Protein AF-A0A350KN49-F1 (afdb_monomer_lite)

pLDDT: mean 77.27, std 20.41, range [28.55, 98.5]

Radius of gyration: 31.06 Å; chains: 1; bounding box: 91×57×112 Å

Secondary structure (DSSP, 8-state):
--TT-GGGGEEESSSSTT-EEEB-S-HHHHHHHHHHHHHHTT-HHHHHHHHTS-TTTSPEEEEE--STT--EEEEGGGTEEEEEGGG-SSHHHHHHHHHHHHHHHHHHH---SS-SS-HHHHHHHHHHHHHHHHHHHHHHHHHHTTSGGGHHHHHHHHHH-HHHHHHHHHHHTT--HHHHHHHHHHHHHT-HHHHHHHHHHH-HHHH--SHHHHHHHT--GGGS-HHHHHHHHHHHHHHS---PPP-HHHHHHHHTTTT-SSPPPHHHHHHHHTSTTTSPEEHHHHHHHHHHHHHHHHTT---S----TTS-EEETTEEESSHHHHHHHHSPPPPPPBPTTS-BPPP--SS--PPPPPB-TTSPBPPP-PPPHHHHHHHT---TTSHHHHSSSS------------S----------

Structure (mmCIF, N/CA/C/O backbone):
data_AF-A0A350KN49-F1
#
_entry.id   AF-A0A350KN49-F1
#
loop_
_atom_site.group_PDB
_atom_site.id
_atom_site.type_symbol
_atom_site.label_atom_id
_atom_site.label_alt_id
_atom_site.label_comp_id
_atom_site.label_asym_id
_atom_site.label_entity_id
_atom_site.label_seq_id
_atom_site.pdbx_PDB_ins_code
_atom_site.Cartn_x
_atom_site.Cartn_y
_atom_site.Cartn_z
_atom_site.occupancy
_atom_site.B_iso_or_equiv
_atom_site.auth_seq_id
_atom_site.auth_comp_id
_atom_site.auth_asym_id
_atom_site.auth_atom_id
_atom_site.pdbx_PDB_model_num
ATOM 1 N N . SER A 1 1 ? -6.521 27.422 30.349 1.00 50.59 1 SER A N 1
ATOM 2 C CA . SER A 1 1 ? -6.438 25.953 30.385 1.00 50.59 1 SER A CA 1
ATOM 3 C C . SER A 1 1 ? -4.955 25.612 30.306 1.00 50.59 1 SER A C 1
ATOM 5 O O . SER A 1 1 ? -4.266 26.321 29.588 1.00 50.59 1 SER A O 1
ATOM 7 N N . ASP A 1 2 ? -4.443 24.696 31.131 1.00 42.34 2 ASP A N 1
ATOM 8 C CA . ASP A 1 2 ? -2.996 24.573 31.408 1.00 42.34 2 ASP A CA 1
ATOM 9 C C . ASP A 1 2 ? -2.233 23.935 30.231 1.00 42.34 2 ASP A C 1
ATOM 11 O O . ASP A 1 2 ? -2.624 22.875 29.738 1.00 42.34 2 ASP A O 1
ATOM 15 N N . GLU A 1 3 ? -1.185 24.596 29.742 1.00 48.69 3 GLU A N 1
ATOM 16 C CA . GLU A 1 3 ? -0.352 24.131 28.619 1.00 48.69 3 GLU A CA 1
ATOM 17 C C . GLU A 1 3 ? 0.560 22.953 29.011 1.00 48.69 3 GLU A C 1
ATOM 19 O O . GLU A 1 3 ? 1.133 22.313 28.138 1.00 48.69 3 GLU A O 1
ATOM 24 N N . ASN A 1 4 ? 0.649 22.619 30.305 1.00 55.50 4 ASN A N 1
ATOM 25 C CA . ASN A 1 4 ? 1.539 21.576 30.828 1.00 55.50 4 ASN A CA 1
ATOM 26 C C . ASN A 1 4 ? 0.856 20.231 31.154 1.00 55.50 4 ASN A C 1
ATOM 28 O O . ASN A 1 4 ? 1.487 19.355 31.750 1.00 55.50 4 ASN A O 1
ATOM 32 N N . ASP A 1 5 ? -0.422 20.029 30.811 1.00 58.06 5 ASP A N 1
ATOM 33 C CA . ASP A 1 5 ? -1.088 18.741 31.055 1.00 58.06 5 ASP A CA 1
ATOM 34 C C . ASP A 1 5 ? -0.597 17.671 30.065 1.00 58.06 5 ASP A C 1
ATOM 36 O O . ASP A 1 5 ? -0.970 17.661 28.891 1.00 58.06 5 ASP A O 1
ATOM 40 N N . ALA A 1 6 ? 0.206 16.724 30.558 1.00 60.31 6 ALA A N 1
ATOM 41 C CA . ALA A 1 6 ? 0.739 15.608 29.776 1.00 60.31 6 ALA A CA 1
ATOM 42 C C . ALA A 1 6 ? -0.351 14.737 29.112 1.00 60.31 6 ALA A C 1
ATOM 44 O O . ALA A 1 6 ? -0.069 14.060 28.123 1.00 60.31 6 ALA A O 1
ATOM 45 N N . ASN A 1 7 ? -1.596 14.759 29.609 1.00 60.22 7 ASN A N 1
ATOM 46 C CA . ASN A 1 7 ? -2.715 14.040 28.997 1.00 60.22 7 ASN A CA 1
ATOM 47 C C . ASN A 1 7 ? -3.303 14.757 27.773 1.00 60.22 7 ASN A C 1
ATOM 49 O O . ASN A 1 7 ? -3.959 14.106 26.966 1.00 60.22 7 ASN A O 1
ATOM 53 N N . ARG A 1 8 ? -3.045 16.061 27.581 1.00 62.62 8 ARG A N 1
ATOM 54 C CA . ARG A 1 8 ? -3.480 16.802 26.377 1.00 62.62 8 ARG A CA 1
ATOM 55 C C . ARG A 1 8 ? -2.759 16.365 25.108 1.00 62.62 8 ARG A C 1
ATOM 57 O O . ARG A 1 8 ? -3.267 16.571 24.012 1.00 62.62 8 ARG A O 1
ATOM 64 N N . HIS A 1 9 ? -1.607 15.727 25.269 1.00 77.69 9 HIS A N 1
ATOM 65 C CA . HIS A 1 9 ? -0.809 15.159 24.189 1.00 77.69 9 HIS A CA 1
ATOM 66 C C . HIS A 1 9 ? -1.045 13.656 24.038 1.00 77.69 9 HIS A C 1
ATOM 68 O O . HIS A 1 9 ? -0.172 12.940 23.553 1.00 77.69 9 HIS A O 1
ATOM 74 N N . ARG A 1 10 ? -2.198 13.147 24.484 1.00 90.19 10 ARG A N 1
ATOM 75 C CA . ARG A 1 10 ? -2.580 11.745 24.325 1.00 90.19 10 ARG A CA 1
ATOM 76 C C . ARG A 1 10 ? -3.992 11.634 23.788 1.00 90.19 10 ARG A C 1
ATOM 78 O O . ARG A 1 10 ? -4.886 12.359 24.210 1.00 90.19 10 ARG A O 1
ATOM 85 N N . VAL A 1 11 ? -4.192 10.671 22.900 1.00 93.88 11 VAL A N 1
ATOM 86 C CA . VAL A 1 11 ? -5.523 10.257 22.461 1.00 93.88 11 VAL A CA 1
ATOM 87 C C . VAL A 1 11 ? -5.710 8.798 22.827 1.00 93.88 11 VAL A C 1
ATOM 89 O O . VAL A 1 11 ? -4.870 7.953 22.513 1.00 93.88 11 VAL A O 1
ATOM 92 N N . PHE A 1 12 ? -6.814 8.523 23.511 1.00 92.94 12 PHE A N 1
ATOM 93 C CA . PHE A 1 12 ? -7.149 7.200 24.011 1.00 92.94 12 PHE A CA 1
ATOM 94 C C . PHE A 1 12 ? -8.058 6.470 23.027 1.00 92.94 12 PHE A C 1
ATOM 96 O O . PHE A 1 12 ? -8.982 7.054 22.467 1.00 92.94 12 PHE A O 1
ATOM 103 N N . PHE A 1 13 ? -7.816 5.174 22.855 1.00 93.44 13 PHE A N 1
ATOM 104 C CA . PHE A 1 13 ? -8.657 4.279 22.051 1.00 93.44 13 PHE A CA 1
ATOM 105 C C . PHE A 1 13 ? -9.316 3.181 22.903 1.00 93.44 13 PHE A C 1
ATOM 107 O O . PHE A 1 13 ? -10.041 2.329 22.394 1.00 93.44 13 PHE A O 1
ATOM 114 N N . GLY A 1 14 ? -9.054 3.164 24.210 1.00 90.44 14 GLY A N 1
ATOM 115 C CA . GLY A 1 14 ? -9.549 2.144 25.124 1.00 90.44 14 GLY A CA 1
ATOM 116 C C . GLY A 1 14 ? -9.424 2.555 26.588 1.00 90.44 14 GLY A C 1
ATOM 117 O O . GLY A 1 14 ? -9.073 3.687 26.908 1.00 90.44 14 GLY A O 1
ATOM 118 N N . LYS A 1 15 ? -9.773 1.628 27.486 1.00 88.12 15 LYS A N 1
ATOM 119 C CA . LYS A 1 15 ? -9.810 1.860 28.942 1.00 88.12 15 LYS A CA 1
ATOM 120 C C . LYS A 1 15 ? -8.550 1.385 29.669 1.00 88.12 15 LYS A C 1
ATOM 122 O O . LYS A 1 15 ? -8.419 1.640 30.863 1.00 88.12 15 LYS A O 1
ATOM 127 N N . GLY A 1 16 ? -7.669 0.643 28.997 1.00 89.94 16 GLY A N 1
ATOM 128 C CA . GLY A 1 16 ? -6.399 0.209 29.567 1.00 89.94 16 GLY A CA 1
ATOM 129 C C . GLY A 1 16 ? -5.476 1.396 29.833 1.00 89.94 16 GLY A C 1
ATOM 130 O O . GLY A 1 16 ? -5.520 2.392 29.115 1.00 89.94 16 GLY A O 1
ATOM 131 N N . ALA A 1 17 ? -4.614 1.281 30.847 1.00 89.75 17 ALA A N 1
ATOM 132 C CA . ALA A 1 17 ? -3.644 2.329 31.188 1.00 89.75 17 ALA A CA 1
ATOM 133 C C . ALA A 1 17 ? -2.725 2.688 30.005 1.00 89.75 17 ALA A C 1
ATOM 135 O O . ALA A 1 17 ? -2.330 3.841 29.848 1.00 89.75 17 ALA A O 1
ATOM 136 N N . ASP A 1 18 ? -2.462 1.701 29.149 1.00 93.25 18 ASP A N 1
ATOM 137 C CA . ASP A 1 18 ? -1.648 1.826 27.949 1.00 93.25 18 ASP A CA 1
ATOM 138 C C . ASP A 1 18 ? -2.481 1.972 26.670 1.00 93.25 18 ASP A C 1
ATOM 140 O O . ASP A 1 18 ? -1.920 1.889 25.587 1.00 93.25 18 ASP A O 1
ATOM 144 N N . ASP A 1 19 ? -3.800 2.180 26.726 1.00 95.25 19 ASP A N 1
ATOM 145 C CA . ASP A 1 19 ? -4.647 2.297 25.527 1.00 95.25 19 ASP A CA 1
ATOM 146 C C . ASP A 1 19 ? -4.647 3.725 24.946 1.00 95.25 19 ASP A C 1
ATOM 148 O O . ASP A 1 19 ? -5.694 4.362 24.799 1.00 95.25 19 ASP A O 1
ATOM 152 N N . TYR A 1 20 ? -3.459 4.244 24.629 1.00 95.44 20 TYR A N 1
ATOM 153 C CA . TYR A 1 20 ? -3.283 5.572 24.047 1.00 95.44 20 TYR A CA 1
ATOM 154 C C . TYR A 1 20 ? -2.196 5.623 22.970 1.00 95.44 20 TYR A C 1
ATOM 156 O O . TYR A 1 20 ? -1.328 4.748 22.874 1.00 95.44 20 TYR A O 1
ATOM 164 N N . PHE A 1 21 ? -2.239 6.699 22.187 1.00 96.69 21 PHE A N 1
ATOM 165 C CA . PHE A 1 21 ? -1.112 7.199 21.407 1.00 96.69 21 PHE A CA 1
ATOM 166 C C . PHE A 1 21 ? -0.702 8.581 21.903 1.00 96.69 21 PHE A C 1
ATOM 168 O O . PHE A 1 21 ? -1.554 9.371 22.315 1.00 96.69 21 PHE A O 1
ATOM 175 N N . ASN A 1 22 ? 0.595 8.882 21.832 1.00 94.88 22 ASN A N 1
ATOM 176 C CA . ASN A 1 22 ? 1.066 10.253 21.996 1.00 94.88 22 ASN A CA 1
ATOM 177 C C . ASN A 1 22 ? 0.699 11.069 20.751 1.00 94.88 22 ASN A C 1
ATOM 179 O O . ASN A 1 22 ? 0.729 10.551 19.635 1.00 94.88 22 ASN A O 1
ATOM 183 N N . VAL A 1 23 ? 0.389 12.345 20.943 1.00 94.75 23 VAL A N 1
ATOM 184 C CA . VAL A 1 23 ? 0.043 13.302 19.896 1.0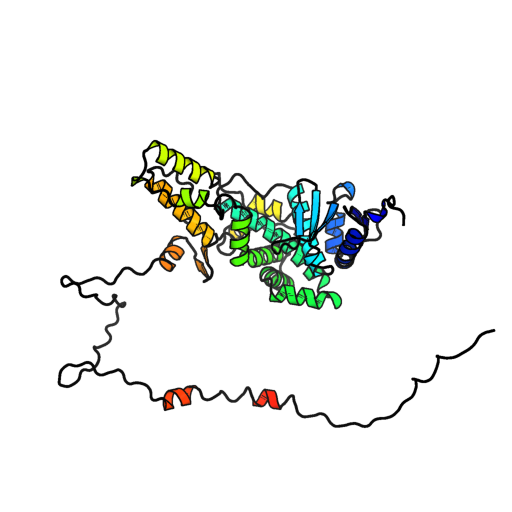0 94.75 23 VAL A CA 1
ATOM 185 C C . VAL A 1 23 ? 1.015 14.468 19.946 1.00 94.75 23 VAL A C 1
ATOM 187 O O . VAL A 1 23 ? 1.173 15.118 20.979 1.00 94.75 23 VAL A O 1
ATOM 190 N N . ALA A 1 24 ? 1.641 14.754 18.811 1.00 91.44 24 ALA A N 1
ATOM 191 C CA . ALA A 1 24 ? 2.406 15.974 18.618 1.00 91.44 24 ALA A CA 1
ATOM 192 C C . ALA A 1 24 ? 1.499 17.060 18.026 1.00 91.44 24 ALA A C 1
ATOM 194 O O . ALA A 1 24 ? 0.822 16.829 17.023 1.00 91.44 24 ALA A O 1
ATOM 195 N N . GLY A 1 25 ? 1.517 18.246 18.637 1.00 87.62 25 GLY A N 1
ATOM 196 C CA . GLY A 1 25 ? 0.711 19.386 18.210 1.00 87.62 25 GLY A CA 1
ATOM 197 C C . GLY A 1 25 ? -0.117 19.996 19.336 1.00 87.62 25 GLY A C 1
ATOM 198 O O . GLY A 1 25 ? 0.245 19.935 20.512 1.00 87.62 25 GLY A O 1
ATOM 199 N N . THR A 1 26 ? -1.216 20.621 18.939 1.00 88.00 26 THR A N 1
ATOM 200 C CA . THR A 1 26 ? -2.156 21.354 19.789 1.00 88.00 26 THR A CA 1
ATOM 201 C C . THR A 1 26 ? -3.285 20.458 20.306 1.00 88.00 26 THR A C 1
ATOM 203 O O . THR A 1 26 ? -3.461 19.322 19.865 1.00 88.00 26 THR A O 1
ATOM 206 N N . SER A 1 27 ? -4.107 20.987 21.216 1.00 86.19 27 SER A N 1
ATOM 207 C CA . SER A 1 27 ? -5.337 20.311 21.646 1.00 86.19 27 SER A CA 1
ATOM 208 C C . SER A 1 27 ? -6.317 20.084 20.493 1.00 86.19 27 SER A C 1
ATOM 210 O O . SER A 1 27 ? -6.984 19.058 20.471 1.00 86.19 27 SER A O 1
ATOM 212 N N . GLU A 1 28 ? -6.373 20.990 19.510 1.00 88.50 28 GLU A N 1
ATOM 213 C CA . GLU A 1 28 ? -7.214 20.814 18.317 1.00 88.50 28 GLU A CA 1
ATOM 214 C C . GLU A 1 28 ? -6.755 19.616 17.474 1.00 88.50 28 GLU A C 1
ATOM 216 O O . GLU A 1 28 ? -7.577 18.896 16.909 1.00 88.50 28 GLU A O 1
ATOM 221 N N . ASP A 1 29 ? -5.442 19.365 17.413 1.00 90.56 29 ASP A N 1
ATOM 222 C CA . ASP A 1 29 ? -4.897 18.187 16.732 1.00 90.56 29 ASP A CA 1
ATOM 223 C C . ASP A 1 29 ? -5.287 16.899 17.469 1.00 90.56 29 ASP A C 1
ATOM 225 O O . ASP A 1 29 ? -5.682 15.916 16.838 1.00 90.56 29 ASP A O 1
ATOM 229 N N . ALA A 1 30 ? -5.230 16.910 18.805 1.00 91.62 30 ALA A N 1
ATOM 230 C CA . ALA A 1 30 ? -5.666 15.783 19.626 1.00 91.62 30 ALA A CA 1
ATOM 231 C C . ALA A 1 30 ? -7.175 15.514 19.479 1.00 91.62 30 ALA A C 1
ATOM 233 O O . ALA A 1 30 ? -7.570 14.366 19.294 1.00 91.62 30 ALA A O 1
ATOM 234 N N . GLU A 1 31 ? -8.015 16.552 19.487 1.00 90.19 31 GLU A N 1
ATOM 235 C CA . GLU A 1 31 ? -9.464 16.437 19.263 1.00 90.19 31 GLU A CA 1
ATOM 236 C C . GLU A 1 31 ? -9.790 15.905 17.859 1.00 90.19 31 GLU A C 1
ATOM 238 O O . GLU A 1 31 ? -10.637 15.022 17.705 1.00 90.19 31 GLU A O 1
ATOM 243 N N . PHE A 1 32 ? -9.081 16.376 16.829 1.00 91.44 32 PHE A N 1
ATOM 244 C CA . PHE A 1 32 ? -9.222 15.859 15.467 1.00 91.44 32 PHE A CA 1
ATOM 245 C C . PHE A 1 32 ? -8.906 14.356 15.394 1.00 91.44 32 PHE A C 1
ATOM 247 O O . PHE A 1 32 ? -9.686 13.574 14.840 1.00 91.44 32 PHE A O 1
ATOM 254 N N . LEU A 1 33 ? -7.778 13.943 15.980 1.00 95.19 33 LEU A N 1
ATOM 255 C CA . LEU A 1 33 ? -7.338 12.548 16.000 1.00 95.19 33 LEU A CA 1
ATOM 256 C C . LEU A 1 33 ? -8.236 11.665 16.882 1.00 95.19 33 LEU A C 1
ATOM 258 O O . LEU A 1 33 ? -8.421 10.490 16.562 1.00 95.19 33 LEU A O 1
ATOM 262 N N . ALA A 1 34 ? -8.848 12.216 17.934 1.00 94.38 34 ALA A N 1
ATOM 263 C CA . ALA A 1 34 ? -9.785 11.497 18.794 1.00 94.38 34 ALA A CA 1
ATOM 264 C C . ALA A 1 34 ? -10.977 10.935 18.014 1.00 94.38 34 ALA A C 1
ATOM 266 O O . ALA A 1 34 ? -11.277 9.754 18.165 1.00 94.38 34 ALA A O 1
ATOM 267 N N . GLY A 1 35 ? -11.570 11.698 17.089 1.00 93.38 35 GLY A N 1
ATOM 268 C CA . GLY A 1 35 ? -12.665 11.188 16.248 1.00 93.38 35 GLY A CA 1
ATOM 269 C C . GLY A 1 35 ? -12.265 9.987 15.373 1.00 93.38 35 GLY A C 1
ATOM 270 O O . GLY A 1 35 ? -13.075 9.098 15.109 1.00 93.38 35 GLY A O 1
ATOM 271 N N . THR A 1 36 ? -10.991 9.912 14.971 1.00 94.81 36 THR A N 1
ATOM 272 C CA . THR A 1 36 ? -10.437 8.737 14.274 1.00 94.81 36 THR A CA 1
ATOM 273 C C . THR A 1 36 ? -10.299 7.546 15.229 1.00 94.81 36 THR A C 1
ATOM 275 O O . THR A 1 36 ? -10.729 6.435 14.912 1.00 94.81 36 THR A O 1
ATOM 278 N N . MET A 1 37 ? -9.747 7.774 16.425 1.00 96.06 37 MET A N 1
ATOM 279 C CA . MET A 1 37 ? -9.547 6.731 17.439 1.00 96.06 37 MET A CA 1
ATOM 280 C C . MET A 1 37 ? -10.863 6.180 18.004 1.00 96.06 37 MET A C 1
ATOM 282 O O . MET A 1 37 ? -10.956 4.984 18.269 1.00 96.06 37 MET A O 1
ATOM 286 N N . GLU A 1 38 ? -11.906 7.004 18.117 1.00 95.81 38 GLU A N 1
ATOM 287 C CA . GLU A 1 38 ? -13.253 6.570 18.508 1.00 95.81 38 GLU A CA 1
ATOM 288 C C . GLU A 1 38 ? -13.841 5.548 17.529 1.00 95.81 38 GLU A C 1
ATOM 290 O O . GLU A 1 38 ? -14.495 4.589 17.946 1.00 95.81 38 GLU A O 1
ATOM 295 N N . CYS A 1 39 ? -13.589 5.717 16.228 1.00 96.62 39 CYS A N 1
ATOM 296 C CA . CYS A 1 39 ? -14.023 4.761 15.212 1.00 96.62 39 CYS A CA 1
ATOM 297 C C . CYS A 1 39 ? -13.177 3.482 15.243 1.00 96.62 39 CYS A C 1
ATOM 299 O O . CYS A 1 39 ? -13.726 2.384 15.156 1.00 96.62 39 CYS A O 1
ATOM 301 N N . LEU A 1 40 ? -11.860 3.603 15.446 1.00 95.94 40 LEU A N 1
ATOM 302 C CA . LEU A 1 40 ? -10.966 2.450 15.619 1.00 95.94 40 LEU A CA 1
ATOM 303 C C . LEU A 1 40 ? -11.344 1.591 16.822 1.00 95.94 40 LEU A C 1
ATOM 305 O O . LEU A 1 40 ? -11.332 0.365 16.731 1.00 95.94 40 LEU A O 1
ATOM 309 N N . ALA A 1 41 ? -11.745 2.222 17.927 1.00 96.19 41 ALA A N 1
ATOM 310 C CA . ALA A 1 41 ? -12.156 1.538 19.148 1.00 96.19 41 ALA A CA 1
ATOM 311 C C . ALA A 1 41 ? -13.371 0.610 18.961 1.00 96.19 41 ALA A C 1
ATOM 313 O O . ALA A 1 41 ? -13.615 -0.263 19.795 1.00 96.19 41 ALA A O 1
ATOM 314 N N . LYS A 1 42 ? -14.121 0.770 17.862 1.00 97.00 42 LYS A N 1
ATOM 315 C CA . LYS A 1 42 ? -15.252 -0.092 17.496 1.00 97.00 42 LYS A CA 1
ATOM 316 C C . LYS A 1 42 ? -14.831 -1.390 16.794 1.00 97.00 42 LYS A C 1
ATOM 318 O O . LYS A 1 42 ? -15.683 -2.248 16.594 1.00 97.00 42 LYS A O 1
ATOM 323 N N . SER A 1 43 ? -13.552 -1.549 16.444 1.00 97.19 43 SER A N 1
ATOM 324 C CA . SER A 1 43 ? -12.986 -2.765 15.852 1.00 97.19 43 SER A CA 1
ATOM 325 C C . SER A 1 43 ? -12.117 -3.511 16.875 1.00 97.19 43 SER A C 1
ATOM 327 O O . SER A 1 43 ? -10.975 -3.108 17.123 1.00 97.19 43 SER A O 1
ATOM 329 N N . PRO A 1 44 ? -12.597 -4.621 17.473 1.00 94.69 44 PRO A N 1
ATOM 330 C CA . PRO A 1 44 ? -11.790 -5.424 18.391 1.00 94.69 44 PRO A CA 1
ATOM 331 C C . PRO A 1 44 ? -10.477 -5.903 17.763 1.00 94.69 44 PRO A C 1
ATOM 333 O O . PRO A 1 44 ? -9.441 -5.885 18.428 1.00 94.69 44 PRO A O 1
ATOM 336 N N . LYS A 1 45 ? -10.501 -6.261 16.471 1.00 94.62 45 LYS A N 1
ATOM 337 C CA . LYS A 1 45 ? -9.311 -6.723 15.744 1.00 94.62 45 LYS A CA 1
ATOM 338 C C . LYS A 1 45 ? -8.287 -5.609 15.528 1.00 94.62 45 LYS A C 1
ATOM 340 O O . LYS A 1 45 ? -7.088 -5.848 15.658 1.00 94.62 45 LYS A O 1
ATOM 345 N N . ALA A 1 46 ? -8.725 -4.385 15.223 1.00 95.81 46 ALA A N 1
ATOM 346 C CA . ALA A 1 46 ? -7.814 -3.244 15.128 1.00 95.81 46 ALA A CA 1
ATOM 347 C C . ALA A 1 46 ? -7.160 -2.946 16.484 1.00 95.81 46 ALA A C 1
ATOM 349 O O . ALA A 1 46 ? -5.945 -2.763 16.559 1.00 95.81 46 ALA A O 1
ATOM 350 N N . LEU A 1 47 ? -7.944 -2.976 17.568 1.00 96.06 47 LEU A N 1
ATOM 351 C CA . LEU A 1 47 ? -7.423 -2.771 18.919 1.00 96.06 47 LEU A CA 1
ATOM 352 C C . LEU A 1 47 ? -6.401 -3.835 19.326 1.00 96.06 47 LEU A C 1
ATOM 354 O O . LEU A 1 47 ? -5.397 -3.498 19.949 1.00 96.06 47 LEU A O 1
ATOM 358 N N . GLU A 1 48 ? -6.623 -5.101 18.974 1.00 94.94 48 GLU A N 1
ATOM 359 C CA . GLU A 1 48 ? -5.652 -6.176 19.202 1.00 94.94 48 GLU A CA 1
ATOM 360 C C . GLU A 1 48 ? -4.321 -5.892 18.491 1.00 94.94 48 GLU A C 1
ATOM 362 O O . GLU A 1 48 ? -3.264 -5.935 19.123 1.00 94.94 48 GLU A O 1
ATOM 367 N N . LYS A 1 49 ? -4.367 -5.500 17.211 1.00 94.94 49 LYS A N 1
ATOM 368 C CA . LYS A 1 49 ? -3.169 -5.139 16.434 1.00 94.94 49 LYS A CA 1
ATOM 369 C C . LYS A 1 49 ? -2.416 -3.940 17.009 1.00 94.94 49 LYS A C 1
ATOM 371 O O . LYS A 1 49 ? -1.192 -3.904 16.947 1.00 94.94 49 LYS A O 1
ATOM 376 N N . ILE A 1 50 ? -3.125 -2.950 17.544 1.00 96.94 50 ILE A N 1
ATOM 377 C CA . ILE A 1 50 ? -2.495 -1.788 18.185 1.00 96.94 50 ILE A CA 1
ATOM 378 C C . ILE A 1 50 ? -1.859 -2.198 19.519 1.00 96.94 50 ILE A C 1
ATOM 380 O O . ILE A 1 50 ? -0.723 -1.825 19.819 1.00 96.94 50 ILE A O 1
ATOM 384 N N . ARG A 1 51 ? -2.575 -2.994 20.320 1.00 96.25 51 ARG A N 1
ATOM 385 C CA . ARG A 1 51 ? -2.115 -3.464 21.634 1.00 96.25 51 ARG A CA 1
ATOM 386 C C . ARG A 1 51 ? -0.964 -4.457 21.552 1.00 96.25 51 ARG A C 1
ATOM 388 O O . ARG A 1 51 ? -0.199 -4.534 22.507 1.00 96.25 51 ARG A O 1
ATOM 395 N N . SER A 1 52 ? -0.792 -5.159 20.430 1.00 94.81 52 SER A N 1
ATOM 396 C CA . SER A 1 52 ? 0.377 -6.018 20.213 1.00 94.81 52 SER A CA 1
ATOM 397 C C . SER A 1 52 ? 1.694 -5.233 20.157 1.00 94.81 52 SER A C 1
ATOM 399 O O . SER A 1 52 ? 2.762 -5.837 20.176 1.00 94.81 52 SER A O 1
ATOM 401 N N . VAL A 1 53 ? 1.633 -3.900 20.063 1.00 96.12 53 VAL A N 1
ATOM 402 C CA . VAL A 1 53 ? 2.792 -3.006 20.096 1.00 96.12 53 VAL A CA 1
ATOM 403 C C . VAL A 1 53 ? 2.886 -2.350 21.481 1.00 96.12 53 VAL A C 1
ATOM 405 O O . VAL A 1 53 ? 1.913 -1.709 21.911 1.00 96.12 53 VAL A O 1
ATOM 408 N N . PRO A 1 54 ? 4.037 -2.453 22.178 1.00 95.31 54 PRO A N 1
ATOM 409 C CA . PRO A 1 54 ? 4.259 -1.768 23.451 1.00 95.31 54 PRO A CA 1
ATOM 410 C C . PRO A 1 54 ? 4.020 -0.260 23.334 1.00 95.31 54 PRO A C 1
ATOM 412 O O . PRO A 1 54 ? 4.445 0.358 22.360 1.00 95.31 54 PRO A O 1
ATOM 415 N N . ALA A 1 55 ? 3.382 0.357 24.334 1.00 93.62 55 ALA A N 1
ATOM 416 C CA . ALA A 1 55 ? 3.016 1.779 24.282 1.00 93.62 55 ALA A CA 1
ATOM 417 C C . ALA A 1 55 ? 4.213 2.710 24.013 1.00 93.62 55 ALA A C 1
ATOM 419 O O . ALA A 1 55 ? 4.075 3.683 23.278 1.00 93.62 55 ALA A O 1
ATOM 420 N N . ALA A 1 56 ? 5.393 2.376 24.547 1.00 92.00 56 ALA A N 1
ATOM 421 C CA . ALA A 1 56 ? 6.626 3.137 24.340 1.00 92.00 56 ALA A CA 1
ATOM 422 C C . ALA A 1 56 ? 7.185 3.058 22.904 1.00 92.00 56 ALA A C 1
ATOM 424 O O . ALA A 1 56 ? 7.991 3.901 22.525 1.00 92.00 56 ALA A O 1
ATOM 425 N N . GLU A 1 57 ? 6.778 2.061 22.113 1.00 95.62 57 GLU A N 1
ATOM 426 C CA . GLU A 1 57 ? 7.250 1.856 20.737 1.00 95.62 57 GLU A CA 1
ATOM 427 C C . GLU A 1 57 ? 6.273 2.376 19.678 1.00 95.62 57 GLU A C 1
ATOM 429 O O . GLU A 1 57 ? 6.644 2.510 18.510 1.00 95.62 57 GLU A O 1
ATOM 434 N N . ARG A 1 58 ? 5.025 2.661 20.066 1.00 96.44 58 ARG A N 1
ATOM 435 C CA . ARG A 1 58 ? 3.989 3.115 19.135 1.00 96.44 58 ARG A CA 1
ATOM 436 C C . ARG A 1 58 ? 4.366 4.445 18.480 1.00 96.44 58 ARG A C 1
ATOM 438 O O . ARG A 1 58 ? 4.993 5.290 19.126 1.00 96.44 58 ARG A O 1
ATOM 445 N N . PRO A 1 59 ? 3.951 4.660 17.222 1.00 97.25 59 PRO A N 1
ATOM 446 C CA . PRO A 1 59 ? 4.214 5.911 16.539 1.00 97.25 59 PRO A CA 1
ATOM 447 C C . PRO A 1 59 ? 3.510 7.076 17.239 1.00 97.25 59 PRO A C 1
ATOM 449 O O . PRO A 1 59 ? 2.409 6.934 17.776 1.00 97.25 59 PRO A O 1
ATOM 452 N N . THR A 1 60 ? 4.134 8.250 17.199 1.00 96.56 60 THR A N 1
ATOM 453 C CA . THR A 1 60 ? 3.470 9.495 17.607 1.00 96.56 60 THR A CA 1
ATOM 454 C C . THR A 1 60 ? 2.496 9.922 16.515 1.00 96.56 60 THR A C 1
ATOM 456 O O . THR A 1 60 ? 2.846 9.921 15.336 1.00 96.56 60 THR A O 1
ATOM 459 N N . LEU A 1 61 ? 1.280 10.313 16.885 1.00 97.12 61 LEU A N 1
ATOM 460 C CA . LEU A 1 61 ? 0.305 10.818 15.926 1.00 97.12 61 LEU A CA 1
ATOM 461 C C . LEU A 1 61 ? 0.506 12.307 15.685 1.00 97.12 61 LEU A C 1
ATOM 463 O O . LEU A 1 61 ? 0.770 13.083 16.606 1.00 97.12 61 LEU A O 1
ATOM 467 N N . LYS A 1 62 ? 0.333 12.705 14.433 1.00 94.62 62 LYS A N 1
ATOM 468 C CA . LYS A 1 62 ? 0.351 14.095 13.990 1.00 94.62 62 LYS A CA 1
ATOM 469 C C . LYS A 1 62 ? -0.849 14.339 13.099 1.00 94.62 62 LYS A C 1
ATOM 471 O O . LYS A 1 62 ? -1.307 13.431 12.407 1.00 94.62 62 LYS A O 1
ATOM 476 N N . SER A 1 63 ? -1.326 15.577 13.071 1.00 93.31 63 SER A N 1
ATOM 477 C CA . SER A 1 63 ? -2.308 15.991 12.076 1.00 93.31 63 SER A CA 1
ATOM 478 C C . SER A 1 63 ? -1.825 17.219 11.318 1.00 93.31 63 SER A C 1
ATOM 480 O O . SER A 1 63 ? -1.269 18.145 11.906 1.00 93.31 63 SER A O 1
ATOM 482 N N . GLN A 1 64 ? -1.997 17.218 9.999 1.00 90.94 64 GLN A N 1
ATOM 483 C CA . GLN A 1 64 ? -1.508 18.289 9.132 1.00 90.94 64 GLN A CA 1
ATOM 484 C C . GLN A 1 64 ? -2.433 18.467 7.929 1.00 90.94 64 GLN A C 1
ATOM 486 O O . GLN A 1 64 ? -3.059 17.517 7.478 1.00 90.94 64 GLN A O 1
ATOM 491 N N . MET A 1 65 ? -2.523 19.677 7.376 1.00 89.75 65 MET A N 1
ATOM 492 C CA . MET A 1 65 ? -3.110 19.851 6.047 1.00 89.75 65 MET A CA 1
ATOM 493 C C . MET A 1 65 ? -2.127 19.340 4.989 1.00 89.75 65 MET A C 1
ATOM 495 O O . MET A 1 65 ? -1.048 19.915 4.837 1.00 89.75 65 MET A O 1
ATOM 499 N N . LEU A 1 66 ? -2.485 18.274 4.273 1.00 84.38 66 LEU A N 1
ATOM 500 C CA . LEU A 1 66 ? -1.621 17.680 3.256 1.00 84.38 66 LEU A CA 1
ATOM 501 C C . LEU A 1 66 ? -1.998 18.188 1.861 1.00 84.38 66 LEU A C 1
ATOM 503 O O . LEU A 1 66 ? -3.174 18.308 1.515 1.00 84.38 66 LEU A O 1
ATOM 507 N N . SER A 1 67 ? -0.990 18.506 1.051 1.00 73.69 67 SER A N 1
ATOM 508 C CA . SER A 1 67 ? -1.165 18.861 -0.360 1.00 73.69 67 SER A CA 1
ATOM 509 C C . SER A 1 67 ? -1.195 17.604 -1.243 1.00 73.69 67 SER A C 1
ATOM 511 O O . SER A 1 67 ? -0.982 16.486 -0.781 1.00 73.69 67 SER A O 1
ATOM 513 N N . ASN A 1 68 ? -1.485 17.768 -2.538 1.00 63.91 68 ASN A N 1
ATOM 514 C CA . ASN A 1 68 ? -1.347 16.720 -3.564 1.00 63.91 68 ASN A CA 1
ATOM 515 C C . ASN A 1 68 ? -2.224 15.462 -3.376 1.00 63.91 68 ASN A C 1
ATOM 517 O O . ASN A 1 68 ? -1.924 14.400 -3.922 1.00 63.91 68 ASN A O 1
ATOM 521 N N . GLY A 1 69 ? -3.330 15.578 -2.633 1.00 62.41 69 GLY A N 1
ATOM 522 C CA . GLY A 1 69 ? -4.306 14.495 -2.468 1.00 62.41 69 GLY A CA 1
ATOM 523 C C . GLY A 1 69 ? -3.832 13.344 -1.577 1.00 62.41 69 GLY A C 1
ATOM 524 O O . GLY A 1 69 ? -4.371 12.245 -1.685 1.00 62.41 69 GLY A O 1
ATOM 525 N N . TRP A 1 70 ? -2.828 13.578 -0.729 1.00 69.62 70 TRP A N 1
ATOM 526 C CA . TRP A 1 70 ? -2.429 12.634 0.312 1.00 69.62 70 TRP A CA 1
ATOM 527 C C . TRP A 1 70 ? -3.457 12.636 1.436 1.00 69.62 70 TRP A C 1
ATOM 529 O O . TRP A 1 70 ? -3.931 13.701 1.843 1.00 69.62 70 TRP A O 1
ATOM 539 N N . GLY A 1 71 ? -3.794 11.448 1.933 1.00 81.88 71 GLY A N 1
ATOM 540 C CA . GLY A 1 71 ? -4.662 11.327 3.098 1.00 81.88 71 GLY A CA 1
ATOM 541 C C . GLY A 1 71 ? -3.913 11.129 4.410 1.00 81.88 71 GLY A C 1
ATOM 542 O O . GLY A 1 71 ? -4.398 11.537 5.461 1.00 81.88 71 GLY A O 1
ATOM 543 N N . GLY A 1 72 ? -2.741 10.510 4.349 1.00 90.62 72 GLY A N 1
ATOM 544 C CA . GLY A 1 72 ? -1.878 10.223 5.480 1.00 90.62 72 GLY A CA 1
ATOM 545 C C . GLY A 1 72 ? -0.559 9.640 4.986 1.00 90.62 72 GLY A C 1
ATOM 546 O O . GLY A 1 72 ? -0.405 9.428 3.781 1.00 90.62 72 GLY A O 1
ATOM 547 N N . PHE A 1 73 ? 0.402 9.494 5.893 1.00 91.94 73 PHE A N 1
ATOM 548 C CA . PHE A 1 73 ? 1.620 8.718 5.668 1.00 91.94 73 PHE A CA 1
ATOM 549 C C . PHE A 1 73 ? 2.290 8.356 6.999 1.00 91.94 73 PHE A C 1
ATOM 551 O O . PHE A 1 73 ? 2.242 9.121 7.971 1.00 91.94 73 PHE A O 1
ATOM 558 N N . PHE A 1 74 ? 2.971 7.216 7.033 1.00 94.81 74 PHE A N 1
ATOM 559 C CA . PHE A 1 74 ? 3.949 6.895 8.066 1.00 94.81 74 PHE A CA 1
ATOM 560 C C . PHE A 1 74 ? 5.328 7.489 7.740 1.00 94.81 74 PHE A C 1
ATOM 562 O O . PHE A 1 74 ? 5.858 7.337 6.641 1.00 94.81 74 PHE A O 1
ATOM 569 N N . CYS A 1 75 ? 5.943 8.138 8.727 1.00 92.50 75 CYS A N 1
ATOM 570 C CA . CYS A 1 75 ? 7.291 8.681 8.659 1.00 92.50 75 CYS A CA 1
ATOM 571 C C . CYS A 1 75 ? 8.230 7.875 9.565 1.00 92.50 75 CYS A C 1
ATOM 573 O O . CYS A 1 75 ? 8.216 8.008 10.792 1.00 92.50 75 CYS A O 1
ATOM 575 N N . ALA A 1 76 ? 9.094 7.062 8.951 1.00 89.94 76 ALA A N 1
ATOM 576 C CA . ALA A 1 76 ? 10.072 6.255 9.679 1.00 89.94 76 ALA A CA 1
ATOM 577 C C . ALA A 1 76 ? 11.125 7.106 10.414 1.00 89.94 76 ALA A C 1
ATOM 579 O O . ALA A 1 76 ? 11.597 6.709 11.476 1.00 89.94 76 ALA A O 1
ATOM 580 N N . GLY A 1 77 ? 11.478 8.279 9.869 1.00 88.50 77 GLY A N 1
ATOM 581 C CA . GLY A 1 77 ? 12.558 9.125 10.390 1.00 88.50 77 GLY A CA 1
ATOM 582 C C . GLY A 1 77 ? 12.314 9.665 11.801 1.00 88.50 77 GLY A C 1
ATOM 583 O O . GLY A 1 77 ? 13.265 9.866 12.549 1.00 88.50 77 GLY A O 1
ATOM 584 N N . ASP A 1 78 ? 11.054 9.864 12.183 1.00 91.38 78 ASP A N 1
ATOM 585 C CA . ASP A 1 78 ? 10.671 10.338 13.517 1.00 91.38 78 ASP A CA 1
ATOM 586 C C . ASP A 1 78 ? 9.599 9.467 14.189 1.00 91.38 78 ASP A C 1
ATOM 588 O O . ASP A 1 78 ? 9.001 9.878 15.184 1.00 91.38 78 ASP A O 1
ATOM 592 N N . ASN A 1 79 ? 9.381 8.259 13.659 1.00 95.12 79 ASN A N 1
ATOM 593 C CA . ASN A 1 79 ? 8.390 7.297 14.129 1.00 95.12 79 ASN A CA 1
ATOM 594 C C . ASN A 1 79 ? 7.002 7.932 14.324 1.00 95.12 79 ASN A C 1
ATOM 596 O O . ASN A 1 79 ? 6.436 7.905 15.423 1.00 95.12 79 ASN A O 1
ATOM 600 N N . SER A 1 80 ? 6.461 8.544 13.267 1.00 96.75 80 SER A N 1
ATOM 601 C CA . SER A 1 80 ? 5.160 9.211 13.330 1.00 96.75 80 SER A CA 1
ATOM 602 C C . SER A 1 80 ? 4.179 8.751 12.260 1.00 96.75 80 SER A C 1
ATOM 604 O O . SER A 1 80 ? 4.560 8.431 11.140 1.00 96.75 80 SER A O 1
ATOM 606 N N . VAL A 1 8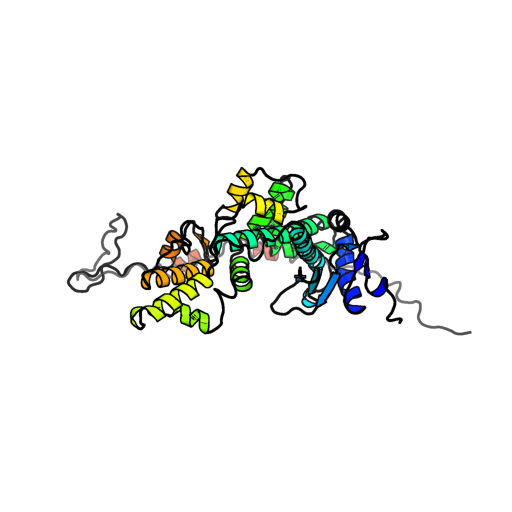1 ? 2.895 8.726 12.618 1.00 97.38 81 VAL A N 1
ATOM 607 C CA . VAL A 1 81 ? 1.787 8.596 11.664 1.00 97.38 81 VAL A CA 1
ATOM 608 C C . VAL A 1 81 ? 1.154 9.970 11.517 1.00 97.38 81 VAL A C 1
ATOM 610 O O . VAL A 1 81 ? 0.671 10.552 12.494 1.00 97.38 81 VAL A O 1
ATOM 613 N N . ILE A 1 82 ? 1.182 10.502 10.299 1.00 95.06 82 ILE A N 1
ATOM 614 C CA . ILE A 1 82 ? 0.648 11.820 9.972 1.00 95.06 82 ILE A CA 1
ATOM 615 C C . ILE A 1 82 ? -0.691 11.630 9.271 1.00 95.06 82 ILE A C 1
ATOM 617 O O . ILE A 1 82 ? -0.757 11.045 8.195 1.00 95.06 82 ILE A O 1
ATOM 621 N N . MET A 1 83 ? -1.756 12.150 9.881 1.00 95.56 83 MET A N 1
ATOM 622 C CA . MET A 1 83 ? -3.110 12.125 9.332 1.00 95.56 83 MET A CA 1
ATOM 623 C C . MET A 1 83 ? -3.453 13.470 8.687 1.00 95.56 83 MET A C 1
ATOM 625 O O . MET A 1 83 ? -3.299 14.535 9.293 1.00 95.56 83 MET A O 1
ATOM 629 N N . GLY A 1 84 ? -3.948 13.430 7.455 1.00 92.19 84 GLY A N 1
ATOM 630 C CA . GLY A 1 84 ? -4.365 14.607 6.708 1.00 92.19 84 GLY A CA 1
ATOM 631 C C . GLY A 1 84 ? -5.664 15.205 7.242 1.00 92.19 84 GLY A C 1
ATOM 632 O O . GLY A 1 84 ? -6.708 14.555 7.220 1.00 92.19 84 GLY A O 1
ATOM 633 N N . LYS A 1 85 ? -5.650 16.482 7.643 1.00 90.44 85 LYS A N 1
ATOM 634 C CA . LYS A 1 85 ? -6.864 17.225 8.044 1.00 90.44 85 LYS A CA 1
ATOM 635 C C . LYS A 1 85 ? -7.896 17.298 6.910 1.00 90.44 85 LYS A C 1
ATOM 637 O O . LYS A 1 85 ? -9.095 17.351 7.167 1.00 90.44 85 LYS A O 1
ATOM 642 N N . ASN A 1 86 ? -7.441 17.246 5.658 1.00 88.19 86 ASN A N 1
ATOM 643 C CA . ASN A 1 86 ? -8.271 17.171 4.453 1.00 88.19 86 ASN A CA 1
ATOM 644 C C . ASN A 1 86 ? -9.080 15.866 4.324 1.00 88.19 86 ASN A C 1
ATOM 646 O O . ASN A 1 86 ? -10.032 15.841 3.548 1.00 88.19 86 ASN A O 1
ATOM 650 N N . CYS A 1 87 ? -8.743 14.808 5.067 1.00 83.25 87 CYS A N 1
ATOM 651 C CA . CYS A 1 87 ? -9.504 13.554 5.086 1.00 83.25 87 CYS A CA 1
ATOM 652 C C . CYS A 1 87 ? -10.622 13.521 6.131 1.00 83.25 87 CYS A C 1
ATOM 654 O O . CYS A 1 87 ? -11.395 12.565 6.156 1.00 83.25 87 CYS A O 1
ATOM 656 N N . GLY A 1 88 ? -10.732 14.557 6.967 1.00 87.88 88 GLY A N 1
ATOM 657 C CA . GLY A 1 88 ? -11.693 14.582 8.064 1.00 87.88 88 GLY A CA 1
ATOM 658 C C . GLY A 1 88 ? -11.388 13.539 9.143 1.00 87.88 88 GLY A C 1
ATOM 659 O O . GLY A 1 88 ? -10.285 13.000 9.226 1.00 87.88 88 GLY A O 1
ATOM 660 N N . ASN A 1 89 ? -12.383 13.281 9.987 1.00 89.12 89 ASN A N 1
ATOM 661 C CA . ASN A 1 89 ? -12.366 12.238 11.007 1.00 89.12 89 ASN A CA 1
ATOM 662 C C . ASN A 1 89 ? -13.561 11.283 10.805 1.00 89.12 89 ASN A C 1
ATOM 664 O O . ASN A 1 89 ? -14.556 11.658 10.186 1.00 89.12 89 ASN A O 1
ATOM 668 N N . GLY A 1 90 ? -13.456 10.036 11.273 1.00 93.81 90 GLY A N 1
ATOM 669 C CA . GLY A 1 90 ? -14.507 9.021 11.133 1.00 93.81 90 GLY A CA 1
ATOM 670 C C . GLY A 1 90 ? -13.969 7.649 10.717 1.00 93.81 90 GLY A C 1
ATOM 671 O O . GLY A 1 90 ? -12.785 7.356 10.884 1.00 93.81 90 GLY A O 1
ATOM 672 N N . PHE A 1 91 ? -14.825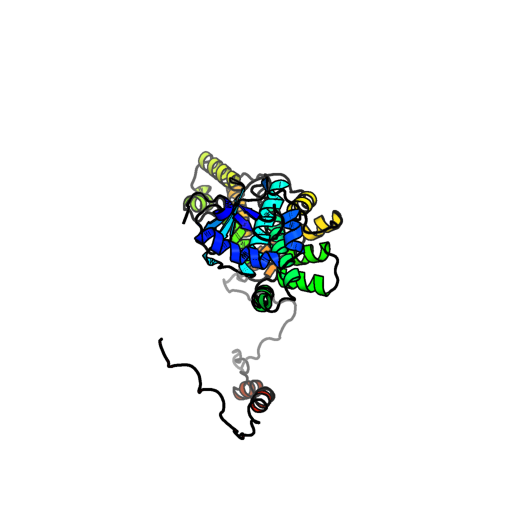 6.794 10.143 1.00 96.19 91 PHE A N 1
ATOM 673 C CA . PHE A 1 91 ? -14.400 5.462 9.688 1.00 96.19 91 PHE A CA 1
ATOM 674 C C . PHE A 1 91 ? -13.433 5.530 8.503 1.00 96.19 91 PHE A C 1
ATOM 676 O O . PHE A 1 91 ? -12.478 4.758 8.468 1.00 96.19 91 PHE A O 1
ATOM 683 N N . GLY A 1 92 ? -13.618 6.484 7.583 1.00 93.38 92 GLY A N 1
ATOM 684 C CA . GLY A 1 92 ? -12.667 6.760 6.501 1.00 93.38 92 GLY A CA 1
ATOM 685 C C . GLY A 1 92 ? -11.242 7.016 7.002 1.00 93.38 92 GLY A C 1
ATOM 686 O O . GLY A 1 92 ? -10.296 6.368 6.553 1.00 93.38 92 GLY A O 1
ATOM 687 N N . SER A 1 93 ? -11.083 7.917 7.978 1.00 94.25 93 SER A N 1
ATOM 688 C CA . SER A 1 93 ? -9.772 8.220 8.564 1.00 94.25 93 SER A CA 1
ATOM 689 C C . SER A 1 93 ? -9.248 7.088 9.452 1.00 94.25 93 SER A C 1
ATOM 691 O O . SER A 1 93 ? -8.038 6.914 9.549 1.00 94.25 93 SER A O 1
ATOM 693 N N . ALA A 1 94 ? -10.125 6.293 10.075 1.00 97.19 94 ALA A N 1
ATOM 694 C CA . ALA A 1 94 ? -9.742 5.122 10.866 1.00 97.19 94 ALA A CA 1
ATOM 695 C C . ALA A 1 94 ? -9.171 3.998 9.993 1.00 97.19 94 ALA A C 1
ATOM 697 O O . ALA A 1 94 ? -8.126 3.436 10.318 1.00 97.19 94 ALA A O 1
ATOM 698 N N . GLY A 1 95 ? -9.805 3.711 8.855 1.00 96.81 95 GLY A N 1
ATOM 699 C CA . GLY A 1 95 ? -9.275 2.769 7.873 1.00 96.81 95 GLY A CA 1
ATOM 700 C C . GLY A 1 95 ? -7.913 3.213 7.341 1.00 96.81 95 GLY A C 1
ATOM 701 O O . GLY A 1 95 ? -6.961 2.434 7.343 1.00 96.81 95 GLY A O 1
ATOM 702 N N . LEU A 1 96 ? -7.785 4.498 7.001 1.00 95.69 96 LEU A N 1
ATOM 703 C CA . LEU A 1 96 ? -6.510 5.086 6.596 1.00 95.69 96 LEU A CA 1
ATOM 704 C C . LEU A 1 96 ? -5.451 5.027 7.704 1.00 95.69 96 LEU A C 1
ATOM 706 O O . LEU A 1 96 ? -4.300 4.707 7.439 1.00 95.69 96 LEU A O 1
ATOM 710 N N . PHE A 1 97 ? -5.822 5.266 8.960 1.00 98.06 97 PHE A N 1
ATOM 711 C CA . PHE A 1 97 ? -4.898 5.078 10.072 1.00 98.06 97 PHE A CA 1
ATOM 712 C C . PHE A 1 97 ? -4.383 3.634 10.134 1.00 98.06 97 PHE A C 1
ATOM 714 O O . PHE A 1 97 ? -3.196 3.431 10.365 1.00 98.06 97 PHE A O 1
ATOM 721 N N . MET A 1 98 ? -5.237 2.628 9.909 1.00 98.50 98 MET A N 1
ATOM 722 C CA . MET A 1 98 ? -4.797 1.228 9.893 1.00 98.50 98 MET A CA 1
ATOM 723 C C . MET A 1 98 ? -3.849 0.915 8.733 1.00 98.50 98 MET A C 1
ATOM 725 O O . MET A 1 98 ? -2.955 0.090 8.920 1.00 98.50 98 MET A O 1
ATOM 729 N N . HIS A 1 99 ? -4.002 1.586 7.586 1.00 97.88 99 HIS A N 1
ATOM 730 C CA . HIS A 1 99 ? -3.028 1.552 6.486 1.00 97.88 99 HIS A CA 1
ATOM 731 C C . HIS A 1 99 ? -1.663 2.069 6.956 1.00 97.88 99 HIS A C 1
ATOM 733 O O . HIS A 1 99 ? -0.672 1.342 6.921 1.00 97.88 99 HIS A O 1
ATOM 739 N N . GLU A 1 100 ? -1.613 3.280 7.512 1.00 97.50 100 GLU A N 1
ATOM 740 C CA . GLU A 1 100 ? -0.346 3.889 7.947 1.00 97.50 100 GLU A CA 1
ATOM 741 C C . GLU A 1 100 ? 0.290 3.179 9.148 1.00 97.50 100 GLU A C 1
ATOM 743 O O . GLU A 1 100 ? 1.508 3.013 9.236 1.00 97.50 100 GLU A O 1
ATOM 748 N N . PHE A 1 101 ? -0.529 2.699 10.081 1.00 98.38 101 PHE A N 1
ATOM 749 C CA . PHE A 1 101 ? -0.058 1.895 11.201 1.00 98.38 101 PHE A CA 1
ATOM 750 C C . PHE A 1 101 ? 0.529 0.559 10.725 1.00 98.38 101 PHE A C 1
ATOM 752 O O . PHE A 1 101 ? 1.445 0.021 11.352 1.00 98.38 101 PHE A O 1
ATOM 759 N N . HIS A 1 102 ? 0.055 0.024 9.597 1.00 98.31 102 HIS A N 1
ATOM 760 C CA . HIS A 1 102 ? 0.666 -1.153 8.990 1.00 98.31 102 HIS A CA 1
ATOM 761 C C . HIS A 1 102 ? 2.044 -0.843 8.400 1.00 98.31 102 HIS A C 1
ATOM 763 O O . HIS A 1 102 ? 2.965 -1.632 8.610 1.00 98.31 102 HIS A O 1
ATOM 769 N N . HIS A 1 103 ? 2.247 0.322 7.779 1.00 97.44 103 HIS A N 1
ATOM 770 C CA . HIS A 1 103 ? 3.587 0.766 7.373 1.00 97.44 103 HIS A CA 1
ATOM 771 C C . HIS A 1 103 ? 4.552 0.900 8.554 1.00 97.44 103 HIS A C 1
ATOM 773 O O . HIS A 1 103 ? 5.700 0.459 8.455 1.00 97.44 103 HIS A O 1
ATOM 779 N N . PHE A 1 104 ? 4.079 1.402 9.701 1.00 97.50 104 PHE A N 1
ATOM 780 C CA . PHE A 1 104 ? 4.851 1.352 10.945 1.00 97.50 104 PHE A CA 1
ATOM 781 C C . PHE A 1 104 ? 5.259 -0.088 11.289 1.00 97.50 104 PHE A C 1
ATOM 783 O O . PHE A 1 104 ? 6.430 -0.353 11.542 1.00 97.50 104 PHE A O 1
ATOM 790 N N . LYS A 1 105 ? 4.333 -1.056 11.254 1.00 97.00 105 LYS A N 1
ATOM 791 C CA . LYS A 1 105 ? 4.671 -2.463 11.539 1.00 97.00 105 LYS A CA 1
ATOM 792 C C . LYS A 1 105 ? 5.682 -3.035 10.546 1.00 97.00 105 LYS A C 1
ATOM 794 O O . LYS A 1 105 ? 6.606 -3.727 10.970 1.00 97.00 105 LYS A O 1
ATOM 799 N N . GLN A 1 106 ? 5.534 -2.737 9.256 1.00 96.88 106 GLN A N 1
ATOM 800 C CA . GLN A 1 106 ? 6.482 -3.147 8.219 1.00 96.88 106 GLN A CA 1
ATOM 801 C C . GLN A 1 106 ? 7.888 -2.619 8.529 1.00 96.88 106 GLN A C 1
ATOM 803 O O . GLN A 1 106 ? 8.843 -3.394 8.506 1.00 96.88 106 GLN A O 1
ATOM 808 N N . SER A 1 107 ? 8.016 -1.348 8.932 1.00 95.06 107 SER A N 1
ATOM 809 C CA . SER A 1 107 ? 9.318 -0.745 9.247 1.00 95.06 107 SER A CA 1
ATOM 810 C C . SER A 1 107 ? 10.005 -1.348 10.477 1.00 95.06 107 SER A C 1
ATOM 812 O O . SER A 1 107 ? 11.194 -1.118 10.686 1.00 95.06 107 SER A O 1
ATOM 814 N N . ARG A 1 108 ? 9.280 -2.096 11.323 1.00 94.62 108 ARG A N 1
ATOM 815 C CA . ARG A 1 108 ? 9.858 -2.823 12.469 1.00 94.62 108 ARG A CA 1
ATOM 816 C C . ARG A 1 108 ? 10.490 -4.154 12.074 1.00 94.62 108 ARG A C 1
ATOM 818 O O . ARG A 1 108 ? 11.306 -4.665 12.834 1.00 94.62 108 ARG A O 1
ATOM 825 N N . VAL A 1 109 ? 10.110 -4.718 10.928 1.00 94.19 109 VAL A N 1
ATOM 826 C CA . VAL A 1 109 ? 10.586 -6.035 10.473 1.00 94.19 109 VAL A CA 1
ATOM 827 C C . VAL A 1 109 ? 11.508 -5.959 9.260 1.00 94.19 109 VAL A C 1
ATOM 829 O O . VAL A 1 109 ? 12.278 -6.887 9.032 1.00 94.19 109 VAL A O 1
ATOM 832 N N . GLY A 1 110 ? 11.483 -4.858 8.511 1.00 91.88 110 GLY A N 1
ATOM 833 C CA . GLY A 1 110 ? 12.441 -4.607 7.443 1.00 91.88 110 GLY A CA 1
ATOM 834 C C . GLY A 1 110 ? 12.089 -3.387 6.601 1.00 91.88 110 GLY A C 1
ATOM 835 O O . GLY A 1 110 ? 11.203 -2.605 6.939 1.00 91.88 110 GLY A O 1
ATOM 836 N N . ASN A 1 111 ? 12.816 -3.211 5.501 1.00 88.81 111 ASN A N 1
ATOM 837 C CA . ASN A 1 111 ? 12.622 -2.100 4.581 1.00 88.81 111 ASN A CA 1
ATOM 838 C C . ASN A 1 111 ? 12.246 -2.623 3.191 1.00 88.81 111 ASN A C 1
ATOM 840 O O . ASN A 1 111 ? 12.936 -3.480 2.642 1.00 88.81 111 ASN A O 1
ATOM 844 N N . TRP A 1 112 ? 11.167 -2.084 2.631 1.00 88.44 112 TRP A N 1
ATOM 845 C CA . TRP A 1 112 ? 10.669 -2.397 1.289 1.00 88.44 112 TRP A CA 1
ATOM 846 C C . TRP A 1 112 ? 10.765 -1.201 0.328 1.00 88.44 112 TRP A C 1
ATOM 848 O O . TRP A 1 112 ? 10.540 -1.367 -0.864 1.00 88.44 112 TRP A O 1
ATOM 858 N N . MET A 1 113 ? 11.138 -0.012 0.809 1.00 83.19 113 MET A N 1
ATOM 859 C CA . MET A 1 113 ? 11.384 1.157 -0.042 1.00 83.19 113 MET A CA 1
ATOM 860 C C . MET A 1 113 ? 12.871 1.264 -0.385 1.00 83.19 113 MET A C 1
ATOM 862 O O . MET A 1 113 ? 13.719 1.010 0.471 1.00 83.19 113 MET A O 1
ATOM 866 N N . ASN A 1 114 ? 13.211 1.705 -1.601 1.00 76.25 114 ASN A N 1
ATOM 867 C CA . ASN A 1 114 ? 14.607 1.902 -2.032 1.00 76.25 114 ASN A CA 1
ATOM 868 C C . ASN A 1 114 ? 15.486 0.646 -1.871 1.00 76.25 114 ASN A C 1
ATOM 870 O O . ASN A 1 114 ? 16.644 0.721 -1.452 1.00 76.25 114 ASN A O 1
ATOM 874 N N . VAL A 1 115 ? 14.919 -0.527 -2.160 1.00 80.88 115 VAL A N 1
ATOM 875 C CA . VAL A 1 115 ? 15.647 -1.801 -2.134 1.00 80.88 115 VAL A CA 1
ATOM 876 C C . VAL A 1 115 ? 16.735 -1.788 -3.218 1.00 80.88 115 VAL A C 1
ATOM 878 O O . VAL A 1 115 ? 16.446 -1.379 -4.342 1.00 80.88 115 VAL A O 1
ATOM 881 N N . PRO A 1 116 ? 17.971 -2.247 -2.934 1.00 79.94 116 PRO A N 1
ATOM 882 C CA . PRO A 1 116 ? 19.050 -2.296 -3.923 1.00 79.94 116 PRO A CA 1
ATOM 883 C C . PRO A 1 116 ? 18.832 -3.440 -4.935 1.00 79.94 116 PRO A C 1
ATOM 885 O O . PRO A 1 116 ? 19.486 -4.480 -4.876 1.00 79.94 116 PRO A O 1
ATOM 888 N N . THR A 1 117 ? 17.883 -3.258 -5.854 1.00 83.81 117 THR A N 1
ATOM 889 C CA . THR A 1 117 ? 17.489 -4.217 -6.901 1.00 83.81 117 THR A CA 1
ATOM 890 C C . THR A 1 117 ? 17.234 -3.498 -8.236 1.00 83.81 117 THR A C 1
ATOM 892 O O . THR A 1 117 ? 17.428 -2.291 -8.336 1.00 83.81 117 THR A O 1
ATOM 895 N N . ASN A 1 118 ? 16.854 -4.228 -9.286 1.00 80.69 118 ASN A N 1
ATOM 896 C CA . ASN A 1 118 ? 16.440 -3.630 -10.555 1.00 80.69 118 ASN A CA 1
ATOM 897 C C . ASN A 1 118 ? 15.098 -2.882 -10.426 1.00 80.69 118 ASN A C 1
ATOM 899 O O . ASN A 1 118 ? 14.283 -3.202 -9.564 1.00 80.69 118 ASN A O 1
ATOM 903 N N . LEU A 1 119 ? 14.852 -1.886 -11.286 1.00 80.69 119 LEU A N 1
ATOM 904 C CA . LEU A 1 119 ? 13.640 -1.058 -11.207 1.00 80.69 119 LEU A CA 1
ATOM 905 C C . LEU A 1 119 ? 12.325 -1.876 -11.217 1.00 80.69 119 LEU A C 1
ATOM 907 O O . LEU A 1 119 ? 11.485 -1.612 -10.356 1.00 80.69 119 LEU A O 1
ATOM 911 N N . PRO A 1 120 ? 12.120 -2.876 -12.106 1.00 82.69 120 PRO A N 1
ATOM 912 C CA . PRO A 1 120 ? 10.922 -3.721 -12.058 1.00 82.69 120 PRO A CA 1
ATOM 913 C C . PRO A 1 120 ? 10.699 -4.406 -10.707 1.00 82.69 120 PRO A C 1
ATOM 915 O O . PRO A 1 120 ? 9.577 -4.423 -10.200 1.00 82.69 120 PRO A O 1
ATOM 918 N N . ASP A 1 121 ? 11.756 -4.947 -10.107 1.00 86.19 121 ASP A N 1
ATOM 919 C CA . ASP A 1 121 ? 11.668 -5.634 -8.823 1.00 86.19 121 ASP A CA 1
ATOM 920 C C . ASP A 1 121 ? 11.510 -4.663 -7.650 1.00 86.19 121 ASP A C 1
ATOM 922 O O . ASP A 1 121 ? 10.794 -4.973 -6.697 1.00 86.19 121 ASP A O 1
ATOM 926 N N . GLN A 1 122 ? 12.078 -3.459 -7.740 1.00 85.38 122 GLN A N 1
ATOM 927 C CA . GLN A 1 122 ? 11.819 -2.405 -6.764 1.00 85.38 122 GLN A CA 1
ATOM 928 C C . GLN A 1 122 ? 10.333 -2.011 -6.781 1.00 85.38 122 GLN A C 1
ATOM 930 O O . GLN A 1 122 ? 9.689 -2.006 -5.733 1.00 85.38 122 GLN A O 1
ATOM 935 N N . MET A 1 123 ? 9.759 -1.782 -7.968 1.00 84.56 123 MET A N 1
ATOM 936 C CA . MET A 1 123 ? 8.331 -1.481 -8.123 1.00 84.56 123 MET A CA 1
ATOM 937 C C . MET A 1 123 ? 7.435 -2.619 -7.626 1.00 84.56 123 MET A C 1
ATOM 939 O O . MET A 1 123 ? 6.377 -2.366 -7.047 1.00 84.56 123 MET A O 1
ATOM 943 N N . LEU A 1 124 ? 7.841 -3.873 -7.851 1.00 88.44 124 LEU A N 1
ATOM 944 C CA . LEU A 1 124 ? 7.128 -5.036 -7.337 1.00 88.44 124 LEU A CA 1
ATOM 945 C C . LEU A 1 124 ? 7.068 -5.000 -5.806 1.00 88.44 124 LEU A C 1
ATOM 947 O O . LEU A 1 124 ? 5.981 -5.107 -5.242 1.00 88.44 124 LEU A O 1
ATOM 951 N N . VAL A 1 125 ? 8.212 -4.829 -5.139 1.00 90.81 125 VAL A N 1
ATOM 952 C CA . VAL A 1 125 ? 8.290 -4.796 -3.672 1.00 90.81 125 VAL A CA 1
ATOM 953 C C . VAL A 1 125 ? 7.519 -3.609 -3.093 1.00 90.81 125 VAL A C 1
ATOM 955 O O . VAL A 1 125 ? 6.782 -3.778 -2.120 1.00 90.81 125 VAL A O 1
ATOM 958 N N . GLU A 1 126 ? 7.617 -2.433 -3.712 1.00 89.25 126 GLU A N 1
ATOM 959 C CA . GLU A 1 126 ? 6.862 -1.244 -3.304 1.00 89.25 126 GLU A CA 1
ATOM 960 C C . GLU A 1 126 ? 5.355 -1.457 -3.426 1.00 89.25 126 GLU A C 1
ATOM 962 O O . GLU A 1 126 ? 4.596 -1.155 -2.502 1.00 89.25 126 GLU A O 1
ATOM 967 N N . ARG A 1 127 ? 4.913 -2.088 -4.517 1.00 89.62 127 ARG A N 1
ATOM 968 C CA . ARG A 1 127 ? 3.509 -2.461 -4.677 1.00 89.62 127 ARG A CA 1
ATOM 969 C C . ARG A 1 127 ? 3.072 -3.505 -3.653 1.00 89.62 127 ARG A C 1
ATOM 971 O O . ARG A 1 127 ? 1.958 -3.394 -3.154 1.00 89.62 127 ARG A O 1
ATOM 978 N N . MET A 1 128 ? 3.908 -4.491 -3.313 1.00 94.00 128 MET A N 1
ATOM 979 C CA . MET A 1 128 ? 3.596 -5.431 -2.227 1.00 94.00 128 MET A CA 1
ATOM 980 C C . MET A 1 128 ? 3.419 -4.703 -0.889 1.00 94.00 128 MET A C 1
ATOM 982 O O . MET A 1 128 ? 2.472 -5.004 -0.161 1.00 94.00 128 MET A O 1
ATOM 986 N N . GLY A 1 129 ? 4.303 -3.749 -0.580 1.00 94.62 129 GLY A N 1
ATOM 987 C CA . GLY A 1 129 ? 4.264 -2.934 0.636 1.00 94.62 129 GLY A CA 1
ATOM 988 C C . GLY A 1 129 ? 2.956 -2.160 0.787 1.00 94.62 129 GLY A C 1
ATOM 989 O O . GLY A 1 129 ? 2.257 -2.325 1.791 1.00 94.62 129 GLY A O 1
ATOM 990 N N . GLU A 1 130 ? 2.596 -1.382 -0.235 1.00 92.94 130 GLU A N 1
ATOM 991 C CA . GLU A 1 130 ? 1.357 -0.593 -0.276 1.00 92.94 130 GLU A CA 1
ATOM 992 C C . GLU A 1 130 ? 0.099 -1.470 -0.327 1.00 92.94 130 GLU A C 1
ATOM 994 O O . GLU A 1 130 ? -0.865 -1.216 0.394 1.00 92.94 130 GLU A O 1
ATOM 999 N N . ALA A 1 131 ? 0.103 -2.546 -1.123 1.00 95.06 131 ALA A N 1
ATOM 1000 C CA . ALA A 1 131 ? -1.033 -3.461 -1.214 1.00 95.06 131 ALA A CA 1
ATOM 1001 C C . ALA A 1 131 ? -1.320 -4.142 0.131 1.00 95.06 131 ALA A C 1
ATOM 1003 O O . ALA A 1 131 ? -2.478 -4.307 0.511 1.00 95.06 131 ALA A O 1
ATOM 1004 N N . ALA A 1 132 ? -0.275 -4.529 0.869 1.00 97.44 132 ALA A N 1
ATOM 1005 C CA . ALA A 1 132 ? -0.425 -5.104 2.200 1.00 97.44 132 ALA A CA 1
ATOM 1006 C C . ALA A 1 132 ? -0.974 -4.077 3.209 1.00 97.44 132 ALA A C 1
ATOM 1008 O O . ALA A 1 132 ? -1.858 -4.415 3.999 1.00 97.44 132 ALA A O 1
ATOM 1009 N N . ALA A 1 133 ? -0.503 -2.827 3.166 1.00 97.00 133 ALA A N 1
ATOM 1010 C CA . ALA A 1 133 ? -1.028 -1.757 4.014 1.00 97.00 133 ALA A CA 1
ATOM 1011 C C . ALA A 1 133 ? -2.508 -1.466 3.726 1.00 97.00 133 ALA A C 1
ATOM 1013 O O . ALA A 1 133 ? -3.315 -1.400 4.656 1.00 97.00 133 ALA A O 1
ATOM 1014 N N . GLU A 1 134 ? -2.906 -1.449 2.456 1.00 95.88 134 GLU A N 1
ATOM 1015 C CA . GLU A 1 134 ? -4.303 -1.218 2.091 1.00 95.88 134 GLU A CA 1
ATOM 1016 C C . GLU A 1 134 ? -5.197 -2.409 2.504 1.00 95.88 134 GLU A C 1
ATOM 1018 O O . GLU A 1 134 ? -6.347 -2.237 2.912 1.00 95.88 134 GLU A O 1
ATOM 1023 N N . VAL A 1 135 ? -4.672 -3.638 2.534 1.00 98.06 135 VAL A N 1
ATOM 1024 C CA . VAL A 1 135 ? -5.409 -4.771 3.117 1.00 98.06 135 VAL A CA 1
ATOM 1025 C C . VAL A 1 135 ? -5.635 -4.608 4.627 1.00 98.06 135 VAL A C 1
ATOM 1027 O O . VAL A 1 135 ? -6.669 -5.053 5.132 1.00 98.06 135 VAL A O 1
ATOM 1030 N N . ALA A 1 136 ? -4.753 -3.926 5.367 1.00 98.38 136 ALA A N 1
ATOM 1031 C CA . ALA A 1 136 ? -5.009 -3.604 6.775 1.00 98.38 136 ALA A CA 1
ATOM 1032 C C . ALA A 1 136 ? -6.230 -2.680 6.935 1.00 98.38 136 ALA A C 1
ATOM 1034 O O . ALA A 1 136 ? -7.055 -2.890 7.831 1.00 98.38 136 ALA A O 1
ATOM 1035 N N . ASN A 1 137 ? -6.377 -1.711 6.028 1.00 97.69 137 ASN A N 1
ATOM 1036 C CA . ASN A 1 137 ? -7.558 -0.860 5.899 1.00 97.69 137 ASN A CA 1
ATOM 1037 C C . ASN A 1 137 ? -8.815 -1.692 5.551 1.00 97.69 137 ASN A C 1
ATOM 1039 O O . ASN A 1 137 ? -9.854 -1.569 6.205 1.00 97.69 137 ASN A O 1
ATOM 1043 N N . PHE A 1 138 ? -8.714 -2.638 4.610 1.00 98.00 138 PHE A N 1
ATOM 1044 C CA . PHE A 1 138 ? -9.824 -3.537 4.258 1.00 98.00 138 PHE A CA 1
ATOM 1045 C C . PHE A 1 138 ? -10.280 -4.413 5.429 1.00 98.00 138 PHE A C 1
ATOM 1047 O O . PHE A 1 138 ? -11.482 -4.564 5.662 1.00 98.00 138 PHE A O 1
ATOM 1054 N N . GLN A 1 139 ? -9.336 -4.959 6.199 1.00 98.19 139 GLN A N 1
ATOM 1055 C CA . GLN A 1 139 ? -9.629 -5.752 7.392 1.00 98.19 139 GLN A CA 1
ATOM 1056 C C . GLN A 1 139 ? -10.394 -4.942 8.441 1.00 98.19 139 GLN A C 1
ATOM 1058 O O . GLN A 1 139 ? -11.334 -5.469 9.037 1.00 98.19 139 GLN A O 1
ATOM 1063 N N . PHE A 1 140 ? -10.036 -3.668 8.636 1.00 98.38 140 PHE A N 1
ATOM 1064 C CA . PHE A 1 140 ? -10.776 -2.768 9.520 1.00 98.38 140 PHE A CA 1
ATOM 1065 C C . PHE A 1 140 ? -12.217 -2.576 9.045 1.00 98.38 140 PHE A C 1
ATOM 1067 O O . PHE A 1 140 ? -13.148 -2.836 9.806 1.00 98.38 140 PHE A O 1
ATOM 1074 N N . PHE A 1 141 ? -12.418 -2.190 7.781 1.00 98.19 141 PHE A N 1
ATOM 1075 C CA . PHE A 1 141 ? -13.763 -1.963 7.247 1.00 98.19 141 PHE A CA 1
ATOM 1076 C C . PHE A 1 141 ? -14.635 -3.215 7.271 1.00 98.19 141 PHE A C 1
ATOM 1078 O O . PHE A 1 141 ? -15.827 -3.124 7.555 1.00 98.19 141 PHE A O 1
ATOM 1085 N N . ASN A 1 142 ? -14.053 -4.385 7.015 1.00 97.62 142 ASN A N 1
ATOM 1086 C CA . ASN A 1 142 ? -14.763 -5.648 7.140 1.00 97.62 142 ASN A CA 1
ATOM 1087 C C . ASN A 1 142 ? -15.213 -5.923 8.585 1.00 97.62 142 ASN A C 1
ATOM 1089 O O . ASN A 1 142 ? -16.335 -6.377 8.794 1.00 97.62 142 ASN A O 1
ATOM 1093 N N . ASP A 1 143 ? -14.377 -5.615 9.579 1.00 97.62 143 ASP A N 1
ATOM 1094 C CA . ASP A 1 143 ? -14.706 -5.809 10.997 1.00 97.62 143 ASP A CA 1
ATOM 1095 C C . ASP A 1 143 ? -15.876 -4.912 11.434 1.00 97.62 143 ASP A C 1
ATOM 1097 O O . ASP A 1 143 ? -16.798 -5.361 12.114 1.00 97.62 143 ASP A O 1
ATOM 1101 N N . VAL A 1 144 ? -15.908 -3.661 10.965 1.00 97.81 144 VAL A N 1
ATOM 1102 C CA . VAL A 1 144 ? -16.935 -2.675 11.349 1.00 97.81 144 VAL A CA 1
ATOM 1103 C C . VAL A 1 144 ? -18.158 -2.638 10.427 1.00 97.81 144 VAL A C 1
ATOM 1105 O O . VAL A 1 144 ? -19.099 -1.897 10.705 1.00 97.81 144 VAL A O 1
ATOM 1108 N N . ARG A 1 145 ? -18.210 -3.449 9.358 1.00 95.94 145 ARG A N 1
ATOM 1109 C CA . ARG A 1 145 ? -19.274 -3.395 8.326 1.00 95.94 145 ARG A CA 1
ATOM 1110 C C . ARG A 1 145 ? -20.700 -3.605 8.837 1.00 95.94 145 ARG A C 1
ATOM 1112 O O . ARG A 1 145 ? -21.664 -3.261 8.161 1.00 95.94 145 ARG A O 1
ATOM 1119 N N . HIS A 1 146 ? -20.836 -4.210 10.013 1.00 95.88 146 HIS A N 1
ATOM 1120 C CA . HIS A 1 146 ? -22.115 -4.475 10.666 1.00 95.88 146 HIS A CA 1
ATOM 1121 C C . HIS A 1 146 ? -22.691 -3.243 11.389 1.00 95.88 146 HIS A C 1
ATOM 1123 O O . HIS A 1 146 ? -23.862 -3.252 11.770 1.00 95.88 146 HIS A O 1
ATOM 1129 N N . LEU A 1 147 ? -21.887 -2.194 11.591 1.00 97.75 147 LEU A N 1
ATOM 1130 C CA . LEU A 1 147 ? -22.292 -0.978 12.287 1.00 97.75 147 LEU A CA 1
ATOM 1131 C C . LEU A 1 147 ? -23.061 -0.044 11.338 1.00 97.75 147 LEU A C 1
ATOM 1133 O O . LEU A 1 147 ? -22.529 0.316 10.283 1.00 97.75 147 LEU A O 1
ATOM 1137 N N . PRO A 1 148 ? -24.282 0.404 11.696 1.00 97.25 148 PRO A N 1
ATOM 1138 C CA . PRO A 1 148 ? -25.060 1.319 10.861 1.00 97.25 148 PRO A CA 1
ATOM 1139 C C . PRO A 1 148 ? -24.310 2.606 10.503 1.00 97.25 148 PRO A C 1
ATOM 1141 O O . PRO A 1 148 ? -24.408 3.083 9.375 1.00 97.25 148 PRO A O 1
ATOM 1144 N N . GLU A 1 149 ? -23.535 3.150 11.442 1.00 95.94 149 GLU A N 1
ATOM 1145 C CA . GLU A 1 149 ? -22.745 4.366 11.250 1.00 95.94 149 GLU A CA 1
ATOM 1146 C C . GLU A 1 149 ? -21.548 4.200 10.297 1.00 95.94 149 GLU A C 1
ATOM 1148 O O . GLU A 1 149 ? -21.098 5.193 9.736 1.00 95.94 149 GLU A O 1
ATOM 1153 N N . ALA A 1 150 ? -21.061 2.974 10.064 1.00 96.06 150 ALA A N 1
ATOM 1154 C CA . ALA A 1 150 ? -19.959 2.697 9.134 1.00 96.06 150 ALA A CA 1
ATOM 1155 C C . ALA A 1 150 ? -20.442 2.445 7.695 1.00 96.06 150 ALA A C 1
ATOM 1157 O O . ALA A 1 150 ? -19.635 2.346 6.769 1.00 96.06 150 ALA A O 1
ATOM 1158 N N . LYS A 1 151 ? -21.762 2.321 7.490 1.00 94.81 151 LYS A N 1
ATOM 1159 C CA . LYS A 1 151 ? -22.341 1.866 6.222 1.00 94.81 151 LYS A CA 1
ATOM 1160 C C . LYS A 1 151 ? -21.960 2.750 5.034 1.00 94.81 151 LYS A C 1
ATOM 1162 O O . LYS A 1 151 ? -21.649 2.224 3.971 1.00 94.81 151 LYS A O 1
ATOM 1167 N N . ALA A 1 152 ? -21.996 4.071 5.203 1.00 93.50 152 ALA A N 1
ATOM 1168 C CA . ALA A 1 152 ? -21.696 4.996 4.113 1.00 93.50 152 ALA A CA 1
ATOM 1169 C C . ALA A 1 152 ? -20.243 4.850 3.631 1.00 93.50 152 ALA A C 1
ATOM 1171 O O . ALA A 1 152 ? -20.011 4.724 2.430 1.00 93.50 152 ALA A O 1
ATOM 1172 N N . ASP A 1 153 ? -19.282 4.789 4.556 1.00 93.56 153 ASP A N 1
ATOM 1173 C CA . ASP A 1 153 ? -17.867 4.597 4.226 1.00 93.56 153 ASP A CA 1
ATOM 1174 C C . ASP A 1 153 ? -17.603 3.205 3.630 1.00 93.56 153 ASP A C 1
ATOM 1176 O O . ASP A 1 153 ? -16.866 3.077 2.652 1.00 93.56 153 ASP A O 1
ATOM 1180 N N . PHE A 1 154 ? -18.264 2.162 4.144 1.00 94.88 154 PHE A N 1
ATOM 1181 C CA . PHE A 1 154 ? -18.185 0.811 3.579 1.00 94.88 154 PHE A CA 1
ATOM 1182 C C . PHE A 1 154 ? -18.698 0.757 2.128 1.00 94.88 154 PHE A C 1
ATOM 1184 O O . PHE A 1 154 ? -18.067 0.147 1.257 1.00 94.88 154 PHE A O 1
ATOM 1191 N N . ASP A 1 155 ? -19.833 1.405 1.850 1.00 93.25 155 ASP A N 1
ATOM 1192 C CA . ASP A 1 155 ? -20.415 1.472 0.506 1.00 93.25 155 ASP A CA 1
ATOM 1193 C C . ASP A 1 155 ? -19.474 2.236 -0.454 1.00 93.25 155 ASP A C 1
ATOM 1195 O O . ASP A 1 155 ? -19.258 1.794 -1.586 1.00 93.25 155 ASP A O 1
ATOM 1199 N N . VAL A 1 156 ? -18.843 3.327 0.006 1.00 90.81 156 VAL A N 1
ATOM 1200 C CA . VAL A 1 156 ? -17.826 4.085 -0.753 1.00 90.81 156 VAL A CA 1
ATOM 1201 C C . VAL A 1 156 ? -16.602 3.223 -1.066 1.00 90.81 156 VAL A C 1
ATOM 1203 O O . VAL A 1 156 ? -16.169 3.178 -2.221 1.00 90.81 156 VAL A O 1
ATOM 1206 N N . MET A 1 157 ? -16.066 2.504 -0.076 1.00 91.31 157 MET A N 1
ATOM 1207 C CA . MET A 1 157 ? -14.942 1.586 -0.280 1.00 91.31 157 MET A CA 1
ATOM 1208 C C . MET A 1 157 ? -15.300 0.506 -1.307 1.00 91.31 157 MET A C 1
ATOM 1210 O O . MET A 1 157 ? -14.541 0.266 -2.241 1.00 91.31 157 MET A O 1
ATOM 1214 N N . THR A 1 158 ? -16.494 -0.084 -1.213 1.00 90.81 158 THR A N 1
ATOM 1215 C CA . THR A 1 158 ? -16.954 -1.128 -2.149 1.00 90.81 158 THR A CA 1
ATOM 1216 C C . THR A 1 158 ? -17.110 -0.601 -3.576 1.00 90.81 158 THR A C 1
ATOM 1218 O O . THR A 1 158 ? -16.798 -1.306 -4.538 1.00 90.81 158 THR A O 1
ATOM 1221 N N . ALA A 1 159 ? -17.587 0.636 -3.733 1.00 88.31 159 ALA A N 1
ATOM 1222 C CA . ALA A 1 159 ? -17.817 1.244 -5.039 1.00 88.31 159 ALA A CA 1
ATOM 1223 C C . ALA A 1 159 ? -16.524 1.695 -5.738 1.00 88.31 159 ALA A C 1
ATOM 1225 O O . ALA A 1 159 ? -16.453 1.659 -6.968 1.00 88.31 159 ALA A O 1
ATOM 1226 N N . HIS A 1 160 ? -15.516 2.133 -4.977 1.00 85.25 160 HIS A N 1
ATOM 1227 C CA . HIS A 1 160 ? -14.357 2.845 -5.526 1.00 85.25 160 HIS A CA 1
ATOM 1228 C C . HIS A 1 160 ? -13.001 2.169 -5.283 1.00 85.25 160 HIS A C 1
ATOM 1230 O O . HIS A 1 160 ? -11.999 2.619 -5.844 1.00 85.25 160 HIS A O 1
ATOM 1236 N N . ARG A 1 161 ? -12.938 1.096 -4.485 1.00 86.94 161 ARG A N 1
ATOM 1237 C CA . ARG A 1 161 ? -11.705 0.339 -4.215 1.00 86.94 161 ARG A CA 1
ATOM 1238 C C . ARG A 1 161 ? -11.852 -1.109 -4.701 1.00 86.94 161 ARG A C 1
ATOM 1240 O O . ARG A 1 161 ? -12.409 -1.934 -3.979 1.00 86.94 161 ARG A O 1
ATOM 1247 N N . PRO A 1 162 ? -11.334 -1.452 -5.897 1.00 86.50 162 PRO A N 1
ATOM 1248 C CA . PRO A 1 162 ? -11.404 -2.817 -6.427 1.00 86.50 162 PRO A CA 1
ATOM 1249 C C . PRO A 1 162 ? -10.826 -3.868 -5.467 1.00 86.50 162 PRO A C 1
ATOM 1251 O O . PRO A 1 162 ? -11.501 -4.849 -5.174 1.00 86.50 162 PRO A O 1
ATOM 1254 N N . GLY A 1 163 ? -9.660 -3.599 -4.864 1.00 91.44 163 GLY A N 1
ATOM 1255 C CA . GLY A 1 163 ? -9.073 -4.470 -3.837 1.00 91.44 163 GLY A CA 1
ATOM 1256 C C . GLY A 1 163 ? -9.988 -4.734 -2.641 1.00 91.44 163 GLY A C 1
ATOM 1257 O O . GLY A 1 163 ? -10.048 -5.860 -2.155 1.00 91.44 163 GLY A O 1
ATOM 1258 N N . PHE A 1 164 ? -10.765 -3.740 -2.200 1.00 95.44 164 PHE A N 1
ATOM 1259 C CA . PHE A 1 164 ? -11.706 -3.939 -1.099 1.00 95.44 164 PHE A CA 1
ATOM 1260 C C . PHE A 1 164 ? -12.844 -4.872 -1.503 1.00 95.44 164 PHE A C 1
ATOM 1262 O O . PHE A 1 164 ? -13.206 -5.778 -0.756 1.00 95.44 164 PHE A O 1
ATOM 1269 N N . LYS A 1 165 ? -13.389 -4.676 -2.706 1.00 94.56 165 LYS A N 1
ATOM 1270 C CA . LYS A 1 165 ? -14.438 -5.535 -3.253 1.00 94.56 165 LYS A CA 1
ATOM 1271 C C . LYS A 1 165 ? -13.966 -6.987 -3.353 1.00 94.56 165 LYS A C 1
ATOM 1273 O O . LYS A 1 165 ? -14.690 -7.874 -2.909 1.00 94.56 165 LYS A O 1
ATOM 1278 N N . ASP A 1 166 ? -12.767 -7.221 -3.878 1.00 95.62 166 ASP A N 1
ATOM 1279 C CA . ASP A 1 166 ? -12.211 -8.569 -4.040 1.00 95.62 166 ASP A CA 1
ATOM 1280 C C . ASP A 1 166 ? -11.917 -9.224 -2.680 1.00 95.62 166 ASP A C 1
ATOM 1282 O O . ASP A 1 166 ? -12.240 -10.396 -2.470 1.00 95.62 166 ASP A O 1
ATOM 1286 N N . TYR A 1 167 ? -11.401 -8.450 -1.718 1.00 98.00 167 TYR A N 1
ATOM 1287 C CA . TYR A 1 167 ? -11.222 -8.891 -0.333 1.00 98.00 167 TYR A CA 1
ATOM 1288 C C . TYR A 1 167 ? -12.554 -9.328 0.300 1.00 98.00 167 TYR A C 1
ATOM 1290 O O . TYR A 1 167 ? -12.658 -10.438 0.822 1.00 98.00 167 TYR A O 1
ATOM 1298 N N . ILE A 1 168 ? -13.595 -8.491 0.224 1.00 98.00 168 ILE A N 1
ATOM 1299 C CA . ILE A 1 168 ? -14.918 -8.797 0.790 1.00 98.00 168 ILE A CA 1
ATOM 1300 C C . ILE A 1 168 ? -15.546 -10.015 0.106 1.00 98.00 168 ILE A C 1
ATOM 1302 O O . ILE A 1 168 ? -16.112 -10.864 0.788 1.00 98.00 168 ILE A O 1
ATOM 1306 N N . GLN A 1 169 ? -15.404 -10.153 -1.214 1.00 97.50 169 GLN A N 1
ATOM 1307 C CA . GLN A 1 169 ? -15.888 -11.333 -1.935 1.00 97.50 169 GLN A CA 1
ATOM 1308 C C . GLN A 1 169 ? -15.204 -12.623 -1.472 1.00 97.50 169 GLN A C 1
ATOM 1310 O O . GLN A 1 169 ? -15.877 -13.641 -1.318 1.00 97.50 169 GLN A O 1
ATOM 1315 N N . ALA A 1 170 ? -13.891 -12.593 -1.227 1.00 98.19 170 ALA A N 1
ATOM 1316 C CA . ALA A 1 170 ? -13.168 -13.741 -0.688 1.00 98.19 170 ALA A CA 1
ATOM 1317 C C . ALA A 1 170 ? -13.632 -14.088 0.738 1.00 98.19 170 ALA A C 1
ATOM 1319 O O . ALA A 1 170 ? -13.889 -15.260 1.027 1.00 98.19 170 ALA A O 1
ATOM 1320 N N . VAL A 1 171 ? -13.821 -13.075 1.592 1.00 98.12 171 VAL A N 1
ATOM 1321 C CA . VAL A 1 171 ? -14.347 -13.247 2.957 1.00 98.12 171 VAL A CA 1
ATOM 1322 C C . VAL A 1 171 ? -15.749 -13.854 2.937 1.00 98.12 171 VAL A C 1
ATOM 1324 O O . VAL A 1 171 ? -16.003 -14.844 3.619 1.00 98.12 171 VAL A O 1
ATOM 1327 N N . ASP A 1 172 ? -16.661 -13.302 2.136 1.00 98.00 172 ASP A N 1
ATOM 1328 C CA . ASP A 1 172 ? -18.048 -13.773 2.054 1.00 98.00 172 ASP A CA 1
ATOM 1329 C C . ASP A 1 172 ? -18.152 -15.169 1.417 1.00 98.00 172 ASP A C 1
ATOM 1331 O O . ASP A 1 172 ? -19.084 -15.919 1.706 1.00 98.00 172 ASP A O 1
ATOM 1335 N N . ALA A 1 173 ? -17.168 -15.556 0.599 1.00 98.31 173 ALA A N 1
ATOM 1336 C CA . ALA A 1 173 ? -17.020 -16.913 0.078 1.00 98.31 173 ALA A CA 1
ATOM 1337 C C . ALA A 1 173 ? -16.415 -17.904 1.095 1.00 98.31 173 ALA A C 1
ATOM 1339 O O . ALA A 1 173 ? -16.209 -19.069 0.747 1.00 98.31 173 ALA A O 1
ATOM 1340 N N . GLY A 1 174 ? -16.116 -17.466 2.323 1.00 97.75 174 GLY A N 1
ATOM 1341 C CA . GLY A 1 174 ? -15.552 -18.304 3.381 1.00 97.75 174 GLY A CA 1
ATOM 1342 C C . GLY A 1 174 ? -14.132 -18.782 3.083 1.00 97.75 174 GLY A C 1
ATOM 1343 O O . GLY A 1 174 ? -13.764 -19.881 3.489 1.00 97.75 174 GLY A O 1
ATOM 1344 N N . LYS A 1 175 ? -13.358 -18.004 2.317 1.00 97.81 175 LYS A N 1
ATOM 1345 C CA . LYS A 1 175 ? -11.951 -18.309 2.049 1.00 97.81 175 LYS A CA 1
ATOM 1346 C C . LYS A 1 175 ? -11.102 -18.081 3.300 1.00 97.81 175 LYS A C 1
ATOM 1348 O O . LYS A 1 175 ? -11.432 -17.241 4.136 1.00 97.81 175 LYS A O 1
ATOM 1353 N N . ASP A 1 176 ? -9.984 -18.793 3.387 1.00 96.12 176 ASP A N 1
ATOM 1354 C CA . ASP A 1 176 ? -9.014 -18.600 4.465 1.00 96.12 176 ASP A CA 1
ATOM 1355 C C . ASP A 1 176 ? -8.414 -17.183 4.431 1.00 96.12 176 ASP A C 1
ATOM 1357 O O . ASP A 1 176 ? -8.418 -16.499 3.401 1.00 96.12 176 ASP A O 1
ATOM 1361 N N . GLU A 1 177 ? -7.885 -16.718 5.565 1.00 95.81 177 GLU A N 1
ATOM 1362 C CA . GLU A 1 177 ? -7.406 -15.336 5.718 1.00 95.81 177 GLU A CA 1
ATOM 1363 C C . GLU A 1 177 ? -6.302 -14.982 4.712 1.00 95.81 177 GLU A C 1
ATOM 1365 O O . GLU A 1 177 ? -6.315 -13.895 4.134 1.00 95.81 177 GLU A O 1
ATOM 1370 N N . SER A 1 178 ? -5.396 -15.922 4.438 1.00 96.56 178 SER A N 1
ATOM 1371 C CA . SER A 1 178 ? -4.319 -15.754 3.462 1.00 96.56 178 SER A CA 1
ATOM 1372 C C . SER A 1 178 ? -4.840 -15.583 2.028 1.00 96.56 178 SER A C 1
ATOM 1374 O O . SER A 1 178 ? -4.317 -14.754 1.281 1.00 96.56 178 SER A O 1
ATOM 1376 N N . GLU A 1 179 ? -5.920 -16.276 1.652 1.00 97.19 179 GLU A N 1
ATOM 1377 C CA . GLU A 1 179 ? -6.599 -16.085 0.364 1.00 97.19 179 GLU A CA 1
ATOM 1378 C C . GLU A 1 179 ? -7.282 -14.723 0.283 1.00 97.19 179 GLU A C 1
ATOM 1380 O O . GLU A 1 179 ? -7.215 -14.061 -0.752 1.00 97.19 179 GLU A O 1
ATOM 1385 N N . CYS A 1 180 ? -7.923 -14.288 1.372 1.00 98.12 180 CYS A N 1
ATOM 1386 C CA . CYS A 1 180 ? -8.565 -12.978 1.432 1.00 98.12 180 CYS A CA 1
ATOM 1387 C C . CYS A 1 180 ? -7.527 -11.861 1.267 1.00 98.12 180 CYS A C 1
ATOM 1389 O O . CYS A 1 180 ? -7.733 -10.940 0.477 1.00 98.12 180 CYS A O 1
ATOM 1391 N N . VAL A 1 181 ? -6.385 -11.968 1.959 1.00 97.69 181 VAL A N 1
ATOM 1392 C CA . VAL A 1 181 ? -5.273 -11.016 1.828 1.00 97.69 181 VAL A CA 1
ATOM 1393 C C . VAL A 1 181 ? -4.729 -11.009 0.400 1.00 97.69 181 VAL A C 1
ATOM 1395 O O . VAL A 1 181 ? -4.618 -9.938 -0.191 1.00 97.69 181 VAL A O 1
ATOM 1398 N N . LEU A 1 182 ? -4.462 -12.175 -0.198 1.00 96.56 182 LEU A N 1
ATOM 1399 C CA . LEU A 1 182 ? -3.993 -12.263 -1.586 1.00 96.56 182 LEU A CA 1
ATOM 1400 C C . LEU A 1 182 ? -4.994 -11.668 -2.590 1.00 96.56 182 LEU A C 1
ATOM 1402 O O . LEU A 1 182 ? -4.569 -11.022 -3.548 1.00 96.56 182 LEU A O 1
ATOM 1406 N N . ALA A 1 183 ? -6.300 -11.865 -2.385 1.00 96.12 183 ALA A N 1
ATOM 1407 C CA . ALA A 1 183 ? -7.342 -11.275 -3.225 1.00 96.12 183 ALA A CA 1
ATOM 1408 C C . ALA A 1 183 ? -7.352 -9.743 -3.115 1.00 96.12 183 ALA A C 1
ATOM 1410 O O . ALA A 1 183 ? -7.322 -9.050 -4.131 1.00 96.12 183 ALA A O 1
ATOM 1411 N N . GLY A 1 184 ? -7.306 -9.210 -1.889 1.00 96.38 184 GLY A N 1
ATOM 1412 C CA . GLY A 1 184 ? -7.248 -7.767 -1.659 1.00 96.38 184 GLY A CA 1
ATOM 1413 C C . GLY A 1 184 ? -5.991 -7.121 -2.243 1.00 96.38 184 GLY A C 1
ATOM 1414 O O . GLY A 1 184 ? -6.079 -6.085 -2.904 1.00 96.38 184 GLY A O 1
ATOM 1415 N N . MET A 1 185 ? -4.835 -7.770 -2.069 1.00 95.69 185 MET A N 1
ATOM 1416 C CA . MET A 1 185 ? -3.568 -7.301 -2.626 1.00 95.69 185 MET A CA 1
ATOM 1417 C C . MET A 1 185 ? -3.598 -7.270 -4.159 1.00 95.69 185 MET A C 1
ATOM 1419 O O . MET A 1 185 ? -3.163 -6.281 -4.742 1.00 95.69 185 MET A O 1
ATOM 1423 N N . ARG A 1 186 ? -4.148 -8.297 -4.825 1.00 91.94 186 ARG A N 1
ATOM 1424 C CA . ARG A 1 186 ? -4.301 -8.306 -6.293 1.00 91.94 186 ARG A CA 1
ATOM 1425 C C . ARG A 1 186 ? -5.247 -7.229 -6.798 1.00 91.94 186 ARG A C 1
ATOM 1427 O O . ARG A 1 186 ? -4.901 -6.506 -7.726 1.00 91.94 186 ARG A O 1
ATOM 1434 N N . GLY A 1 187 ? -6.415 -7.081 -6.178 1.00 90.25 187 GLY A N 1
ATOM 1435 C CA . GLY A 1 187 ? -7.372 -6.065 -6.608 1.00 90.25 187 GLY A CA 1
ATOM 1436 C C . GLY A 1 187 ? -6.856 -4.635 -6.390 1.00 90.25 187 GLY A C 1
ATOM 1437 O O . GLY A 1 187 ? -7.175 -3.742 -7.174 1.00 90.25 187 GLY A O 1
ATOM 1438 N N . TYR A 1 188 ? -6.024 -4.398 -5.365 1.00 89.44 188 TYR A N 1
ATOM 1439 C CA . TYR A 1 188 ? -5.270 -3.143 -5.238 1.00 89.44 188 TYR A CA 1
ATOM 1440 C C . TYR A 1 188 ? -4.247 -3.013 -6.367 1.00 89.44 188 TYR A C 1
ATOM 1442 O O . TYR A 1 188 ? -4.207 -1.993 -7.061 1.00 89.44 188 TYR A O 1
ATOM 1450 N N . ALA A 1 189 ? -3.453 -4.070 -6.554 1.00 85.50 189 ALA A N 1
ATOM 1451 C CA . ALA A 1 189 ? -2.372 -4.100 -7.514 1.00 85.50 189 ALA A CA 1
ATOM 1452 C C . ALA A 1 189 ? -2.861 -3.832 -8.928 1.00 85.50 189 ALA A C 1
ATOM 1454 O O . ALA A 1 189 ? -2.142 -3.134 -9.603 1.00 85.50 189 ALA A O 1
ATOM 1455 N N . ALA A 1 190 ? -4.052 -4.280 -9.344 1.00 80.94 190 ALA A N 1
ATOM 1456 C CA . ALA A 1 190 ? -4.612 -4.132 -10.695 1.00 80.94 190 ALA A CA 1
ATOM 1457 C C . ALA A 1 190 ? -4.998 -2.694 -11.120 1.00 80.94 190 ALA A C 1
ATOM 1459 O O . ALA A 1 190 ? -5.456 -2.472 -12.246 1.00 80.94 190 ALA A O 1
ATOM 1460 N N . ASN A 1 191 ? -4.864 -1.693 -10.246 1.00 81.38 191 ASN A N 1
ATOM 1461 C CA . ASN A 1 191 ? -5.235 -0.316 -10.566 1.00 81.38 191 ASN A CA 1
ATOM 1462 C C . ASN A 1 191 ? -4.106 0.419 -11.316 1.00 81.38 191 ASN A C 1
ATOM 1464 O O . ASN A 1 191 ? -3.179 0.950 -10.700 1.00 81.38 191 ASN A O 1
ATOM 1468 N N . HIS A 1 192 ? -4.225 0.520 -12.649 1.00 75.19 192 HIS A N 1
ATOM 1469 C CA . HIS A 1 192 ? -3.270 1.234 -13.520 1.00 75.19 192 HIS A CA 1
ATOM 1470 C C . HIS A 1 192 ? -2.960 2.660 -13.055 1.00 75.19 192 HIS A C 1
ATOM 1472 O O . HIS A 1 192 ? -1.794 3.047 -13.016 1.00 75.19 192 HIS A O 1
ATOM 1478 N N . TYR A 1 193 ? -3.977 3.432 -12.667 1.00 77.69 193 TYR A N 1
ATOM 1479 C CA . TYR A 1 193 ? -3.778 4.822 -12.261 1.00 77.69 193 TYR A CA 1
ATOM 1480 C C . TYR A 1 193 ? -2.937 4.925 -10.985 1.00 77.69 193 TYR A C 1
ATOM 1482 O O . TYR A 1 193 ? -2.037 5.761 -10.909 1.00 77.69 193 TYR A O 1
ATOM 1490 N N . LEU A 1 194 ? -3.203 4.070 -9.990 1.00 77.62 194 LEU A N 1
ATOM 1491 C CA . LEU A 1 194 ? -2.396 4.032 -8.768 1.00 77.62 194 LEU A CA 1
ATOM 1492 C C . LEU A 1 194 ? -0.974 3.569 -9.080 1.00 77.62 194 LEU A C 1
ATOM 1494 O O . LEU A 1 194 ? -0.026 4.232 -8.677 1.00 77.62 194 LEU A O 1
ATOM 1498 N N . ALA A 1 195 ? -0.827 2.500 -9.860 1.00 75.19 195 ALA A N 1
ATOM 1499 C CA . ALA A 1 195 ? 0.466 2.002 -10.308 1.00 75.19 195 ALA A CA 1
ATOM 1500 C C . ALA A 1 195 ? 1.337 3.085 -10.963 1.00 75.19 195 ALA A C 1
ATOM 1502 O O . ALA A 1 195 ? 2.493 3.252 -10.584 1.00 75.19 195 ALA A O 1
ATOM 1503 N N . ASP A 1 196 ? 0.778 3.833 -11.915 1.00 77.50 196 ASP A N 1
ATOM 1504 C CA . ASP A 1 196 ? 1.474 4.912 -12.619 1.00 77.50 196 ASP A CA 1
ATOM 1505 C C . ASP A 1 196 ? 1.789 6.101 -11.696 1.00 77.50 196 ASP A C 1
ATOM 1507 O O . ASP A 1 196 ? 2.892 6.651 -11.732 1.00 77.50 196 ASP A O 1
ATOM 1511 N N . LYS A 1 197 ? 0.841 6.481 -10.828 1.00 78.00 197 LYS A N 1
ATOM 1512 C CA . LYS A 1 197 ? 1.039 7.555 -9.849 1.00 78.00 197 LYS A CA 1
ATOM 1513 C C . LYS A 1 197 ? 2.180 7.223 -8.884 1.00 78.00 197 LYS A C 1
ATOM 1515 O O . LYS A 1 197 ? 3.059 8.062 -8.695 1.00 78.00 197 LYS A O 1
ATOM 1520 N N . TYR A 1 198 ? 2.176 6.029 -8.292 1.00 75.81 198 TYR A N 1
ATOM 1521 C CA . TYR A 1 198 ? 3.198 5.610 -7.331 1.00 75.81 198 TYR A CA 1
ATOM 1522 C C . TYR A 1 198 ? 4.569 5.446 -7.987 1.00 75.81 198 TYR A C 1
ATOM 1524 O O . TYR A 1 198 ? 5.549 5.930 -7.428 1.00 75.81 198 TYR A O 1
ATOM 1532 N N . ALA A 1 199 ? 4.636 4.894 -9.205 1.00 75.44 199 ALA A N 1
ATOM 1533 C CA . ALA A 1 199 ? 5.886 4.808 -9.963 1.00 75.44 199 ALA A CA 1
ATOM 1534 C C . ALA A 1 199 ? 6.560 6.184 -10.102 1.00 75.44 199 ALA A C 1
ATOM 1536 O O . ALA A 1 199 ? 7.728 6.356 -9.764 1.00 75.44 199 ALA A O 1
ATOM 1537 N N . LYS A 1 200 ? 5.794 7.198 -10.522 1.00 75.31 200 LYS A N 1
ATOM 1538 C CA . LYS A 1 200 ? 6.283 8.579 -10.670 1.00 75.31 200 LYS A CA 1
ATOM 1539 C C . LYS A 1 200 ? 6.650 9.232 -9.337 1.00 75.31 200 LYS A C 1
ATOM 1541 O O . LYS A 1 200 ? 7.512 10.105 -9.304 1.00 75.31 200 LYS A O 1
ATOM 1546 N N . GLN A 1 201 ? 5.968 8.851 -8.260 1.00 75.44 201 GLN A N 1
ATOM 1547 C CA . GLN A 1 201 ? 6.139 9.441 -6.936 1.00 75.44 201 GLN A CA 1
ATOM 1548 C C . GLN A 1 201 ? 7.356 8.883 -6.188 1.00 75.44 201 GLN A C 1
ATOM 1550 O O . GLN A 1 201 ? 8.053 9.657 -5.539 1.00 75.44 201 GLN A O 1
ATOM 1555 N N . TYR A 1 202 ? 7.613 7.575 -6.265 1.00 72.81 202 TYR A N 1
ATOM 1556 C CA . TYR A 1 202 ? 8.763 6.947 -5.606 1.00 72.81 202 TYR A CA 1
ATOM 1557 C C . TYR A 1 202 ? 10.029 6.995 -6.457 1.00 72.81 202 TYR A C 1
ATOM 1559 O O . TYR A 1 202 ? 11.124 7.144 -5.921 1.00 72.81 202 TYR A O 1
ATOM 1567 N N . HIS A 1 203 ? 9.893 6.985 -7.782 1.00 74.19 203 HIS A N 1
ATOM 1568 C CA . HIS A 1 203 ? 11.027 7.044 -8.698 1.00 74.19 203 HIS A CA 1
ATOM 1569 C C . HIS A 1 203 ? 11.121 8.410 -9.382 1.00 74.19 203 HIS A C 1
ATOM 1571 O O . HIS A 1 203 ? 11.199 8.519 -10.604 1.00 74.19 203 HIS A O 1
ATOM 1577 N N . THR A 1 204 ? 11.134 9.486 -8.592 1.00 67.44 204 THR A N 1
ATOM 1578 C CA . THR A 1 204 ? 11.203 10.855 -9.130 1.00 67.44 204 THR A CA 1
ATOM 1579 C C . THR A 1 204 ? 12.444 11.092 -9.979 1.00 67.44 204 THR A C 1
ATOM 1581 O O . THR A 1 204 ? 12.346 11.827 -10.948 1.00 67.44 204 THR A O 1
ATOM 1584 N N . MET A 1 205 ? 13.583 10.464 -9.673 1.00 66.69 205 MET A N 1
ATOM 1585 C CA . MET A 1 205 ? 14.814 10.612 -10.458 1.00 66.69 205 MET A CA 1
ATOM 1586 C C . MET A 1 205 ? 14.654 10.135 -11.907 1.00 66.69 205 MET A C 1
ATOM 1588 O O . MET A 1 205 ? 14.865 10.952 -12.789 1.00 66.69 205 MET A O 1
ATOM 1592 N N . PRO A 1 206 ? 14.234 8.896 -12.215 1.00 65.31 206 PRO A N 1
ATOM 1593 C CA . PRO A 1 206 ? 14.015 8.492 -13.606 1.00 65.31 206 PRO A CA 1
ATOM 1594 C C . PRO A 1 206 ? 12.755 9.127 -14.240 1.00 65.31 206 PRO A C 1
ATOM 1596 O O . PRO A 1 206 ? 12.722 9.324 -15.451 1.00 65.31 206 PRO A O 1
ATOM 1599 N N . PHE A 1 207 ? 11.734 9.517 -13.460 1.00 66.88 207 PHE A N 1
ATOM 1600 C CA . PHE A 1 207 ? 10.490 10.124 -13.979 1.00 66.88 207 PHE A CA 1
ATOM 1601 C C . PHE A 1 207 ? 10.446 11.657 -13.959 1.00 66.88 207 PHE A C 1
ATOM 1603 O O . PHE A 1 207 ? 9.391 12.235 -14.249 1.00 66.88 207 PHE A O 1
ATOM 1610 N N . SER A 1 208 ? 11.533 12.330 -13.568 1.00 59.22 208 SER A N 1
ATOM 1611 C CA . SER A 1 208 ? 11.426 13.733 -13.173 1.00 59.22 208 SER A CA 1
ATOM 1612 C C . SER A 1 208 ? 10.933 14.607 -14.322 1.00 59.22 208 SER A C 1
ATOM 1614 O O . SER A 1 208 ? 11.371 14.540 -15.471 1.00 59.22 208 SER A O 1
ATOM 1616 N N . LEU A 1 209 ? 9.996 15.471 -13.953 1.00 50.50 209 LEU A N 1
ATOM 1617 C CA . LEU A 1 209 ? 9.468 16.558 -14.758 1.00 50.50 209 LEU A CA 1
ATOM 1618 C C . LEU A 1 209 ? 10.483 17.714 -14.898 1.00 50.50 209 LEU A C 1
ATOM 1620 O O . LEU A 1 209 ? 10.107 18.778 -15.391 1.00 50.50 209 LEU A O 1
ATOM 1624 N N . GLU A 1 210 ? 11.744 17.536 -14.484 1.00 52.97 210 GLU A N 1
ATOM 1625 C CA . GLU A 1 210 ? 12.813 18.523 -14.638 1.00 52.97 210 GLU A CA 1
ATOM 1626 C C . GLU A 1 210 ? 13.531 18.376 -15.986 1.00 52.97 210 GLU A C 1
ATOM 1628 O O . GLU A 1 210 ? 13.580 17.312 -16.606 1.00 52.97 210 GLU A O 1
ATOM 1633 N N . LYS A 1 211 ? 14.063 19.499 -16.474 1.00 56.50 211 LYS A N 1
ATOM 1634 C CA . LYS A 1 211 ? 14.659 19.631 -17.809 1.00 56.50 211 LYS A CA 1
ATOM 1635 C C . LYS A 1 211 ? 15.815 18.649 -18.038 1.00 56.50 211 LYS A C 1
ATOM 1637 O O . LYS A 1 211 ? 16.005 18.194 -19.160 1.00 56.50 211 LYS A O 1
ATOM 1642 N N . ASP A 1 212 ? 16.550 18.311 -16.987 1.00 59.72 212 ASP A N 1
ATOM 1643 C CA . ASP A 1 212 ? 17.824 17.605 -17.102 1.00 59.72 212 ASP A CA 1
ATOM 1644 C C . ASP A 1 212 ? 17.652 16.133 -17.488 1.00 59.72 212 ASP A C 1
ATOM 1646 O O . ASP A 1 212 ? 18.372 15.654 -18.358 1.00 59.72 212 ASP A O 1
ATOM 1650 N N . ASN A 1 213 ? 16.621 15.450 -16.984 1.00 64.81 213 ASN A N 1
ATOM 1651 C CA . ASN A 1 213 ? 16.327 14.076 -17.404 1.00 64.81 213 ASN A CA 1
ATOM 1652 C C . ASN A 1 213 ? 15.810 13.994 -18.837 1.00 64.81 213 ASN A C 1
ATOM 1654 O O . ASN A 1 213 ? 16.126 13.049 -19.551 1.00 64.81 213 ASN A O 1
ATOM 1658 N N . LYS A 1 214 ? 15.048 14.998 -19.286 1.00 67.56 214 LYS A N 1
ATOM 1659 C CA . LYS A 1 214 ? 14.658 15.088 -20.700 1.00 67.56 214 LYS A CA 1
ATOM 1660 C C . LYS A 1 214 ? 15.882 15.279 -21.587 1.00 67.56 214 LYS A C 1
ATOM 1662 O O . LYS A 1 214 ? 15.999 14.585 -22.580 1.00 67.56 214 LYS A O 1
ATOM 1667 N N . ASN A 1 215 ? 16.821 16.140 -21.188 1.00 69.88 215 ASN A N 1
ATOM 1668 C CA . ASN A 1 215 ? 18.058 16.349 -21.942 1.00 69.88 215 ASN A CA 1
ATOM 1669 C C . ASN A 1 215 ? 18.903 15.067 -22.036 1.00 69.88 215 ASN A C 1
ATOM 1671 O O . ASN A 1 215 ? 19.458 14.806 -23.098 1.00 69.88 215 ASN A O 1
ATOM 1675 N N . LEU A 1 216 ? 18.982 14.275 -20.956 1.00 70.94 216 LEU A N 1
ATOM 1676 C CA . LEU A 1 216 ? 19.645 12.963 -20.974 1.00 70.94 216 LEU A CA 1
ATOM 1677 C C . LEU A 1 216 ? 18.967 12.020 -21.970 1.00 70.94 216 LEU A C 1
ATOM 1679 O O . LEU A 1 216 ? 19.645 11.392 -22.776 1.00 70.94 216 LEU A O 1
ATOM 1683 N N . MET A 1 217 ? 17.630 11.984 -21.951 1.00 71.19 217 MET A N 1
ATOM 1684 C CA . MET A 1 217 ? 16.830 11.132 -22.831 1.00 71.19 217 MET A CA 1
ATOM 1685 C C . MET A 1 217 ? 16.703 11.661 -24.277 1.00 71.19 217 MET A C 1
ATOM 1687 O O . MET A 1 217 ? 16.209 10.949 -25.144 1.00 71.19 217 MET A O 1
ATOM 1691 N N . ASP A 1 218 ? 17.132 12.888 -24.561 1.00 73.56 218 ASP A N 1
ATOM 1692 C CA . ASP A 1 218 ? 17.148 13.486 -25.903 1.00 73.56 218 ASP A CA 1
ATOM 1693 C C . ASP A 1 218 ? 18.572 13.504 -26.504 1.00 73.56 218 ASP A C 1
ATOM 1695 O O . ASP A 1 218 ? 18.804 14.092 -27.567 1.00 73.56 218 ASP A O 1
ATOM 1699 N N . PHE A 1 219 ? 19.543 12.874 -25.830 1.00 72.94 219 PHE A N 1
ATOM 1700 C CA . PHE A 1 219 ? 20.938 12.836 -26.256 1.00 72.94 219 PHE A CA 1
ATOM 1701 C C . PHE A 1 219 ? 21.086 12.113 -27.600 1.00 72.94 219 PHE A C 1
ATOM 1703 O O . PHE A 1 219 ? 20.655 10.972 -27.766 1.00 72.94 219 PHE A O 1
ATOM 1710 N N . LYS A 1 220 ? 21.735 12.764 -28.572 1.00 77.88 220 LYS A N 1
ATOM 1711 C CA . LYS A 1 220 ? 21.983 12.199 -29.904 1.00 77.88 220 LYS A CA 1
ATOM 1712 C C . LYS A 1 220 ? 23.447 11.799 -30.050 1.00 77.88 220 LYS A C 1
ATOM 1714 O O . LYS A 1 220 ? 24.278 12.674 -30.300 1.00 77.88 220 LYS A O 1
ATOM 1719 N N . PRO A 1 221 ? 23.786 10.500 -29.988 1.00 70.31 221 PRO A N 1
ATOM 1720 C CA . PRO A 1 221 ? 25.181 10.062 -29.997 1.00 70.31 221 PRO A CA 1
ATOM 1721 C C . PRO A 1 221 ? 25.974 10.589 -31.198 1.00 70.31 221 PRO A C 1
ATOM 1723 O O . PRO A 1 221 ? 27.116 11.011 -31.048 1.00 70.31 221 PRO A O 1
ATOM 1726 N N . SER A 1 222 ? 25.346 10.674 -32.374 1.00 74.19 222 SER A N 1
ATOM 1727 C CA . SER A 1 222 ? 25.969 11.174 -33.607 1.00 74.19 222 SER A CA 1
ATOM 1728 C C . SER A 1 222 ? 26.408 12.644 -33.570 1.00 74.19 222 SER A C 1
ATOM 1730 O O . SER A 1 222 ? 27.171 13.059 -34.438 1.00 74.19 222 SER A O 1
ATOM 1732 N N . GLU A 1 223 ? 25.902 13.444 -32.628 1.00 81.19 223 GLU A N 1
ATOM 1733 C CA . GLU A 1 223 ? 26.188 14.883 -32.511 1.00 81.19 223 GLU A CA 1
ATOM 1734 C C . GLU A 1 223 ? 27.269 15.188 -31.448 1.00 81.19 223 GLU A C 1
ATOM 1736 O O . GLU A 1 223 ? 27.626 16.350 -31.248 1.00 81.19 223 GLU A O 1
ATOM 1741 N N . HIS A 1 224 ? 27.824 14.161 -30.788 1.00 78.75 224 HIS A N 1
ATOM 1742 C CA . HIS A 1 224 ? 28.742 14.302 -29.652 1.00 78.75 224 HIS A CA 1
ATOM 1743 C C . HIS A 1 224 ? 29.965 13.372 -29.751 1.00 78.75 224 HIS A C 1
ATOM 1745 O O . HIS A 1 224 ? 29.940 12.362 -30.453 1.00 78.75 224 HIS A O 1
ATOM 1751 N N . ASP A 1 225 ? 31.051 13.715 -29.047 1.00 81.00 225 ASP A N 1
ATOM 1752 C CA . ASP A 1 225 ? 32.256 12.879 -28.978 1.00 81.00 225 ASP A CA 1
ATOM 1753 C C . ASP A 1 225 ? 32.086 11.654 -28.056 1.00 81.00 225 ASP A C 1
ATOM 1755 O O . ASP A 1 225 ? 31.122 11.539 -27.297 1.00 81.00 225 ASP A O 1
ATOM 1759 N N . GLY A 1 226 ? 33.045 10.724 -28.114 1.00 78.56 226 GLY A N 1
ATOM 1760 C CA . GLY A 1 226 ? 32.985 9.474 -27.349 1.00 78.56 226 GLY A CA 1
ATOM 1761 C C . GLY A 1 226 ? 33.045 9.646 -25.825 1.00 78.56 226 GLY A C 1
ATOM 1762 O O . GLY A 1 226 ? 32.536 8.794 -25.104 1.00 78.56 226 GLY A O 1
ATOM 1763 N N . ILE A 1 227 ? 33.620 10.742 -25.312 1.00 79.31 227 ILE A N 1
ATOM 1764 C CA . ILE A 1 227 ? 33.650 11.011 -23.865 1.00 79.31 227 ILE A CA 1
ATOM 1765 C C . ILE A 1 227 ? 32.263 11.464 -23.409 1.00 79.31 227 ILE A C 1
ATOM 1767 O O . ILE A 1 227 ? 31.750 10.964 -22.409 1.00 79.31 227 ILE A O 1
ATOM 1771 N N . ALA A 1 228 ? 31.634 12.367 -24.162 1.00 78.31 228 ALA A N 1
ATOM 1772 C CA . ALA A 1 228 ? 30.275 12.823 -23.900 1.00 78.31 228 ALA A CA 1
ATOM 1773 C C . ALA A 1 228 ? 29.257 11.672 -23.982 1.00 78.31 228 ALA A C 1
ATOM 1775 O O . ALA A 1 228 ? 28.386 11.572 -23.120 1.00 78.31 228 ALA A O 1
ATOM 1776 N N . GLN A 1 229 ? 29.404 10.767 -24.957 1.00 75.75 229 GLN A N 1
ATOM 1777 C CA . GLN A 1 229 ? 28.575 9.559 -25.068 1.00 75.75 229 GLN A CA 1
ATOM 1778 C C . GLN A 1 229 ? 28.706 8.655 -23.832 1.00 75.75 229 GLN A C 1
ATOM 1780 O O . GLN A 1 229 ? 27.696 8.268 -23.244 1.00 75.75 229 GLN A O 1
ATOM 1785 N N . MET A 1 230 ? 29.939 8.380 -23.393 1.00 76.38 230 MET A N 1
ATOM 1786 C CA . MET A 1 230 ? 30.211 7.565 -22.204 1.00 76.38 230 MET A CA 1
ATOM 1787 C C . MET A 1 230 ? 29.647 8.204 -20.924 1.00 76.38 230 MET A C 1
ATOM 1789 O O . MET A 1 230 ? 29.069 7.518 -20.084 1.00 76.38 230 MET A O 1
ATOM 1793 N N . MET A 1 231 ? 29.784 9.524 -20.761 1.00 78.06 231 MET A N 1
ATOM 1794 C CA . MET A 1 231 ? 29.223 10.230 -19.604 1.00 78.06 231 MET A CA 1
ATOM 1795 C C . MET A 1 231 ? 27.691 10.179 -19.585 1.00 78.06 231 MET A C 1
ATOM 1797 O O . MET A 1 231 ? 27.116 9.959 -18.518 1.00 78.06 231 MET A O 1
ATOM 1801 N N . ASN A 1 232 ? 27.041 10.331 -20.744 1.00 78.12 232 ASN A N 1
ATOM 1802 C CA . ASN A 1 232 ? 25.587 10.220 -20.863 1.00 78.12 232 ASN A CA 1
ATOM 1803 C C . ASN A 1 232 ? 25.099 8.812 -20.490 1.00 78.12 232 ASN A C 1
ATOM 1805 O O . ASN A 1 232 ? 24.156 8.663 -19.717 1.00 78.12 232 ASN A O 1
ATOM 1809 N N . GLU A 1 233 ? 25.786 7.773 -20.968 1.00 76.56 233 GLU A N 1
ATOM 1810 C CA . GLU A 1 233 ? 25.486 6.385 -20.609 1.00 76.56 233 GLU A CA 1
ATOM 1811 C C . GLU A 1 233 ? 25.596 6.143 -19.097 1.00 76.56 233 GLU A C 1
ATOM 1813 O O . GLU A 1 233 ? 24.676 5.589 -18.495 1.00 76.56 233 GLU A O 1
ATOM 1818 N N . MET A 1 234 ? 26.686 6.590 -18.463 1.00 76.31 234 MET A N 1
ATOM 1819 C CA . MET A 1 234 ? 26.866 6.452 -17.013 1.00 76.31 234 MET A CA 1
ATOM 1820 C C . MET A 1 234 ? 25.754 7.153 -16.228 1.00 76.31 234 MET A C 1
ATOM 1822 O O . MET A 1 234 ? 25.313 6.647 -15.197 1.00 76.31 234 MET A O 1
ATOM 1826 N N . GLN A 1 235 ? 25.292 8.310 -16.707 1.00 77.44 235 GLN A N 1
ATOM 1827 C CA . GLN A 1 235 ? 24.195 9.049 -16.089 1.00 77.44 235 GLN A CA 1
ATOM 1828 C C . GLN A 1 235 ? 22.859 8.321 -16.251 1.00 77.44 235 GLN A C 1
ATOM 1830 O O . GLN A 1 235 ? 22.145 8.183 -15.262 1.00 77.44 235 GLN A O 1
ATOM 1835 N N . ILE A 1 236 ? 22.553 7.783 -17.437 1.00 76.31 236 ILE A N 1
ATOM 1836 C CA . ILE A 1 236 ? 21.358 6.953 -17.657 1.00 76.31 236 ILE A CA 1
ATOM 1837 C C . ILE A 1 236 ? 21.405 5.714 -16.759 1.00 76.31 236 ILE A C 1
ATOM 1839 O O . ILE A 1 236 ? 20.454 5.458 -16.029 1.00 76.31 236 ILE A O 1
ATOM 1843 N N . GLN A 1 237 ? 22.519 4.979 -16.721 1.00 73.44 237 GLN A N 1
ATOM 1844 C CA . GLN A 1 237 ? 22.655 3.802 -15.856 1.00 73.44 237 GLN A CA 1
ATOM 1845 C C . GLN A 1 237 ? 22.533 4.144 -14.365 1.00 73.44 237 GLN A C 1
ATOM 1847 O O . GLN A 1 237 ? 21.998 3.344 -13.607 1.00 73.44 237 GLN A O 1
ATOM 1852 N N . ALA A 1 238 ? 22.968 5.330 -13.932 1.00 73.19 238 ALA A N 1
ATOM 1853 C CA . ALA A 1 238 ? 22.791 5.778 -12.552 1.00 73.19 238 ALA A CA 1
ATOM 1854 C C . ALA A 1 238 ? 21.325 6.100 -12.193 1.00 73.19 238 ALA A C 1
ATOM 1856 O O . ALA A 1 238 ? 20.981 6.083 -11.010 1.00 73.19 238 ALA A O 1
ATOM 1857 N N . LEU A 1 239 ? 20.459 6.375 -13.179 1.00 70.81 239 LEU A N 1
ATOM 1858 C CA . LEU A 1 239 ? 19.020 6.587 -12.958 1.00 70.81 239 LEU A CA 1
ATOM 1859 C C . LEU A 1 239 ? 18.259 5.280 -12.718 1.00 70.81 239 LEU A C 1
ATOM 1861 O O . LEU A 1 239 ? 17.208 5.300 -12.072 1.00 70.81 239 LEU A O 1
ATOM 1865 N N . PHE A 1 240 ? 18.768 4.159 -13.232 1.00 73.38 240 PHE A N 1
ATOM 1866 C CA . PHE A 1 240 ? 18.126 2.858 -13.105 1.00 73.38 240 PHE A CA 1
ATOM 1867 C C . PHE A 1 240 ? 18.898 1.996 -12.109 1.00 73.38 240 PHE A C 1
ATOM 1869 O O . PHE A 1 240 ? 20.018 1.566 -12.396 1.00 73.38 240 PHE A O 1
ATOM 1876 N N . PRO A 1 241 ? 18.319 1.708 -10.934 1.00 68.19 241 PRO A N 1
ATOM 1877 C CA . PRO A 1 241 ? 18.980 0.849 -9.974 1.00 68.19 241 PRO A CA 1
ATOM 1878 C C . PRO A 1 241 ? 19.197 -0.528 -10.610 1.00 68.19 241 PRO A C 1
ATOM 1880 O O . PRO A 1 241 ? 18.387 -1.012 -11.406 1.00 68.19 241 PRO A O 1
ATOM 1883 N N . SER A 1 242 ? 20.341 -1.134 -10.303 1.00 68.88 242 SER A N 1
ATOM 1884 C CA . SER A 1 242 ? 20.706 -2.452 -10.806 1.00 68.88 242 SER A CA 1
ATOM 1885 C C . SER A 1 242 ? 21.115 -3.346 -9.646 1.00 68.88 242 SER A C 1
ATOM 1887 O O . SER A 1 242 ? 21.822 -2.927 -8.730 1.00 68.88 242 SER A O 1
ATOM 1889 N N . GLY A 1 243 ? 20.657 -4.590 -9.681 1.00 72.25 243 GLY A N 1
ATOM 1890 C CA . GLY A 1 243 ? 20.877 -5.567 -8.625 1.00 72.25 243 GLY A CA 1
ATOM 1891 C C . GLY A 1 243 ? 20.277 -6.912 -9.011 1.00 72.25 243 GLY A C 1
ATOM 1892 O O . GLY A 1 243 ? 19.758 -7.070 -10.118 1.00 72.25 243 GLY A O 1
ATOM 1893 N N . ASN A 1 244 ? 20.377 -7.878 -8.103 1.00 78.62 244 ASN A N 1
ATOM 1894 C CA . ASN A 1 244 ? 19.738 -9.178 -8.278 1.00 78.62 244 ASN A CA 1
ATOM 1895 C C . ASN A 1 244 ? 18.220 -9.050 -8.140 1.00 78.62 244 ASN A C 1
ATOM 1897 O O . ASN A 1 244 ? 17.730 -8.107 -7.509 1.00 78.62 244 ASN A O 1
ATOM 1901 N N . ASP A 1 245 ? 17.503 -10.029 -8.683 1.00 82.69 245 ASP A N 1
ATOM 1902 C CA . ASP A 1 245 ? 16.069 -10.159 -8.456 1.00 82.69 245 ASP A CA 1
ATOM 1903 C C . ASP A 1 245 ? 15.762 -10.298 -6.960 1.00 82.69 245 ASP A C 1
ATOM 1905 O O . ASP A 1 245 ? 16.546 -10.859 -6.184 1.00 82.69 245 ASP A O 1
ATOM 1909 N N . VAL A 1 246 ? 14.616 -9.765 -6.550 1.00 88.88 246 VAL A N 1
ATOM 1910 C CA . VAL A 1 246 ? 14.149 -9.846 -5.166 1.00 88.88 246 VAL A CA 1
ATOM 1911 C C . VAL A 1 246 ? 13.640 -11.245 -4.837 1.00 88.88 246 VAL A C 1
ATOM 1913 O O . VAL A 1 246 ? 13.011 -11.906 -5.664 1.00 88.88 246 VAL A O 1
ATOM 1916 N N . ASP A 1 247 ? 13.841 -11.657 -3.584 1.00 92.06 247 ASP A N 1
ATOM 1917 C CA . ASP A 1 247 ? 13.132 -12.794 -2.994 1.00 92.06 247 ASP A CA 1
ATOM 1918 C C . ASP A 1 247 ? 11.705 -12.350 -2.638 1.00 92.06 247 ASP A C 1
ATOM 1920 O O . ASP A 1 247 ? 11.440 -11.741 -1.599 1.00 92.06 247 ASP A O 1
ATOM 1924 N N . GLU A 1 248 ? 10.782 -12.629 -3.549 1.00 92.19 248 GLU A N 1
ATOM 1925 C CA . GLU A 1 248 ? 9.365 -12.276 -3.460 1.00 92.19 248 GLU A CA 1
ATOM 1926 C C . GLU A 1 248 ? 8.720 -12.896 -2.226 1.00 92.19 248 GLU A C 1
ATOM 1928 O O . GLU A 1 248 ? 7.864 -12.281 -1.592 1.00 92.19 248 GLU A O 1
ATOM 1933 N N . THR A 1 249 ? 9.141 -14.109 -1.869 1.00 96.38 249 THR A N 1
ATOM 1934 C CA . THR A 1 249 ? 8.642 -14.800 -0.686 1.00 96.38 249 THR A CA 1
ATOM 1935 C C . THR A 1 249 ? 9.087 -14.103 0.589 1.00 96.38 249 THR A C 1
ATOM 1937 O O . THR A 1 249 ? 8.262 -13.882 1.481 1.00 96.38 249 THR A O 1
ATOM 1940 N N . ALA A 1 250 ? 10.367 -13.745 0.695 1.00 95.69 250 ALA A N 1
ATOM 1941 C CA . ALA A 1 250 ? 10.876 -13.014 1.851 1.00 95.69 250 ALA A CA 1
ATOM 1942 C C . ALA A 1 250 ? 10.171 -11.659 1.999 1.00 95.69 250 ALA A C 1
ATOM 1944 O O . ALA A 1 250 ? 9.700 -11.328 3.091 1.00 95.69 250 ALA A O 1
ATOM 1945 N N . TYR A 1 251 ? 10.022 -10.915 0.898 1.00 95.88 251 TYR A N 1
ATOM 1946 C CA . TYR A 1 251 ? 9.338 -9.625 0.911 1.00 95.88 251 TYR A CA 1
ATOM 1947 C C . TYR A 1 251 ? 7.859 -9.749 1.245 1.00 95.88 251 TYR A C 1
ATOM 1949 O O . TYR A 1 251 ? 7.400 -9.014 2.113 1.00 95.88 251 TYR A O 1
ATOM 1957 N N . PHE A 1 252 ? 7.130 -10.697 0.652 1.00 97.38 252 PHE A N 1
ATOM 1958 C CA . PHE A 1 252 ? 5.725 -10.935 0.981 1.00 97.38 252 PHE A CA 1
ATOM 1959 C C . PHE A 1 252 ? 5.548 -11.176 2.483 1.00 97.38 252 PHE A C 1
ATOM 1961 O O . PHE A 1 252 ? 4.797 -10.459 3.139 1.00 97.38 252 PHE A O 1
ATOM 1968 N N . LYS A 1 253 ? 6.310 -12.122 3.052 1.00 97.31 253 LYS A N 1
ATOM 1969 C CA . LYS A 1 253 ? 6.260 -12.453 4.487 1.00 97.31 253 LYS A CA 1
ATOM 1970 C C . LYS A 1 253 ? 6.540 -11.230 5.363 1.00 97.31 253 LYS A C 1
ATOM 1972 O O . LYS A 1 253 ? 5.870 -11.037 6.377 1.00 97.31 253 LYS A O 1
ATOM 1977 N N . MET A 1 254 ? 7.508 -10.407 4.963 1.00 96.62 254 MET A N 1
ATOM 1978 C CA . MET A 1 254 ? 7.865 -9.177 5.661 1.00 96.62 254 MET A CA 1
ATOM 1979 C C . MET A 1 254 ? 6.743 -8.129 5.584 1.00 96.62 254 MET A C 1
ATOM 1981 O O . MET A 1 254 ? 6.328 -7.594 6.613 1.00 96.62 254 MET A O 1
ATOM 1985 N N . VAL A 1 255 ? 6.226 -7.830 4.388 1.00 97.12 255 VAL A N 1
ATOM 1986 C CA . VAL A 1 255 ? 5.249 -6.745 4.210 1.00 97.12 255 VAL A CA 1
ATOM 1987 C C . VAL A 1 255 ? 3.859 -7.101 4.728 1.00 97.12 255 VAL A C 1
ATOM 1989 O O . VAL A 1 255 ? 3.114 -6.196 5.098 1.00 97.12 255 VAL A O 1
ATOM 1992 N N . THR A 1 256 ? 3.496 -8.386 4.812 1.00 97.81 256 THR A N 1
ATOM 1993 C CA . THR A 1 256 ? 2.190 -8.834 5.329 1.00 97.81 256 THR A CA 1
ATOM 1994 C C . THR A 1 256 ? 2.178 -9.084 6.841 1.00 97.81 256 THR A C 1
ATOM 1996 O O . THR A 1 256 ? 1.298 -9.779 7.353 1.00 97.81 256 THR A O 1
ATOM 1999 N N . VAL A 1 257 ? 3.150 -8.540 7.581 1.00 96.56 257 VAL A N 1
ATOM 2000 C CA . VAL A 1 257 ? 3.337 -8.779 9.020 1.00 96.56 257 VAL A CA 1
ATOM 2001 C C . VAL A 1 257 ? 2.057 -8.575 9.853 1.00 96.56 257 VAL A C 1
ATOM 2003 O O . VAL A 1 257 ? 1.544 -7.471 10.054 1.00 96.56 257 VAL A O 1
ATOM 2006 N N . GLY A 1 258 ? 1.540 -9.672 10.411 1.00 94.31 258 GLY A N 1
ATOM 2007 C CA . GLY A 1 258 ? 0.340 -9.672 11.252 1.00 94.31 258 GLY A CA 1
ATOM 2008 C C . GLY A 1 258 ? -0.954 -9.284 10.526 1.00 94.31 258 GLY A C 1
ATOM 2009 O O . GLY A 1 258 ? -1.869 -8.766 11.170 1.00 94.31 258 GLY A O 1
ATOM 2010 N N . LEU A 1 259 ? -1.021 -9.492 9.207 1.00 96.94 259 LEU A N 1
ATOM 2011 C CA . LEU A 1 259 ? -2.281 -9.499 8.456 1.00 96.94 259 LEU A CA 1
ATOM 2012 C C . LEU A 1 259 ? -2.955 -10.869 8.457 1.00 96.94 259 LEU A C 1
ATOM 2014 O O . LEU A 1 259 ? -4.157 -10.926 8.238 1.00 96.94 259 LEU A O 1
ATOM 2018 N N . MET A 1 260 ? -2.200 -11.948 8.670 1.00 94.88 260 MET A N 1
ATOM 2019 C CA . MET A 1 260 ? -2.726 -13.309 8.659 1.00 94.88 260 MET A CA 1
ATOM 2020 C C . MET A 1 260 ? -2.086 -14.183 9.735 1.00 94.88 260 MET A C 1
ATOM 2022 O O . MET A 1 260 ? -0.915 -13.979 10.066 1.00 94.88 260 MET A O 1
ATOM 2026 N N . SER A 1 261 ? -2.840 -15.146 10.269 1.00 91.50 261 SER A N 1
ATOM 2027 C CA . SER A 1 261 ? -2.321 -16.123 11.239 1.00 91.50 261 SER A CA 1
ATOM 2028 C C . SER A 1 261 ? -1.446 -17.201 10.596 1.00 91.50 261 SER A C 1
ATOM 2030 O O . SER A 1 261 ? -0.483 -17.660 11.207 1.00 91.50 261 SER A O 1
ATOM 2032 N N . GLU A 1 262 ? -1.765 -17.592 9.362 1.00 94.81 262 GLU A N 1
ATOM 2033 C CA . GLU A 1 262 ? -1.045 -18.612 8.600 1.00 94.81 262 GLU A CA 1
ATOM 2034 C C . GLU A 1 262 ? -0.623 -18.053 7.241 1.00 94.81 262 GLU A C 1
ATOM 2036 O O . GLU A 1 262 ? -1.431 -17.481 6.507 1.00 94.81 262 GLU A O 1
ATOM 2041 N N . LEU A 1 263 ? 0.657 -18.213 6.907 1.00 94.81 263 LEU A N 1
ATOM 2042 C CA . LEU A 1 263 ? 1.206 -17.774 5.628 1.00 94.81 263 LEU A CA 1
ATOM 2043 C C . LEU A 1 263 ? 0.871 -18.788 4.520 1.00 94.81 263 LEU A C 1
ATOM 2045 O O . LEU A 1 263 ? 0.912 -19.995 4.772 1.00 94.81 263 LEU A O 1
ATOM 2049 N N . PRO A 1 264 ? 0.611 -18.336 3.278 1.00 95.50 264 PRO A N 1
ATOM 2050 C CA . PRO A 1 264 ? 0.542 -19.241 2.144 1.00 95.50 264 PRO A CA 1
ATOM 2051 C C . PRO A 1 264 ? 1.882 -19.976 1.950 1.00 95.50 264 PRO A C 1
ATOM 2053 O O . PRO A 1 264 ? 2.935 -19.433 2.295 1.00 95.50 264 PRO A O 1
ATOM 2056 N N . PRO A 1 265 ? 1.876 -21.173 1.336 1.00 96.38 265 PRO A N 1
ATOM 2057 C CA . PRO A 1 265 ? 3.107 -21.859 0.954 1.00 96.38 265 PRO A CA 1
ATOM 2058 C C . PRO A 1 265 ? 3.983 -21.003 0.030 1.00 96.38 265 PRO A C 1
ATOM 2060 O O . PRO A 1 265 ? 3.466 -20.302 -0.842 1.00 96.38 265 PRO A O 1
ATOM 2063 N N . ASP A 1 266 ? 5.304 -21.125 0.156 1.00 97.12 266 ASP A N 1
ATOM 2064 C CA . ASP A 1 266 ? 6.280 -20.334 -0.608 1.00 97.12 266 ASP A CA 1
ATOM 2065 C C . ASP A 1 266 ? 6.057 -20.417 -2.127 1.00 97.12 266 ASP A C 1
ATOM 2067 O O . ASP A 1 266 ? 6.057 -19.392 -2.803 1.00 97.12 266 ASP A O 1
ATOM 2071 N N . ASP A 1 267 ? 5.772 -21.605 -2.667 1.00 96.56 267 ASP A N 1
ATOM 2072 C CA . ASP A 1 267 ? 5.494 -21.784 -4.102 1.00 96.56 267 ASP A CA 1
ATOM 2073 C C . ASP A 1 267 ? 4.231 -21.046 -4.558 1.00 96.56 267 ASP A C 1
ATOM 2075 O O . ASP A 1 267 ? 4.146 -20.571 -5.694 1.00 96.56 267 ASP A O 1
ATOM 2079 N N . LYS A 1 268 ? 3.238 -20.925 -3.669 1.00 95.94 268 LYS A N 1
ATOM 2080 C CA . LYS A 1 268 ? 2.052 -20.118 -3.940 1.00 95.94 268 LYS A CA 1
ATOM 2081 C C . LYS A 1 268 ? 2.427 -18.644 -3.962 1.00 95.94 268 LYS A C 1
ATOM 2083 O O . LYS A 1 268 ? 2.094 -17.981 -4.935 1.00 95.94 268 LYS A O 1
ATOM 2088 N N . ILE A 1 269 ? 3.147 -18.154 -2.953 1.00 95.94 269 ILE A N 1
ATOM 2089 C CA . ILE A 1 269 ? 3.583 -16.752 -2.892 1.00 95.94 269 ILE A CA 1
ATOM 2090 C C . ILE A 1 269 ? 4.337 -16.371 -4.170 1.00 95.94 269 ILE A C 1
ATOM 2092 O O . ILE A 1 269 ? 3.939 -15.419 -4.836 1.00 95.94 269 ILE A O 1
ATOM 2096 N N . LYS A 1 270 ? 5.342 -17.161 -4.566 1.00 92.81 270 LYS A N 1
ATOM 2097 C CA . LYS A 1 270 ? 6.119 -16.934 -5.795 1.00 92.81 270 LYS A CA 1
ATOM 2098 C C . LYS A 1 270 ? 5.234 -16.838 -7.029 1.00 92.81 270 LYS A C 1
ATOM 2100 O O . LYS A 1 270 ? 5.354 -15.891 -7.803 1.00 92.81 270 LYS A O 1
ATOM 2105 N N . ARG A 1 271 ? 4.315 -17.795 -7.196 1.00 93.31 271 ARG A N 1
ATOM 2106 C CA . ARG A 1 271 ? 3.397 -17.817 -8.340 1.00 93.31 271 ARG A CA 1
ATOM 2107 C C . ARG A 1 271 ? 2.492 -16.588 -8.372 1.00 93.31 271 ARG A C 1
ATOM 2109 O O . ARG A 1 271 ? 2.342 -15.989 -9.428 1.00 93.31 271 ARG A O 1
ATOM 2116 N N . GLU A 1 272 ? 1.883 -16.215 -7.248 1.00 93.06 272 GLU A N 1
ATOM 2117 C CA . GLU A 1 272 ? 0.946 -15.087 -7.230 1.00 93.06 272 GLU A CA 1
ATOM 2118 C C . GLU A 1 272 ? 1.671 -13.746 -7.392 1.00 93.06 272 GLU A C 1
ATOM 2120 O O . GLU A 1 272 ? 1.239 -12.896 -8.168 1.00 93.06 272 GLU A O 1
ATOM 2125 N N . MET A 1 273 ? 2.798 -13.565 -6.702 1.00 92.06 273 MET A N 1
ATOM 2126 C CA . MET A 1 273 ? 3.558 -12.314 -6.706 1.00 92.06 273 MET A CA 1
ATOM 2127 C C . MET A 1 273 ? 4.310 -12.051 -8.005 1.00 92.06 273 MET A C 1
ATOM 2129 O O . MET A 1 273 ? 4.724 -10.921 -8.224 1.00 92.06 273 MET A O 1
ATOM 2133 N N . ARG A 1 274 ? 4.484 -13.061 -8.863 1.00 87.88 274 ARG A N 1
ATOM 2134 C CA . ARG A 1 274 ? 5.037 -12.924 -10.218 1.00 87.88 274 ARG A CA 1
ATOM 2135 C C . ARG A 1 274 ? 3.983 -13.105 -11.316 1.00 87.88 274 ARG A C 1
ATOM 2137 O O . ARG A 1 274 ? 4.343 -13.123 -12.486 1.00 87.88 274 ARG A O 1
ATOM 2144 N N . SER A 1 275 ? 2.704 -13.238 -10.958 1.00 88.94 275 SER A N 1
ATOM 2145 C CA . SER A 1 275 ? 1.617 -13.328 -11.939 1.00 88.94 275 SER A CA 1
ATOM 2146 C C . SER A 1 275 ? 1.348 -11.981 -12.609 1.00 88.94 275 SER A C 1
ATOM 2148 O O . SER A 1 275 ? 1.595 -10.927 -12.017 1.00 88.94 275 SER A O 1
ATOM 2150 N N . ASP A 1 276 ? 0.771 -12.009 -13.809 1.00 85.25 276 ASP A N 1
ATOM 2151 C CA . ASP A 1 276 ? 0.409 -10.791 -14.546 1.00 85.25 276 ASP A CA 1
ATOM 2152 C C . ASP A 1 276 ? -0.664 -9.952 -13.821 1.00 85.25 276 ASP A C 1
ATOM 2154 O O . ASP A 1 276 ? -0.762 -8.745 -14.040 1.00 85.25 276 ASP A O 1
ATOM 2158 N N . ASP A 1 277 ? -1.414 -10.564 -12.896 1.00 83.25 277 ASP A N 1
ATOM 2159 C CA . ASP A 1 277 ? -2.387 -9.887 -12.027 1.00 83.25 277 ASP A CA 1
ATOM 2160 C C . ASP A 1 277 ? -1.719 -9.011 -10.949 1.00 83.25 277 ASP A C 1
ATOM 2162 O O . ASP A 1 277 ? -2.399 -8.253 -10.253 1.00 83.25 277 ASP A O 1
ATOM 2166 N N . PHE A 1 278 ? -0.397 -9.123 -10.770 1.00 87.62 278 PHE A N 1
ATOM 2167 C CA . PHE A 1 278 ? 0.332 -8.450 -9.695 1.00 87.62 278 PHE A CA 1
ATOM 2168 C C . PHE A 1 278 ? 1.615 -7.754 -10.172 1.00 87.62 278 PHE A C 1
ATOM 2170 O O . PHE A 1 278 ? 1.803 -6.555 -9.940 1.00 87.62 278 PHE A O 1
ATOM 2177 N N . ALA A 1 279 ? 2.487 -8.493 -10.861 1.00 83.31 279 ALA A N 1
ATOM 2178 C CA . ALA A 1 279 ? 3.855 -8.107 -11.211 1.00 83.31 279 ALA A CA 1
ATOM 2179 C C . ALA A 1 279 ? 3.978 -7.364 -12.545 1.00 83.31 279 ALA A C 1
ATOM 2181 O O . ALA A 1 279 ? 4.967 -7.519 -13.264 1.00 83.31 279 ALA A O 1
ATOM 2182 N N . TYR A 1 280 ? 2.971 -6.568 -12.892 1.00 81.44 280 TYR A N 1
ATOM 2183 C CA . TYR A 1 280 ? 3.006 -5.761 -14.101 1.00 81.44 280 TYR A CA 1
ATOM 2184 C C . TYR A 1 280 ? 3.744 -4.432 -13.872 1.00 81.44 280 TYR A C 1
ATOM 2186 O O . TYR A 1 280 ? 3.648 -3.819 -12.800 1.00 81.44 280 TYR A O 1
ATOM 2194 N N . ILE A 1 281 ? 4.377 -3.915 -14.922 1.00 85.19 281 ILE A N 1
ATOM 2195 C CA . ILE A 1 281 ? 4.890 -2.538 -14.983 1.00 85.19 281 ILE A CA 1
ATOM 2196 C C . ILE A 1 281 ? 3.868 -1.607 -15.645 1.00 85.19 281 ILE A C 1
ATOM 2198 O O . ILE A 1 281 ? 3.085 -2.032 -16.497 1.00 85.19 281 ILE A O 1
ATOM 2202 N N . SER A 1 282 ? 3.818 -0.339 -15.229 1.00 83.31 282 SER A N 1
ATOM 2203 C CA . SER A 1 282 ? 2.950 0.645 -15.888 1.00 83.31 282 SER A CA 1
ATOM 2204 C C . SER A 1 282 ? 3.469 0.969 -17.289 1.00 83.31 282 SER A C 1
ATOM 2206 O O . SER A 1 282 ? 4.666 0.879 -17.575 1.00 83.31 282 SER A O 1
ATOM 2208 N N . ASP A 1 283 ? 2.565 1.401 -18.165 1.00 83.75 283 ASP A N 1
ATOM 2209 C CA . ASP A 1 283 ? 2.891 1.819 -19.530 1.00 83.75 283 ASP A CA 1
ATOM 2210 C C . ASP A 1 283 ? 3.956 2.928 -19.595 1.00 83.75 283 ASP A C 1
ATOM 2212 O O . ASP A 1 283 ? 4.777 2.954 -20.513 1.00 83.75 283 ASP A O 1
ATOM 2216 N N . SER A 1 284 ? 3.952 3.837 -18.620 1.00 80.38 284 SER A N 1
ATOM 2217 C CA . SER A 1 284 ? 4.939 4.907 -18.481 1.00 80.38 284 SER A CA 1
ATOM 2218 C C . SER A 1 284 ? 6.324 4.376 -18.112 1.00 80.38 284 SER A C 1
ATOM 2220 O O . SER A 1 284 ? 7.300 4.782 -18.742 1.00 80.38 284 SER A O 1
ATOM 2222 N N . THR A 1 285 ? 6.414 3.439 -17.160 1.00 81.94 285 THR A N 1
ATOM 2223 C CA . THR A 1 285 ? 7.676 2.785 -16.797 1.00 81.94 285 THR A CA 1
ATOM 2224 C C . THR A 1 285 ? 8.228 1.994 -17.964 1.00 81.94 285 THR A C 1
ATOM 2226 O O . THR A 1 285 ? 9.409 2.127 -18.271 1.00 81.94 285 THR A O 1
ATOM 2229 N N . TYR A 1 286 ? 7.375 1.242 -18.665 1.00 83.81 286 TYR A N 1
ATOM 2230 C CA . TYR A 1 286 ? 7.796 0.502 -19.850 1.00 83.81 286 TYR A CA 1
ATOM 2231 C C . TYR A 1 286 ? 8.438 1.426 -20.890 1.00 83.81 286 TYR A C 1
ATOM 2233 O O . TYR A 1 286 ? 9.573 1.203 -21.305 1.00 83.81 286 TYR A O 1
ATOM 2241 N N . LYS A 1 287 ? 7.735 2.500 -21.282 1.00 81.06 287 LYS A N 1
ATOM 2242 C CA . LYS A 1 287 ? 8.226 3.475 -22.272 1.00 81.06 287 LYS A CA 1
ATOM 2243 C C . LYS A 1 287 ? 9.549 4.112 -21.844 1.00 81.06 287 LYS A C 1
ATOM 2245 O O . LYS A 1 287 ? 10.432 4.295 -22.676 1.00 81.06 287 LYS A O 1
ATOM 2250 N N . LEU A 1 288 ? 9.679 4.449 -20.562 1.00 80.50 288 LEU A N 1
ATOM 2251 C CA . LEU A 1 288 ? 10.884 5.055 -20.007 1.00 80.50 288 LEU A CA 1
ATOM 2252 C C . LEU A 1 288 ? 12.080 4.098 -20.064 1.00 80.50 288 LEU A C 1
ATOM 2254 O O . LEU A 1 288 ? 13.128 4.471 -20.586 1.00 80.50 288 LEU A O 1
ATOM 2258 N N . MET A 1 289 ? 11.908 2.867 -19.576 1.00 81.00 289 MET A N 1
ATOM 2259 C CA . MET A 1 289 ? 12.953 1.840 -19.606 1.00 81.00 289 MET A CA 1
ATOM 2260 C C . MET A 1 289 ? 13.368 1.507 -21.039 1.00 81.00 289 MET A C 1
ATOM 2262 O O . MET A 1 289 ? 14.558 1.424 -21.324 1.00 81.00 289 MET A O 1
ATOM 2266 N N . LYS A 1 290 ? 12.399 1.387 -21.956 1.00 80.69 290 LYS A N 1
ATOM 2267 C CA . LYS A 1 290 ? 12.673 1.103 -23.366 1.00 80.69 290 LYS A CA 1
ATOM 2268 C C . LYS A 1 290 ? 13.447 2.235 -24.044 1.00 80.69 290 LYS A C 1
ATOM 2270 O O . LYS A 1 290 ? 14.433 1.974 -24.719 1.00 80.69 290 LYS A O 1
ATOM 2275 N N . SER A 1 291 ? 13.061 3.488 -23.800 1.00 79.25 291 SER A N 1
ATOM 2276 C CA . SER A 1 291 ? 13.793 4.650 -24.320 1.00 79.25 291 SER A CA 1
ATOM 2277 C C . SER A 1 291 ? 15.230 4.714 -23.784 1.00 79.25 291 SER A C 1
ATOM 2279 O O . SER A 1 291 ? 16.161 4.982 -24.539 1.00 79.25 291 SER A O 1
ATOM 2281 N N . ALA A 1 292 ? 15.428 4.411 -22.496 1.00 78.75 292 ALA A N 1
ATOM 2282 C CA . ALA A 1 292 ? 16.759 4.370 -21.890 1.00 78.75 292 ALA A CA 1
ATOM 2283 C C . ALA A 1 292 ? 17.616 3.248 -22.489 1.00 78.75 292 ALA A C 1
ATOM 2285 O O . ALA A 1 292 ? 18.787 3.462 -22.796 1.00 78.75 292 ALA A O 1
ATOM 2286 N N . GLN A 1 293 ? 17.019 2.072 -22.700 1.00 79.75 293 GLN A N 1
ATOM 2287 C CA . GLN A 1 293 ? 17.671 0.961 -23.382 1.00 79.75 293 GLN A CA 1
ATOM 2288 C C . GLN A 1 293 ? 18.116 1.374 -24.788 1.00 79.75 293 GLN A C 1
ATOM 2290 O O . GLN A 1 293 ? 19.306 1.289 -25.071 1.00 79.75 293 GLN A O 1
ATOM 2295 N N . ASP A 1 294 ? 17.200 1.876 -25.624 1.00 78.56 294 ASP A N 1
ATOM 2296 C CA . ASP A 1 294 ? 17.475 2.264 -27.015 1.00 78.56 294 ASP A CA 1
ATOM 2297 C C . ASP A 1 294 ? 18.636 3.281 -27.110 1.00 78.56 294 ASP A C 1
ATOM 2299 O O . ASP A 1 294 ? 19.475 3.211 -28.011 1.00 78.56 294 ASP A O 1
ATOM 2303 N N . GLN A 1 295 ? 18.740 4.194 -26.139 1.00 75.56 295 GLN A N 1
ATOM 2304 C CA . GLN A 1 295 ? 19.841 5.159 -26.054 1.00 75.56 295 GLN A CA 1
ATOM 2305 C C . GLN A 1 295 ? 21.170 4.537 -25.648 1.00 75.56 295 GLN A C 1
ATOM 2307 O O . GLN A 1 295 ? 22.200 4.866 -26.236 1.00 75.56 295 GLN A O 1
ATOM 2312 N N . CYS A 1 296 ? 21.168 3.626 -24.676 1.00 75.25 296 CYS A N 1
ATOM 2313 C CA . CYS A 1 296 ? 22.371 2.882 -24.319 1.00 75.25 296 CYS A CA 1
ATOM 2314 C C . CYS A 1 296 ? 22.875 2.029 -25.497 1.00 75.25 296 CYS A C 1
ATOM 2316 O O . CYS A 1 296 ? 24.082 2.013 -25.752 1.00 75.25 296 CYS A O 1
ATOM 2318 N N . GLU A 1 297 ? 21.983 1.384 -26.269 1.00 76.81 297 GLU A N 1
ATOM 2319 C CA . GLU A 1 297 ? 22.406 0.626 -27.461 1.00 76.81 297 GLU A CA 1
ATOM 2320 C C . GLU A 1 297 ? 22.999 1.557 -28.529 1.00 76.81 297 GLU A C 1
ATOM 2322 O O . GLU A 1 297 ? 24.035 1.240 -29.116 1.00 76.81 297 GLU A O 1
ATOM 2327 N N . ALA A 1 298 ? 22.402 2.736 -28.739 1.00 73.12 298 ALA A N 1
ATOM 2328 C CA . ALA A 1 298 ? 22.912 3.736 -29.677 1.00 73.12 298 ALA A CA 1
ATOM 2329 C C . ALA A 1 298 ? 24.286 4.312 -29.271 1.00 73.12 298 ALA A C 1
ATOM 2331 O O . ALA A 1 298 ? 25.065 4.701 -30.143 1.00 73.12 298 ALA A O 1
ATOM 2332 N N . CYS A 1 299 ? 24.607 4.334 -27.973 1.00 67.50 299 CYS A N 1
ATOM 2333 C CA . CYS A 1 299 ? 25.928 4.698 -27.448 1.00 67.50 299 CYS A CA 1
ATOM 2334 C C . CYS A 1 299 ? 26.964 3.555 -27.520 1.00 67.50 299 CYS A C 1
ATOM 2336 O O . CYS A 1 299 ? 28.117 3.756 -27.147 1.00 67.50 299 CYS A O 1
ATOM 2338 N N . GLY A 1 300 ? 26.593 2.363 -28.006 1.00 63.66 300 GLY A N 1
ATOM 2339 C CA . GLY A 1 300 ? 27.522 1.245 -28.208 1.00 63.66 300 GLY A CA 1
ATOM 2340 C C . GLY A 1 300 ? 27.871 0.451 -26.946 1.00 63.66 300 GLY A C 1
ATOM 2341 O O . GLY A 1 300 ? 28.821 -0.332 -26.967 1.00 63.66 300 GLY A O 1
ATOM 2342 N N . SER A 1 301 ? 27.108 0.615 -25.864 1.00 57.84 301 SER A N 1
ATOM 2343 C CA . SER A 1 301 ? 27.330 -0.086 -24.602 1.00 57.84 301 SER A CA 1
ATOM 2344 C C . SER A 1 301 ? 26.004 -0.581 -24.038 1.00 57.84 301 SER A C 1
ATOM 2346 O O . SER A 1 301 ? 25.244 0.148 -23.399 1.00 57.84 301 SER A O 1
ATOM 2348 N N . LEU A 1 302 ? 25.716 -1.860 -24.280 1.00 54.94 302 LEU A N 1
ATOM 2349 C CA . LEU A 1 302 ? 24.691 -2.562 -23.524 1.00 54.94 302 LEU A CA 1
ATOM 2350 C C . LEU A 1 302 ? 25.369 -3.412 -22.453 1.00 54.94 302 LEU A C 1
ATOM 2352 O O . LEU A 1 302 ? 25.929 -4.469 -22.743 1.00 54.94 302 LEU A O 1
ATOM 2356 N N . THR A 1 303 ? 25.255 -3.004 -21.192 1.00 53.06 303 THR A N 1
ATOM 2357 C CA . THR A 1 303 ? 25.168 -4.003 -20.127 1.00 53.06 303 THR A CA 1
ATOM 2358 C C . THR A 1 303 ? 23.687 -4.336 -19.980 1.00 53.06 303 THR A C 1
ATOM 2360 O O . THR A 1 303 ? 22.860 -3.446 -19.822 1.00 53.06 303 THR A O 1
ATOM 2363 N N . ALA A 1 304 ? 23.332 -5.611 -20.130 1.00 49.66 304 ALA A N 1
ATOM 2364 C CA . ALA A 1 304 ? 21.980 -6.141 -20.357 1.00 49.66 304 ALA A CA 1
ATOM 2365 C C . ALA A 1 304 ? 20.943 -5.938 -19.217 1.00 49.66 304 ALA A C 1
ATOM 2367 O O . ALA A 1 304 ? 20.094 -6.793 -18.992 1.00 49.66 304 ALA A O 1
ATOM 2368 N N . LYS A 1 305 ? 21.008 -4.844 -18.452 1.00 56.22 305 LYS A N 1
ATOM 2369 C CA . LYS A 1 305 ? 20.294 -4.662 -17.179 1.00 56.22 305 LYS A CA 1
ATOM 2370 C C . LYS A 1 305 ? 19.092 -3.710 -17.232 1.00 56.22 305 LYS A C 1
ATOM 2372 O O . LYS A 1 305 ? 18.437 -3.537 -16.211 1.00 56.22 305 LYS A O 1
ATOM 2377 N N . LEU A 1 306 ? 18.797 -3.107 -18.387 1.00 62.50 306 LEU A N 1
ATOM 2378 C CA . LEU A 1 306 ? 17.682 -2.159 -18.560 1.00 62.50 306 LEU A CA 1
ATOM 2379 C C . LEU A 1 306 ? 16.430 -2.775 -19.211 1.00 62.50 306 LEU A C 1
ATOM 2381 O O . LEU A 1 306 ? 15.444 -2.066 -19.391 1.00 62.50 306 LEU A O 1
ATOM 2385 N N . SER A 1 307 ? 16.447 -4.068 -19.562 1.00 62.16 307 SER A N 1
ATOM 2386 C CA . SER A 1 307 ? 15.372 -4.682 -20.353 1.00 62.16 307 SER A CA 1
ATOM 2387 C C . SER A 1 307 ? 14.082 -4.882 -19.533 1.00 62.16 307 SER A C 1
ATOM 2389 O O . SER A 1 307 ? 14.108 -5.584 -18.518 1.00 62.16 307 SER A O 1
ATOM 2391 N N . PRO A 1 308 ? 12.936 -4.312 -19.962 1.00 63.88 308 PRO A N 1
ATOM 2392 C CA . PRO A 1 308 ? 11.619 -4.631 -19.411 1.00 63.88 308 PRO A CA 1
ATOM 2393 C C . PRO A 1 308 ? 11.031 -5.941 -19.982 1.00 63.88 308 PRO A C 1
ATOM 2395 O O . PRO A 1 308 ? 9.880 -6.275 -19.689 1.00 63.88 308 PRO A O 1
ATOM 2398 N N . GLU A 1 309 ? 11.769 -6.666 -20.833 1.00 64.38 309 GLU A N 1
ATOM 2399 C CA . GLU A 1 309 ? 11.278 -7.844 -21.557 1.00 64.38 309 GLU A CA 1
ATOM 2400 C C . GLU A 1 309 ? 10.860 -8.981 -20.612 1.00 64.38 309 GLU A C 1
ATOM 2402 O O . GLU A 1 309 ? 11.464 -9.231 -19.570 1.00 64.38 309 GLU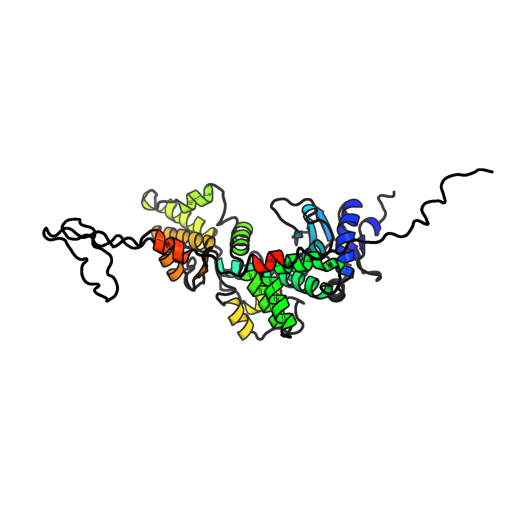 A O 1
ATOM 2407 N N . GLY A 1 310 ? 9.787 -9.684 -20.984 1.00 66.88 310 GLY A N 1
ATOM 2408 C CA . GLY A 1 310 ? 9.220 -10.775 -20.185 1.00 66.88 310 GLY A CA 1
ATOM 2409 C C . GLY A 1 310 ? 8.365 -10.330 -18.993 1.00 66.88 310 GLY A C 1
ATOM 2410 O O . GLY A 1 310 ? 7.876 -11.186 -18.258 1.00 66.88 310 GLY A O 1
ATOM 2411 N N . ARG A 1 311 ? 8.154 -9.021 -18.792 1.00 76.94 311 ARG A N 1
ATOM 2412 C CA . ARG A 1 311 ? 7.201 -8.492 -17.805 1.00 76.94 311 ARG A CA 1
ATOM 2413 C C . ARG A 1 311 ? 5.883 -8.110 -18.468 1.00 76.94 311 ARG A C 1
ATOM 2415 O O . ARG A 1 311 ? 5.873 -7.532 -19.556 1.00 76.94 311 ARG A O 1
ATOM 2422 N N . ALA A 1 312 ? 4.781 -8.378 -17.773 1.00 81.94 312 ALA A N 1
ATOM 2423 C CA . ALA A 1 312 ? 3.478 -7.886 -18.181 1.00 81.94 312 ALA A CA 1
ATOM 2424 C C . ALA A 1 312 ? 3.427 -6.354 -18.081 1.00 81.94 312 ALA A C 1
ATOM 2426 O O . ALA A 1 312 ? 3.975 -5.752 -17.153 1.00 81.94 312 ALA A O 1
ATOM 2427 N N . VAL A 1 313 ? 2.747 -5.715 -19.028 1.00 84.62 313 VAL A N 1
ATOM 2428 C CA . VAL A 1 313 ? 2.580 -4.259 -19.077 1.00 84.62 313 VAL A CA 1
ATOM 2429 C C . VAL A 1 313 ? 1.107 -3.935 -18.901 1.00 84.62 313 VAL A C 1
ATOM 2431 O O . VAL A 1 313 ? 0.277 -4.366 -19.701 1.00 84.62 313 VAL A O 1
ATOM 2434 N N . LEU A 1 314 ? 0.766 -3.150 -17.880 1.00 83.56 314 LEU A N 1
ATOM 2435 C CA . LEU A 1 314 ? -0.586 -2.618 -17.740 1.00 83.56 314 LEU A CA 1
ATOM 2436 C C . LEU A 1 314 ? -0.648 -1.215 -18.335 1.00 83.56 314 LEU A C 1
ATOM 2438 O O . LEU A 1 314 ? 0.026 -0.294 -17.867 1.00 83.56 314 LEU A O 1
ATOM 2442 N N . ALA A 1 315 ? -1.499 -1.054 -19.342 1.00 82.75 315 ALA A N 1
ATOM 2443 C CA . ALA A 1 315 ? -1.780 0.222 -19.982 1.00 82.75 315 ALA A CA 1
ATOM 2444 C C . ALA A 1 315 ? -3.240 0.647 -19.743 1.00 82.75 315 ALA A C 1
ATOM 2446 O O . ALA A 1 315 ? -4.062 -0.178 -19.336 1.00 82.75 315 ALA A O 1
ATOM 2447 N N . PRO A 1 316 ? -3.618 1.899 -20.069 1.00 78.56 316 PRO A N 1
ATOM 2448 C CA . PRO A 1 316 ? -4.995 2.378 -19.901 1.00 78.56 316 PRO A CA 1
ATOM 2449 C C . PRO A 1 316 ? -6.067 1.524 -20.600 1.00 78.56 316 PRO A C 1
ATOM 2451 O O . PRO A 1 316 ? -7.237 1.574 -20.229 1.00 78.56 316 PRO A O 1
ATOM 2454 N N . HIS A 1 317 ? -5.681 0.763 -21.631 1.00 78.50 317 HIS A N 1
ATOM 2455 C CA . HIS A 1 317 ? -6.582 -0.051 -22.452 1.00 78.50 317 HIS A CA 1
ATOM 2456 C C . HIS A 1 317 ? -6.570 -1.547 -22.109 1.00 78.50 317 HIS A C 1
ATOM 2458 O O . HIS A 1 317 ? -7.330 -2.299 -22.715 1.00 78.50 317 HIS A O 1
ATOM 2464 N N . GLY A 1 318 ? -5.738 -1.984 -21.161 1.00 82.12 318 GLY A N 1
ATOM 2465 C CA . GLY A 1 318 ? -5.668 -3.383 -20.750 1.00 82.12 318 GLY A CA 1
ATOM 2466 C C . GLY A 1 318 ? -4.265 -3.852 -20.381 1.00 82.12 318 GLY A C 1
ATOM 2467 O O . GLY A 1 318 ? -3.284 -3.111 -20.482 1.00 82.12 318 GLY A O 1
ATOM 2468 N N . LEU A 1 319 ? -4.213 -5.105 -19.935 1.00 84.56 319 LEU A N 1
ATOM 2469 C CA . LEU A 1 319 ? -3.002 -5.843 -19.597 1.00 84.56 319 LEU A CA 1
ATOM 2470 C C . LEU A 1 319 ? -2.449 -6.543 -20.844 1.00 84.56 319 LEU A C 1
ATOM 2472 O O . LEU A 1 319 ? -3.194 -7.197 -21.573 1.00 84.56 319 LEU A O 1
ATOM 2476 N N . TYR A 1 320 ? -1.144 -6.424 -21.056 1.00 85.88 320 TYR A N 1
ATOM 2477 C CA . TYR A 1 320 ? -0.393 -7.111 -22.100 1.00 85.88 320 TYR A CA 1
ATOM 2478 C C . TYR A 1 320 ? 0.575 -8.085 -21.432 1.00 85.88 320 TYR A C 1
ATOM 2480 O O . TYR A 1 320 ? 1.343 -7.678 -20.564 1.00 85.88 320 TYR A O 1
ATOM 2488 N N . HIS A 1 321 ? 0.533 -9.357 -21.830 1.00 83.44 321 HIS A N 1
ATOM 2489 C CA . HIS A 1 321 ? 1.291 -10.442 -21.187 1.00 83.44 321 HIS A CA 1
ATOM 2490 C C . HIS A 1 321 ? 2.814 -10.318 -21.337 1.00 83.44 321 HIS A C 1
ATOM 2492 O O . HIS A 1 321 ? 3.559 -10.927 -20.579 1.00 83.44 321 HIS A O 1
ATOM 2498 N N . ASP A 1 322 ? 3.284 -9.515 -22.291 1.00 81.50 322 ASP A N 1
ATOM 2499 C CA . ASP A 1 322 ? 4.686 -9.145 -22.408 1.00 81.50 322 ASP A CA 1
ATOM 2500 C C . ASP A 1 322 ? 4.847 -7.768 -23.078 1.00 81.50 322 ASP A C 1
ATOM 2502 O O . ASP A 1 322 ? 3.915 -7.210 -23.676 1.00 81.50 322 ASP A O 1
ATOM 2506 N N . GLY A 1 323 ? 6.062 -7.222 -22.976 1.00 76.69 323 GLY A N 1
ATOM 2507 C CA . GLY A 1 323 ? 6.453 -5.972 -23.625 1.00 76.69 323 GLY A CA 1
ATOM 2508 C C . GLY A 1 323 ? 6.290 -5.981 -25.145 1.00 76.69 323 GLY A C 1
ATOM 2509 O O . GLY A 1 323 ? 5.870 -4.980 -25.719 1.00 76.69 323 GLY A O 1
ATOM 2510 N N . ALA A 1 324 ? 6.520 -7.115 -25.811 1.00 79.81 324 ALA A N 1
ATOM 2511 C CA . ALA A 1 324 ? 6.424 -7.213 -27.267 1.00 79.81 324 ALA A CA 1
ATOM 2512 C C . ALA A 1 324 ? 4.970 -7.110 -27.765 1.00 79.81 324 ALA A C 1
ATOM 2514 O O . ALA A 1 324 ? 4.695 -6.507 -28.805 1.00 79.81 324 ALA A O 1
ATOM 2515 N N . ALA A 1 325 ? 4.016 -7.686 -27.032 1.00 82.31 325 ALA A N 1
ATOM 2516 C CA . ALA A 1 325 ? 2.588 -7.557 -27.277 1.00 82.31 325 ALA A CA 1
ATOM 2517 C C . ALA A 1 325 ? 2.133 -6.110 -27.070 1.00 82.31 325 ALA A C 1
ATOM 2519 O O . ALA A 1 325 ? 1.357 -5.589 -27.877 1.00 82.31 325 ALA A O 1
ATOM 2520 N N . TYR A 1 326 ? 2.655 -5.446 -26.036 1.00 85.94 326 TYR A N 1
ATOM 2521 C CA . TYR A 1 326 ? 2.409 -4.027 -25.816 1.00 85.94 326 TYR A CA 1
ATOM 2522 C C . TYR A 1 326 ? 2.996 -3.164 -26.943 1.00 85.94 326 TYR A C 1
ATOM 2524 O O . TYR A 1 326 ? 2.282 -2.332 -27.500 1.00 85.94 326 TYR A O 1
ATOM 2532 N N . GLU A 1 327 ? 4.240 -3.400 -27.362 1.00 82.94 327 GLU A N 1
ATOM 2533 C CA . GLU A 1 327 ? 4.882 -2.664 -28.456 1.00 82.94 327 GLU A CA 1
ATOM 2534 C C . GLU A 1 327 ? 4.103 -2.779 -29.762 1.00 82.94 327 GLU A C 1
ATOM 2536 O O . GLU A 1 327 ? 3.809 -1.757 -30.384 1.00 82.94 327 GLU A O 1
ATOM 2541 N N . LYS A 1 328 ? 3.674 -3.992 -30.134 1.00 82.69 328 LYS A N 1
ATOM 2542 C CA . LYS A 1 328 ? 2.796 -4.224 -31.296 1.00 82.69 328 LYS A CA 1
ATOM 2543 C C . LYS A 1 328 ? 1.476 -3.461 -31.206 1.00 82.69 328 LYS A C 1
ATOM 2545 O O . LYS A 1 328 ? 0.920 -3.104 -32.239 1.00 82.69 328 LYS A O 1
ATOM 2550 N N . SER A 1 329 ? 0.959 -3.223 -30.000 1.00 81.06 329 SER A N 1
ATOM 2551 C CA . SER A 1 329 ? -0.293 -2.480 -29.816 1.00 81.06 329 SER A CA 1
ATOM 2552 C C . SER A 1 329 ? -0.138 -0.971 -30.037 1.00 81.06 329 SER A C 1
ATOM 2554 O O . SER A 1 329 ? -1.112 -0.305 -30.388 1.00 81.06 329 SER A O 1
ATOM 2556 N N . ILE A 1 330 ? 1.075 -0.433 -29.854 1.00 80.19 330 ILE A N 1
ATOM 2557 C CA . ILE A 1 330 ? 1.376 1.000 -29.992 1.00 80.19 330 ILE A CA 1
ATOM 2558 C C . ILE A 1 330 ? 2.159 1.348 -31.265 1.00 80.19 330 ILE A C 1
ATOM 2560 O O . ILE A 1 330 ? 2.242 2.527 -31.612 1.00 80.19 330 ILE A O 1
ATOM 2564 N N . THR A 1 331 ? 2.724 0.364 -31.974 1.00 75.69 331 THR A N 1
ATOM 2565 C CA . THR A 1 331 ? 3.359 0.607 -33.275 1.00 75.69 331 THR A CA 1
ATOM 2566 C C . THR A 1 331 ? 2.286 0.760 -34.352 1.00 75.69 331 THR A C 1
ATOM 2568 O O . THR A 1 331 ? 1.424 -0.111 -34.488 1.00 75.69 331 THR A O 1
ATOM 2571 N N . PRO A 1 332 ? 2.320 1.836 -35.160 1.00 64.38 332 PRO A N 1
ATOM 2572 C CA . PRO A 1 332 ? 1.464 1.932 -36.332 1.00 64.38 332 PRO A CA 1
ATOM 2573 C C . PRO A 1 332 ? 1.701 0.725 -37.250 1.00 64.38 332 PRO A C 1
ATOM 2575 O O . PRO A 1 332 ? 2.855 0.309 -37.408 1.00 64.38 332 PRO A O 1
ATOM 2578 N N . PRO A 1 333 ? 0.656 0.168 -37.889 1.00 60.25 333 PRO A N 1
ATOM 2579 C CA . PRO A 1 333 ? 0.860 -0.874 -38.881 1.00 60.25 333 PRO A CA 1
ATOM 2580 C C . PRO A 1 333 ? 1.793 -0.353 -39.983 1.00 60.25 333 PRO A C 1
ATOM 2582 O O . PRO A 1 333 ? 1.728 0.837 -40.323 1.00 60.25 333 PRO A O 1
ATOM 2585 N N . PRO A 1 334 ? 2.657 -1.216 -40.549 1.00 58.16 334 PRO A N 1
ATOM 2586 C CA . PRO A 1 334 ? 3.536 -0.808 -41.629 1.00 58.16 334 PRO A CA 1
ATOM 2587 C C . PRO A 1 334 ? 2.706 -0.191 -42.761 1.00 58.16 334 PRO A C 1
ATOM 2589 O O . PRO A 1 334 ? 1.588 -0.656 -43.027 1.00 58.16 334 PRO A O 1
ATOM 2592 N N . PRO A 1 335 ? 3.222 0.858 -43.428 1.00 60.53 335 PRO A N 1
ATOM 2593 C CA . PRO A 1 335 ? 2.530 1.439 -44.561 1.00 60.53 335 PRO A CA 1
ATOM 2594 C C . PRO A 1 335 ? 2.244 0.333 -45.587 1.00 60.53 335 PRO A C 1
ATOM 2596 O O . PRO A 1 335 ? 3.092 -0.541 -45.798 1.00 60.53 335 PRO A O 1
ATOM 2599 N N . PRO A 1 336 ? 1.057 0.338 -46.214 1.00 60.16 336 PRO A N 1
ATOM 2600 C CA . PRO A 1 336 ? 0.706 -0.691 -47.174 1.00 60.16 336 PRO A CA 1
ATOM 2601 C C . PRO A 1 336 ? 1.753 -0.754 -48.294 1.00 60.16 336 PRO A C 1
ATOM 2603 O O . PRO A 1 336 ? 2.249 0.301 -48.709 1.00 60.16 336 PRO A O 1
ATOM 2606 N N . PRO A 1 337 ? 2.107 -1.957 -48.784 1.00 59.91 337 PRO A N 1
ATOM 2607 C CA . PRO A 1 337 ? 3.149 -2.100 -49.787 1.00 59.91 337 PRO A CA 1
ATOM 2608 C C . PRO A 1 337 ? 2.807 -1.252 -51.012 1.00 59.91 337 PRO A C 1
ATOM 2610 O O . PRO A 1 337 ? 1.686 -1.289 -51.518 1.00 59.91 337 PRO A O 1
ATOM 2613 N N . MET A 1 338 ? 3.767 -0.462 -51.484 1.00 56.56 338 MET A N 1
ATOM 2614 C CA . MET A 1 338 ? 3.613 0.252 -52.746 1.00 56.56 338 MET A CA 1
ATOM 2615 C C . MET A 1 338 ? 4.048 -0.662 -53.886 1.00 56.56 338 MET A C 1
ATOM 2617 O O . MET A 1 338 ? 5.085 -1.319 -53.802 1.00 56.56 338 MET A O 1
ATOM 2621 N N . ASN A 1 339 ? 3.255 -0.724 -54.954 1.00 58.59 339 ASN A N 1
ATOM 2622 C CA . ASN A 1 339 ? 3.711 -1.385 -56.173 1.00 58.59 339 ASN A CA 1
ATOM 2623 C C . ASN A 1 339 ? 4.823 -0.557 -56.851 1.00 58.59 339 ASN A C 1
ATOM 2625 O O . ASN A 1 339 ? 5.055 0.600 -56.498 1.00 58.59 339 ASN A O 1
ATOM 2629 N N . GLY A 1 340 ? 5.488 -1.128 -57.863 1.00 50.66 340 GLY A N 1
ATOM 2630 C CA . GLY A 1 340 ? 6.569 -0.462 -58.613 1.00 50.66 340 GLY A CA 1
ATOM 2631 C C . GLY A 1 340 ? 6.185 0.860 -59.302 1.00 50.66 340 GLY A C 1
ATOM 2632 O O . GLY A 1 340 ? 7.059 1.527 -59.842 1.00 50.66 340 GLY A O 1
ATOM 2633 N N . ASN A 1 341 ? 4.906 1.253 -59.248 1.00 58.12 341 ASN A N 1
ATOM 2634 C CA . ASN A 1 341 ? 4.367 2.501 -59.788 1.00 58.12 341 ASN A CA 1
ATOM 2635 C C . ASN A 1 341 ? 3.905 3.483 -58.687 1.00 58.12 341 ASN A C 1
ATOM 2637 O O . ASN A 1 341 ? 3.234 4.464 -58.996 1.00 58.12 341 ASN A O 1
ATOM 2641 N N . GLY A 1 342 ? 4.220 3.230 -57.410 1.00 47.84 342 GLY A N 1
ATOM 2642 C CA . GLY A 1 342 ? 3.889 4.130 -56.297 1.00 47.84 342 GLY A CA 1
ATOM 2643 C C . GLY A 1 342 ? 2.415 4.126 -55.874 1.00 47.84 342 GLY A C 1
ATOM 2644 O O . GLY A 1 342 ? 1.971 5.058 -55.207 1.00 47.84 342 GLY A O 1
ATOM 2645 N N . VAL A 1 343 ? 1.639 3.104 -56.252 1.00 52.62 343 VAL A N 1
ATOM 2646 C CA . VAL A 1 343 ? 0.243 2.950 -55.811 1.00 52.62 343 VAL A CA 1
ATOM 2647 C C . VAL A 1 343 ? 0.199 2.085 -54.554 1.00 52.62 343 VAL A C 1
ATOM 2649 O O . VAL A 1 343 ? 0.743 0.978 -54.529 1.00 52.62 343 VAL A O 1
ATOM 2652 N N . GLN A 1 344 ? -0.470 2.599 -53.521 1.00 49.03 344 GLN A N 1
ATOM 2653 C CA . GLN A 1 344 ? -0.671 1.944 -52.232 1.00 49.03 344 GLN A CA 1
ATOM 2654 C C . GLN A 1 344 ? -1.566 0.704 -52.403 1.00 49.03 344 GLN A C 1
ATOM 2656 O O . GLN A 1 344 ? -2.730 0.818 -52.790 1.00 49.03 344 GLN A O 1
ATOM 2661 N N . MET A 1 345 ? -1.021 -0.489 -52.157 1.00 46.09 345 MET A N 1
ATOM 2662 C CA . MET A 1 345 ? -1.772 -1.744 -52.246 1.00 46.09 345 MET A CA 1
ATOM 2663 C C . MET A 1 345 ? -2.602 -1.938 -50.970 1.00 46.09 345 MET A C 1
ATOM 2665 O O . MET A 1 345 ? -2.093 -1.672 -49.886 1.00 46.09 345 MET A O 1
ATOM 2669 N N . PRO A 1 346 ? -3.853 -2.419 -51.036 1.00 45.66 346 PRO A N 1
ATOM 2670 C CA . PRO A 1 346 ? -4.606 -2.755 -49.830 1.00 45.66 346 PRO A CA 1
ATOM 2671 C C . PRO A 1 346 ? -3.891 -3.861 -49.026 1.00 45.66 346 PRO A C 1
ATOM 2673 O O . PRO A 1 346 ? -3.221 -4.709 -49.625 1.00 45.66 346 PRO A O 1
ATOM 2676 N N . PRO A 1 347 ? -4.010 -3.873 -47.682 1.00 42.72 347 PRO A N 1
ATOM 2677 C CA . PRO A 1 347 ? -3.389 -4.905 -46.855 1.00 42.72 347 PRO A CA 1
ATOM 2678 C C . PRO A 1 347 ? -3.908 -6.305 -47.241 1.00 42.72 347 PRO A C 1
ATOM 2680 O O . PRO A 1 347 ? -5.071 -6.427 -47.642 1.00 42.72 347 PRO A O 1
ATOM 2683 N N . PRO A 1 348 ? -3.091 -7.371 -47.119 1.00 41.88 348 PRO A N 1
ATOM 2684 C CA . PRO A 1 348 ? -3.548 -8.728 -47.389 1.00 41.88 348 PRO A CA 1
ATOM 2685 C C . PRO A 1 348 ? -4.621 -9.107 -46.363 1.00 41.88 348 PRO A C 1
ATOM 2687 O O . PRO A 1 348 ? -4.348 -9.179 -45.168 1.00 41.88 348 PRO A O 1
ATOM 2690 N N . ILE A 1 349 ? -5.853 -9.322 -46.822 1.00 41.56 349 ILE A N 1
ATOM 2691 C CA . ILE A 1 349 ? -6.919 -9.891 -45.995 1.00 41.56 349 ILE A CA 1
ATOM 2692 C C . ILE A 1 349 ? -6.736 -11.405 -46.024 1.00 41.56 349 ILE A C 1
ATOM 2694 O O . ILE A 1 349 ? -6.734 -11.999 -47.104 1.00 41.56 349 ILE A O 1
ATOM 2698 N N . ASP A 1 350 ? -6.591 -12.018 -44.850 1.00 40.56 350 ASP A N 1
ATOM 2699 C CA . ASP A 1 350 ? -6.515 -13.467 -44.673 1.00 40.56 350 ASP A CA 1
ATOM 2700 C C . ASP A 1 350 ? -7.588 -14.209 -45.492 1.00 40.56 350 ASP A C 1
ATOM 2702 O O . ASP A 1 350 ? -8.776 -14.234 -45.161 1.00 40.56 350 ASP A O 1
ATOM 2706 N N . GLY A 1 351 ? -7.144 -14.838 -46.583 1.00 38.69 351 GLY A N 1
ATOM 2707 C CA . GLY A 1 351 ? -7.690 -16.079 -47.135 1.00 38.69 351 GLY A CA 1
ATOM 2708 C C . GLY A 1 351 ? -9.134 -16.120 -47.650 1.00 38.69 351 GLY A C 1
ATOM 2709 O O . GLY A 1 351 ? -9.569 -17.200 -48.046 1.00 38.69 351 GLY A O 1
ATOM 2710 N N . LYS A 1 352 ? -9.901 -15.025 -47.694 1.00 34.78 352 LYS A N 1
ATOM 2711 C CA . LYS A 1 352 ? -11.260 -15.034 -48.272 1.00 34.78 352 LYS A CA 1
ATOM 2712 C C . LYS A 1 352 ? -11.418 -13.976 -49.355 1.00 34.78 352 LYS A C 1
ATOM 2714 O O . LYS A 1 352 ? -11.574 -12.791 -49.079 1.00 34.78 352 LYS A O 1
ATOM 2719 N N . VAL A 1 353 ? -11.413 -14.437 -50.605 1.00 33.81 353 VAL A N 1
ATOM 2720 C CA . VAL A 1 353 ? -11.754 -13.626 -51.776 1.00 33.81 353 VAL A CA 1
ATOM 2721 C C . VAL A 1 353 ? -13.247 -13.303 -51.710 1.00 33.81 353 VAL A C 1
ATOM 2723 O O . VAL A 1 353 ? -14.087 -14.150 -52.009 1.00 33.81 353 VAL A O 1
ATOM 2726 N N . SER A 1 354 ? -13.593 -12.083 -51.306 1.00 38.38 354 SER A N 1
ATOM 2727 C CA . SER A 1 354 ? -14.910 -11.528 -51.624 1.00 38.38 354 SER A CA 1
ATOM 2728 C C . SER A 1 354 ? -14.942 -11.212 -53.124 1.00 38.38 354 SER A C 1
ATOM 2730 O O . SER A 1 354 ? -13.964 -10.656 -53.633 1.00 38.38 354 SER A O 1
ATOM 2732 N N . PRO A 1 355 ? -16.018 -11.560 -53.854 1.00 43.66 355 PRO A N 1
ATOM 2733 C CA . PRO A 1 355 ? -16.114 -11.234 -55.270 1.00 43.66 355 PRO A CA 1
ATOM 2734 C C . PRO A 1 355 ? -16.068 -9.709 -55.469 1.00 43.66 355 PRO A C 1
ATOM 2736 O O . PRO A 1 355 ? -16.521 -8.964 -54.592 1.00 43.66 355 PRO A O 1
ATOM 2739 N N . PRO A 1 356 ? -15.508 -9.231 -56.595 1.00 46.75 356 PRO A N 1
ATOM 2740 C CA . PRO A 1 356 ? -15.416 -7.805 -56.873 1.00 46.75 356 PRO A CA 1
ATOM 2741 C C . PRO A 1 356 ? -16.813 -7.160 -56.881 1.00 46.75 356 PRO A C 1
ATOM 2743 O O . PRO A 1 356 ? -17.792 -7.817 -57.252 1.00 46.75 356 PRO A O 1
ATOM 2746 N N . PRO A 1 357 ? -16.929 -5.888 -56.461 1.00 48.94 357 PRO A N 1
ATOM 2747 C CA . PRO A 1 357 ? -18.207 -5.189 -56.440 1.00 48.94 357 PRO A CA 1
ATOM 2748 C C . PRO A 1 357 ? -18.802 -5.110 -57.856 1.00 48.94 357 PRO A C 1
ATOM 2750 O O . PRO A 1 357 ? -18.049 -4.963 -58.823 1.00 48.94 357 PRO A O 1
ATOM 2753 N N . PRO A 1 358 ? -20.136 -5.201 -58.002 1.00 56.12 358 PRO A N 1
ATOM 2754 C CA . PRO A 1 358 ? -20.777 -5.096 -59.304 1.00 56.12 358 PRO A CA 1
ATOM 2755 C C . PRO A 1 358 ? -20.510 -3.712 -59.912 1.00 56.12 358 PRO A C 1
ATOM 2757 O O . PRO A 1 358 ? -20.583 -2.684 -59.234 1.00 56.12 358 PRO A O 1
ATOM 2760 N N . VAL A 1 359 ? -20.168 -3.709 -61.197 1.00 66.00 359 VAL A N 1
ATOM 2761 C CA . VAL A 1 359 ? -19.902 -2.509 -61.997 1.00 66.00 359 VAL A CA 1
ATOM 2762 C C . VAL A 1 359 ? -21.065 -2.249 -62.950 1.00 66.00 359 VAL A C 1
ATOM 2764 O O . VAL A 1 359 ? -21.805 -3.173 -63.292 1.00 66.00 359 VAL A O 1
ATOM 2767 N N . ASP A 1 360 ? -21.245 -0.997 -63.360 1.00 59.53 360 ASP A N 1
ATOM 2768 C CA . ASP A 1 360 ? -22.179 -0.646 -64.429 1.00 59.53 360 ASP A CA 1
ATOM 2769 C C . ASP A 1 360 ? -21.662 -1.078 -65.818 1.00 59.53 360 ASP A C 1
ATOM 2771 O O . ASP A 1 360 ? -20.547 -1.585 -65.971 1.00 59.53 360 ASP A O 1
ATOM 2775 N N . GLU A 1 361 ? -22.481 -0.869 -66.851 1.00 54.34 361 GLU A N 1
ATOM 2776 C CA . GLU A 1 361 ? -22.170 -1.199 -68.253 1.00 54.34 361 GLU A CA 1
ATOM 2777 C C . GLU A 1 361 ? -20.934 -0.473 -68.821 1.00 54.34 361 GLU A C 1
ATOM 2779 O O . GLU A 1 361 ? -20.420 -0.863 -69.867 1.00 54.34 361 GLU A O 1
ATOM 2784 N N . ASN A 1 362 ? -20.415 0.535 -68.111 1.00 60.28 362 ASN A N 1
ATOM 2785 C CA . ASN A 1 362 ? -19.218 1.294 -68.468 1.00 60.28 362 ASN A CA 1
ATOM 2786 C C . ASN A 1 362 ? -18.022 0.980 -67.545 1.00 60.28 362 ASN A C 1
ATOM 2788 O O . ASN A 1 362 ? -17.008 1.681 -67.583 1.00 60.28 362 ASN A O 1
ATOM 2792 N N . GLY A 1 363 ? -18.115 -0.064 -66.713 1.00 50.91 363 GLY A N 1
ATOM 2793 C CA . GLY A 1 363 ? -17.035 -0.520 -65.837 1.00 50.91 363 GLY A CA 1
ATOM 2794 C C . GLY A 1 363 ? -16.836 0.325 -64.576 1.00 50.91 363 GLY A C 1
ATOM 2795 O O . GLY A 1 363 ? -15.800 0.199 -63.918 1.00 50.91 363 GLY A O 1
ATOM 2796 N N . LYS A 1 364 ? -17.797 1.184 -64.211 1.00 57.88 364 LYS A N 1
ATOM 2797 C CA . LYS A 1 364 ? -17.720 2.015 -63.004 1.00 57.88 364 LYS A CA 1
ATOM 2798 C C . LYS A 1 364 ? -18.316 1.281 -61.791 1.00 57.88 364 LYS A C 1
ATOM 2800 O O . LYS A 1 364 ? -19.386 0.687 -61.920 1.00 57.88 364 LYS A O 1
ATOM 2805 N N . PRO A 1 365 ? -17.677 1.315 -60.603 1.00 51.50 365 PRO A N 1
ATOM 2806 C CA . PRO A 1 365 ? -18.201 0.647 -59.409 1.00 51.50 365 PRO A CA 1
ATOM 2807 C C . PRO A 1 365 ? -19.564 1.207 -58.997 1.00 51.50 365 PRO A C 1
ATOM 2809 O O . PRO A 1 365 ? -19.702 2.418 -58.802 1.00 51.50 365 PRO A O 1
ATOM 2812 N N . LEU A 1 366 ? -20.559 0.332 -58.823 1.00 50.34 366 LEU A N 1
ATOM 2813 C CA . LEU A 1 366 ? -21.845 0.737 -58.264 1.00 50.34 366 LEU A CA 1
ATOM 2814 C C . LEU A 1 366 ? -21.665 1.084 -56.775 1.00 50.34 366 LEU A C 1
ATOM 2816 O O . LEU A 1 366 ? -20.997 0.342 -56.047 1.00 50.34 366 LEU A O 1
ATOM 2820 N N . PRO A 1 367 ? -22.242 2.197 -56.287 1.00 48.72 367 PRO A N 1
ATOM 2821 C CA . PRO A 1 367 ? -22.201 2.521 -54.869 1.00 48.72 367 PRO A CA 1
ATOM 2822 C C . PRO A 1 367 ? -22.913 1.425 -54.057 1.00 48.72 367 PRO A C 1
ATOM 2824 O O . PRO A 1 367 ? -23.914 0.870 -54.521 1.00 48.72 367 PRO A O 1
ATOM 2827 N N . PRO A 1 368 ? -22.429 1.097 -52.844 1.00 50.09 368 PRO A N 1
ATOM 2828 C CA . PRO A 1 368 ? -23.053 0.070 -52.024 1.00 50.09 368 PRO A CA 1
ATOM 2829 C C . PRO A 1 368 ? -24.506 0.458 -51.705 1.00 50.09 368 PRO A C 1
ATOM 2831 O O . PRO A 1 368 ? -24.791 1.644 -51.500 1.00 50.09 368 PRO A O 1
ATOM 2834 N N . PRO A 1 369 ? -25.436 -0.512 -51.638 1.00 46.31 369 PRO A N 1
ATOM 2835 C CA . PRO A 1 369 ? -26.821 -0.223 -51.311 1.00 46.31 369 PRO A CA 1
ATOM 2836 C C . PRO A 1 369 ? -26.885 0.362 -49.899 1.00 46.31 369 PRO A C 1
ATOM 2838 O O . PRO A 1 369 ? -26.633 -0.316 -48.903 1.00 46.31 369 PRO A O 1
ATOM 2841 N N . MET A 1 370 ? -27.201 1.651 -49.810 1.00 47.12 370 MET A N 1
ATOM 2842 C CA . MET A 1 370 ? -27.457 2.314 -48.539 1.00 47.12 370 MET A CA 1
ATOM 2843 C C . MET A 1 370 ? -28.759 1.749 -47.955 1.00 47.12 370 MET A C 1
ATOM 2845 O O . MET A 1 370 ? -29.794 1.815 -48.625 1.00 47.12 370 MET A O 1
ATOM 2849 N N . PRO A 1 371 ? -28.768 1.214 -46.721 1.00 46.12 371 PRO A N 1
ATOM 2850 C CA . PRO A 1 371 ? -30.020 0.845 -46.078 1.00 46.12 371 PRO A CA 1
ATOM 2851 C C . PRO A 1 371 ? -30.867 2.107 -45.897 1.00 46.12 371 PRO A C 1
ATOM 2853 O O . PRO A 1 371 ? -30.378 3.130 -45.406 1.00 46.12 371 PRO A O 1
ATOM 2856 N N . SER A 1 372 ? -32.133 2.047 -46.318 1.00 58.97 372 SER A N 1
ATOM 2857 C CA . SER A 1 372 ? -33.040 3.189 -46.230 1.00 58.97 372 SER A CA 1
ATOM 2858 C C . SER A 1 372 ? -33.165 3.666 -44.778 1.00 58.97 372 SER A C 1
ATOM 2860 O O . SER A 1 372 ? -33.130 2.878 -43.829 1.00 58.97 372 SER A O 1
ATOM 2862 N N . LEU A 1 373 ? -33.339 4.975 -44.588 1.00 49.00 373 LEU A N 1
ATOM 2863 C CA . LEU A 1 373 ? -33.570 5.588 -43.272 1.00 49.00 373 LEU A CA 1
ATOM 2864 C C . LEU A 1 373 ? -34.742 4.932 -42.514 1.00 49.00 373 LEU A C 1
ATOM 2866 O O . LEU A 1 373 ? -34.718 4.870 -41.287 1.00 49.00 373 LEU A O 1
ATOM 2870 N N . GLN A 1 374 ? -35.713 4.354 -43.229 1.00 49.56 374 GLN A N 1
ATOM 2871 C CA . GLN A 1 374 ? -36.807 3.565 -42.653 1.00 49.56 374 GLN A CA 1
ATOM 2872 C C . GLN A 1 374 ? -36.350 2.238 -42.027 1.00 49.56 374 GLN A C 1
ATOM 2874 O O . GLN A 1 374 ? -36.875 1.867 -40.979 1.00 49.56 374 GLN A O 1
ATOM 2879 N N . ALA A 1 375 ? -35.337 1.563 -42.579 1.00 50.47 375 ALA A N 1
ATOM 2880 C CA . ALA A 1 375 ? -34.760 0.362 -41.968 1.00 50.47 375 ALA A CA 1
ATOM 2881 C C . ALA A 1 375 ? -33.973 0.688 -40.683 1.00 50.47 375 ALA A C 1
ATOM 2883 O O . ALA A 1 375 ? -34.038 -0.063 -39.709 1.00 50.47 375 ALA A O 1
ATOM 2884 N N . LYS A 1 376 ? -33.293 1.845 -40.635 1.00 51.91 376 LYS A N 1
ATOM 2885 C CA . LYS A 1 376 ? -32.628 2.331 -39.410 1.00 51.91 376 LYS A CA 1
ATOM 2886 C C . LYS A 1 376 ? -33.627 2.779 -38.337 1.00 51.91 376 LYS A C 1
ATOM 2888 O O . LYS A 1 376 ? -33.408 2.482 -37.167 1.00 51.91 376 LYS A O 1
ATOM 2893 N N . LEU A 1 377 ? -34.744 3.412 -38.712 1.00 48.19 377 LEU A N 1
ATOM 2894 C CA . LEU A 1 377 ? -35.803 3.758 -37.754 1.00 48.19 377 LEU A CA 1
ATOM 2895 C C . LEU A 1 377 ? -36.525 2.521 -37.193 1.00 48.19 377 LEU A C 1
ATOM 2897 O O . LEU A 1 377 ? -36.850 2.506 -36.009 1.00 48.19 377 LEU A O 1
ATOM 2901 N N . ALA A 1 378 ? -36.728 1.470 -37.995 1.00 47.31 378 ALA A N 1
ATOM 2902 C CA . ALA A 1 378 ? -37.325 0.218 -37.520 1.00 47.31 378 ALA A CA 1
ATOM 2903 C C . ALA A 1 378 ? -36.425 -0.522 -36.507 1.00 47.31 378 ALA A C 1
ATOM 2905 O O . ALA A 1 378 ? -36.933 -1.125 -35.564 1.00 47.31 378 ALA A O 1
ATOM 2906 N N . ALA A 1 379 ? -35.097 -0.418 -36.646 1.00 52.69 379 ALA A N 1
ATOM 2907 C CA . ALA A 1 379 ? -34.130 -0.975 -35.694 1.00 52.69 379 ALA A CA 1
ATOM 2908 C C . ALA A 1 379 ? -33.993 -0.155 -34.392 1.00 52.69 379 ALA A C 1
ATOM 2910 O O . ALA A 1 379 ? -33.514 -0.674 -33.386 1.00 52.69 379 ALA A O 1
ATOM 2911 N N . MET A 1 380 ? -34.427 1.112 -34.398 1.00 43.84 380 MET A N 1
ATOM 2912 C CA . MET A 1 380 ? -34.421 2.014 -33.236 1.00 43.84 380 MET A CA 1
ATOM 2913 C C . MET A 1 380 ? -35.775 2.085 -32.512 1.00 43.84 380 MET A C 1
ATOM 2915 O O . MET A 1 380 ? -35.939 2.885 -31.588 1.00 43.84 380 MET A O 1
ATOM 2919 N N . ALA A 1 381 ? -36.748 1.250 -32.890 1.00 40.34 381 ALA A N 1
ATOM 2920 C CA . ALA A 1 381 ? -38.005 1.147 -32.162 1.00 40.34 381 ALA A CA 1
ATOM 2921 C C . ALA A 1 381 ? -37.737 0.678 -30.711 1.00 40.34 381 ALA A C 1
ATOM 2923 O O . ALA A 1 381 ? -37.078 -0.345 -30.498 1.00 40.34 381 ALA A O 1
ATOM 2924 N N . PRO A 1 382 ? -38.215 1.408 -29.687 1.00 40.50 382 PRO A N 1
ATOM 2925 C CA . PRO A 1 382 ? -37.899 1.110 -28.298 1.00 40.50 382 PRO A CA 1
ATOM 2926 C C . PRO A 1 382 ? -38.500 -0.237 -27.886 1.00 40.50 382 PRO A C 1
ATOM 2928 O O . PRO A 1 382 ? -39.706 -0.456 -28.018 1.00 40.50 382 PRO A O 1
ATOM 2931 N N . LYS A 1 383 ? -37.663 -1.120 -27.317 1.00 42.84 383 LYS A N 1
ATOM 2932 C CA . LYS A 1 383 ? -38.114 -2.284 -26.542 1.00 42.84 383 LYS A CA 1
ATOM 2933 C C . LYS A 1 383 ? -39.135 -1.798 -25.508 1.00 42.84 383 LYS A C 1
ATOM 2935 O O . LYS A 1 383 ? -38.785 -1.111 -24.546 1.00 42.84 383 LYS A O 1
ATOM 2940 N N . GLN A 1 384 ? -40.406 -2.126 -25.732 1.00 44.69 384 GLN A N 1
ATOM 2941 C CA . GLN A 1 384 ? -41.489 -1.883 -24.789 1.00 44.69 384 GLN A CA 1
ATOM 2942 C C . GLN A 1 384 ? -41.137 -2.568 -23.462 1.00 44.69 384 GLN A C 1
ATOM 2944 O O . GLN A 1 384 ? -41.051 -3.789 -23.390 1.00 44.69 384 GLN A O 1
ATOM 2949 N N . GLY A 1 385 ? -40.885 -1.783 -22.416 1.00 43.22 385 GLY A N 1
ATOM 2950 C CA . GLY A 1 385 ? -40.599 -2.333 -21.088 1.00 43.22 385 GLY A CA 1
ATOM 2951 C C . GLY A 1 385 ? -40.088 -1.333 -20.056 1.00 43.22 385 GLY A C 1
ATOM 2952 O O . GLY A 1 385 ? -40.270 -1.559 -18.862 1.00 43.22 385 GLY A O 1
ATOM 2953 N N . LEU A 1 386 ? -39.495 -0.209 -20.477 1.00 39.47 386 LEU A N 1
ATOM 2954 C CA . LEU A 1 386 ? -38.921 0.752 -19.524 1.00 39.47 386 LEU A CA 1
ATOM 2955 C C . LEU A 1 386 ? -39.945 1.787 -19.017 1.00 39.47 386 LEU A C 1
ATOM 2957 O O . LEU A 1 386 ? -40.031 2.044 -17.818 1.00 39.47 386 LEU A O 1
ATOM 2961 N N . MET A 1 387 ? -40.800 2.321 -19.899 1.00 37.38 387 MET A N 1
ATOM 2962 C CA . MET A 1 387 ? -41.799 3.343 -19.530 1.00 37.38 387 MET A CA 1
ATOM 2963 C C . MET A 1 387 ? -43.050 2.775 -18.837 1.00 37.38 387 MET A C 1
ATOM 2965 O O . MET A 1 387 ? -43.752 3.504 -18.137 1.00 37.38 387 MET A O 1
ATOM 2969 N N . SER A 1 388 ? -43.311 1.473 -18.973 1.00 44.28 388 SER A N 1
ATOM 2970 C CA . SER A 1 388 ? -44.365 0.762 -18.237 1.00 44.28 388 SER A CA 1
ATOM 2971 C C . SER A 1 388 ? -43.963 0.440 -16.790 1.00 44.28 388 SER A C 1
ATOM 2973 O O . SER A 1 388 ? -44.839 0.357 -15.935 1.00 44.28 388 SER A O 1
ATOM 2975 N N . ARG A 1 389 ? -42.659 0.354 -16.474 1.00 43.03 389 ARG A N 1
ATOM 2976 C CA . ARG A 1 389 ? -42.171 0.192 -15.089 1.00 43.03 389 ARG A CA 1
ATOM 2977 C C . ARG A 1 389 ? -42.126 1.508 -14.306 1.00 43.03 389 ARG A C 1
ATOM 2979 O O . ARG A 1 389 ? -42.421 1.509 -13.118 1.00 43.03 389 ARG A O 1
ATOM 2986 N N . LEU A 1 390 ? -41.866 2.636 -14.970 1.00 38.72 390 LEU A N 1
ATOM 2987 C CA . LEU A 1 390 ? -41.816 3.956 -14.318 1.00 38.72 390 LEU A CA 1
ATOM 2988 C C . LEU A 1 390 ? -43.196 4.570 -14.014 1.00 38.72 390 LEU A C 1
ATOM 2990 O O . LEU A 1 390 ? -43.304 5.412 -13.125 1.00 38.72 390 LEU A O 1
ATOM 2994 N N . ARG A 1 391 ? -44.270 4.125 -14.683 1.00 39.31 391 ARG A N 1
ATOM 2995 C CA . ARG A 1 391 ? -45.650 4.565 -14.382 1.00 39.31 391 ARG A CA 1
ATOM 2996 C C . ARG A 1 391 ? -46.365 3.737 -13.306 1.00 39.31 391 ARG A C 1
ATOM 2998 O O . ARG A 1 391 ? -47.380 4.198 -12.795 1.00 39.31 391 ARG A O 1
ATOM 3005 N N . ALA A 1 392 ? -45.833 2.573 -12.925 1.00 38.12 392 ALA A N 1
ATOM 3006 C CA . ALA A 1 392 ? -46.400 1.735 -11.862 1.00 38.12 392 ALA A CA 1
ATOM 3007 C C . ALA A 1 392 ? -45.957 2.149 -10.442 1.00 38.12 392 ALA A C 1
ATOM 3009 O O . ALA A 1 392 ? -46.585 1.749 -9.472 1.00 38.12 392 ALA A O 1
ATOM 3010 N N . GLN A 1 393 ? -44.917 2.982 -10.298 1.00 41.62 393 GLN A N 1
ATOM 3011 C CA . GLN A 1 393 ? -44.425 3.448 -8.988 1.00 41.62 393 GLN A CA 1
ATOM 3012 C C . GLN A 1 393 ? -44.905 4.856 -8.587 1.00 41.62 393 GLN A C 1
ATOM 3014 O O . GLN A 1 393 ? -44.538 5.350 -7.526 1.00 41.62 393 GLN A O 1
ATOM 3019 N N . THR A 1 394 ? -45.741 5.516 -9.397 1.00 38.56 394 THR A N 1
ATOM 3020 C CA . THR A 1 394 ? -46.186 6.906 -9.144 1.00 38.56 394 THR A CA 1
ATOM 3021 C C . THR A 1 394 ? -47.698 7.100 -9.013 1.00 38.56 394 THR A C 1
ATOM 3023 O O . THR A 1 394 ? -48.163 8.235 -8.920 1.00 38.56 394 THR A O 1
ATOM 3026 N N . ARG A 1 395 ? -48.495 6.031 -8.910 1.00 32.41 395 ARG A N 1
ATOM 3027 C CA . ARG A 1 395 ? -49.926 6.138 -8.584 1.00 32.41 395 ARG A CA 1
ATOM 3028 C C . ARG A 1 395 ? -50.361 5.031 -7.633 1.00 32.41 395 ARG A C 1
ATOM 3030 O O . ARG A 1 395 ? -50.724 3.962 -8.084 1.00 32.41 395 ARG A O 1
ATOM 3037 N N . GLU A 1 396 ? -50.323 5.340 -6.340 1.00 32.75 396 GLU A N 1
ATOM 3038 C CA . GLU A 1 396 ? -51.406 5.090 -5.375 1.00 32.75 396 GLU A CA 1
ATOM 3039 C C . GLU A 1 396 ? -51.001 5.690 -4.016 1.00 32.75 396 GLU A C 1
ATOM 3041 O O . GLU A 1 396 ? -50.427 5.047 -3.145 1.00 32.75 396 GLU A O 1
ATOM 3046 N N . LYS A 1 397 ? -51.276 6.989 -3.848 1.00 31.70 397 LYS A N 1
ATOM 3047 C CA . LYS A 1 397 ? -51.495 7.595 -2.530 1.00 31.70 397 LYS A CA 1
ATOM 3048 C C . LYS A 1 397 ? -53.006 7.788 -2.388 1.00 31.70 397 LYS A C 1
ATOM 3050 O O . LYS A 1 397 ? -53.541 8.650 -3.087 1.00 31.70 397 LYS A O 1
ATOM 3055 N N . PRO A 1 398 ? -53.699 7.061 -1.502 1.00 31.70 398 PRO A N 1
ATOM 3056 C CA . PRO A 1 398 ? -54.990 7.499 -1.002 1.00 31.70 398 PRO A CA 1
ATOM 3057 C C . PRO A 1 398 ? -54.772 8.635 0.003 1.00 31.70 398 PRO A C 1
ATOM 3059 O O . PRO A 1 398 ? -53.919 8.563 0.890 1.00 31.70 398 PRO A O 1
ATOM 3062 N N . VAL A 1 399 ? -55.530 9.711 -0.169 1.00 31.33 399 VAL A N 1
ATOM 3063 C CA . VAL A 1 399 ? -55.544 10.886 0.703 1.00 31.33 399 VAL A CA 1
ATOM 3064 C C . VAL A 1 399 ? -56.323 10.580 1.990 1.00 31.33 399 VAL A C 1
ATOM 3066 O O . VAL A 1 399 ? -57.488 10.219 1.908 1.00 31.33 399 VAL A O 1
ATOM 3069 N N . ALA A 1 400 ? -55.630 10.765 3.125 1.00 36.81 400 ALA A N 1
ATOM 3070 C CA . ALA A 1 400 ? -56.012 11.224 4.480 1.00 36.81 400 ALA A CA 1
ATOM 3071 C C . ALA A 1 400 ? -57.333 10.757 5.155 1.00 36.81 400 ALA A C 1
ATOM 3073 O O . ALA A 1 400 ? -58.375 10.617 4.525 1.00 36.81 400 ALA A O 1
ATOM 3074 N N . PRO A 1 401 ? -57.339 10.682 6.503 1.00 33.12 401 PRO A N 1
ATOM 3075 C CA . PRO A 1 401 ? -57.746 11.896 7.216 1.00 33.12 401 PRO A CA 1
ATOM 3076 C C . PRO A 1 401 ? -56.908 12.243 8.455 1.00 33.12 401 PRO A C 1
ATOM 3078 O O . PRO A 1 401 ? -56.397 11.395 9.183 1.00 33.12 401 PRO A O 1
ATOM 3081 N N . ALA A 1 402 ? -56.834 13.551 8.693 1.00 33.34 402 ALA A N 1
ATOM 3082 C CA . ALA A 1 402 ? -56.280 14.190 9.873 1.00 33.34 402 ALA A CA 1
ATOM 3083 C C . ALA A 1 402 ? -57.110 13.907 11.134 1.00 33.34 402 ALA A C 1
ATOM 3085 O O . ALA A 1 402 ? -58.335 14.019 11.094 1.00 33.34 402 ALA A O 1
ATOM 3086 N N . LYS A 1 403 ? -56.433 13.677 12.268 1.00 32.31 403 LYS A N 1
ATOM 3087 C CA . LYS A 1 403 ? -56.930 14.033 13.606 1.00 32.31 403 LYS A CA 1
ATOM 3088 C C . LYS A 1 403 ? -55.780 14.480 14.515 1.00 32.31 403 LYS A C 1
ATOM 3090 O O . LYS A 1 403 ? -54.944 13.676 14.897 1.00 32.31 403 LYS A O 1
ATOM 3095 N N . ASN A 1 404 ? -55.841 15.772 14.836 1.00 31.66 404 ASN A N 1
ATOM 3096 C CA . ASN A 1 404 ? -55.559 16.441 16.111 1.00 31.66 404 ASN A CA 1
ATOM 30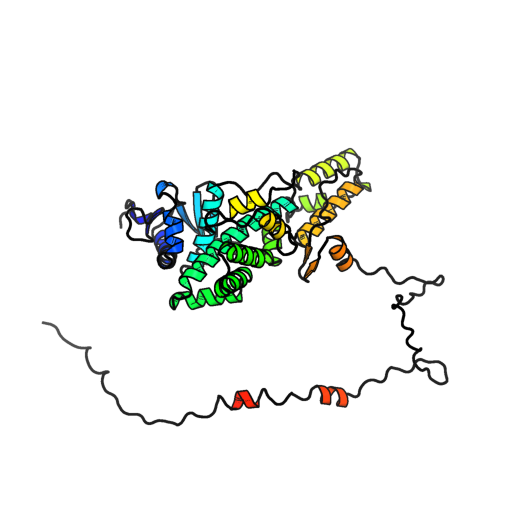97 C C . ASN A 1 404 ? -54.169 16.248 16.745 1.00 31.66 404 ASN A C 1
ATOM 3099 O O . ASN A 1 404 ? -53.787 15.159 17.144 1.00 31.66 404 ASN A O 1
ATOM 3103 N N . ALA A 1 405 ? -53.344 17.292 16.855 1.00 32.97 405 ALA A N 1
ATOM 3104 C CA . ALA A 1 405 ? -53.564 18.465 17.712 1.00 32.97 405 ALA A CA 1
ATOM 3105 C C . A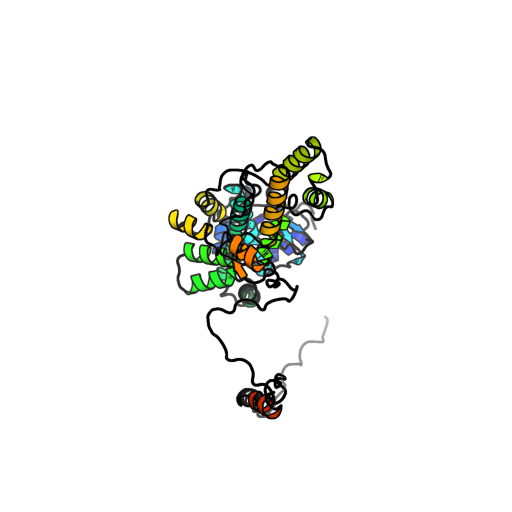LA A 1 405 ? -53.734 18.092 19.192 1.00 32.97 405 ALA A C 1
ATOM 3107 O O . ALA A 1 405 ? -54.844 18.157 19.695 1.00 32.97 405 ALA A O 1
ATOM 3108 N N . VAL A 1 406 ? -52.633 17.742 19.868 1.00 33.66 406 VAL A N 1
ATOM 3109 C CA . VAL A 1 406 ? -52.353 18.052 21.285 1.00 33.66 406 VAL A CA 1
ATOM 3110 C C . VAL A 1 406 ? -50.822 18.071 21.454 1.00 33.66 406 VAL A C 1
ATOM 3112 O O . VAL A 1 406 ? -50.131 17.272 20.832 1.00 33.66 406 VAL A O 1
ATOM 3115 N N . ALA A 1 407 ? -50.312 18.961 22.311 1.00 32.66 407 ALA A N 1
ATOM 3116 C CA . ALA A 1 407 ? -48.925 19.056 22.795 1.00 32.66 407 ALA A CA 1
ATOM 3117 C C . ALA A 1 407 ? -47.940 19.940 22.002 1.00 32.66 407 ALA A C 1
ATOM 3119 O O . ALA A 1 407 ? -46.775 19.605 21.808 1.00 32.66 407 ALA A O 1
ATOM 3120 N N . ARG A 1 408 ? -48.366 21.160 21.661 1.00 31.20 408 ARG A N 1
ATOM 3121 C CA . ARG A 1 408 ? -47.456 22.321 21.649 1.00 31.20 408 ARG A CA 1
ATOM 3122 C C . ARG A 1 408 ? -48.094 23.505 22.365 1.00 31.20 408 ARG A C 1
ATOM 3124 O O . ARG A 1 408 ? -48.268 24.581 21.816 1.00 31.20 408 ARG A O 1
ATOM 3131 N N . GLU A 1 409 ? -48.431 23.278 23.625 1.00 34.66 409 GLU A N 1
ATOM 3132 C CA . GLU A 1 409 ? -48.711 24.346 24.572 1.00 34.66 409 GLU A CA 1
ATOM 3133 C C . GLU A 1 409 ? -48.342 23.834 25.964 1.00 34.66 409 GLU A C 1
ATOM 3135 O O . GLU A 1 409 ? -49.127 23.158 26.611 1.00 34.66 409 GLU A O 1
ATOM 3140 N N . MET A 1 410 ? -47.082 24.027 26.360 1.00 33.78 410 MET A N 1
ATOM 3141 C CA . MET A 1 410 ? -46.663 24.263 27.745 1.00 33.78 410 MET A CA 1
ATOM 3142 C C . MET A 1 410 ? -45.147 24.490 27.802 1.00 33.78 410 MET A C 1
ATOM 3144 O O . MET A 1 410 ? -44.366 23.791 27.163 1.00 33.78 410 MET A O 1
ATOM 3148 N N . LYS A 1 411 ? -44.765 25.459 28.641 1.00 37.12 411 LYS A N 1
ATOM 3149 C CA . LYS A 1 411 ? -43.408 25.889 29.026 1.00 37.12 411 LYS A CA 1
ATOM 3150 C C . LYS A 1 411 ? -42.682 26.873 28.100 1.00 37.12 411 LYS A C 1
ATOM 3152 O O . LYS A 1 411 ? -41.573 26.634 27.636 1.00 37.12 411 LYS A O 1
ATOM 3157 N N . ARG A 1 412 ? -43.236 28.086 28.021 1.00 32.47 412 ARG A N 1
ATOM 3158 C CA . ARG A 1 412 ? -42.456 29.325 28.216 1.00 32.47 412 ARG A CA 1
ATOM 3159 C C . ARG A 1 412 ? -43.342 30.371 28.913 1.00 32.47 412 ARG A C 1
ATOM 3161 O O . ARG A 1 412 ? -44.476 30.557 28.491 1.00 32.47 412 ARG A O 1
ATOM 3168 N N . LYS A 1 413 ? -42.771 31.051 29.923 1.00 31.33 413 LYS A N 1
ATOM 3169 C CA . LYS A 1 413 ? -43.363 31.968 30.942 1.00 31.33 413 LYS A CA 1
ATOM 3170 C C . LYS A 1 413 ? -44.095 31.259 32.092 1.00 31.33 413 LYS A C 1
ATOM 3172 O O . LYS A 1 413 ? -44.902 30.383 31.829 1.00 31.33 413 LYS A O 1
ATOM 3177 N N . GLY A 1 414 ? -43.913 31.569 33.376 1.00 28.55 414 GLY A N 1
ATOM 3178 C CA . GLY A 1 414 ? -43.006 32.421 34.177 1.00 28.55 414 GLY A CA 1
ATOM 3179 C C . GLY A 1 414 ? -42.941 31.769 35.584 1.00 28.55 414 GLY A C 1
ATOM 3180 O O . GLY A 1 414 ? -43.469 30.676 35.745 1.00 28.55 414 GLY A O 1
ATOM 3181 N N . ASN A 1 415 ? -42.365 32.286 36.666 1.00 29.44 415 ASN A N 1
ATOM 3182 C CA . ASN A 1 415 ? -41.858 33.597 37.047 1.00 29.44 415 ASN A CA 1
ATOM 3183 C C . ASN A 1 415 ? -40.999 33.423 38.317 1.00 29.44 415 ASN A C 1
ATOM 3185 O O . ASN A 1 415 ? -41.138 32.431 39.032 1.00 29.44 415 ASN A O 1
ATOM 3189 N N . SER A 1 416 ? -40.189 34.443 38.598 1.00 33.41 416 SER A N 1
ATOM 3190 C CA . SER A 1 416 ? -39.543 34.747 39.876 1.00 33.41 416 SER A CA 1
ATOM 3191 C C . SER A 1 416 ? -40.378 34.458 41.127 1.00 33.41 416 SER A C 1
ATOM 3193 O O . SER A 1 416 ? -41.558 34.813 41.188 1.00 33.41 416 SER A O 1
ATOM 3195 N N . ARG A 1 417 ? -39.684 34.001 42.171 1.00 32.88 417 ARG A N 1
ATOM 3196 C CA . ARG A 1 417 ? -39.582 34.698 43.458 1.00 32.88 417 ARG A CA 1
ATOM 3197 C C . ARG A 1 417 ? -38.207 34.460 44.054 1.00 32.88 417 ARG A C 1
ATOM 3199 O O . ARG A 1 417 ? -37.689 33.342 43.841 1.00 32.88 417 ARG A O 1
#

Sequence (417 aa):
SDENDANRHRVFFGKGADDYFNVAGTSEDAEFLAGTMECLAKSPKALEKIRSVPAAERPTLKSQMLSNGWGGFFCAGDNSVIMGKNCGNGFGSAGLFMHEFHHFKQSRVGNWMNVPTNLPDQMLVERMGEAAAEVANFQFFNDVRHLPEAKADFDVMTAHRPGFKDYIQAVDAGKDESECVLAGMRGYAANHYLADKYAKQYHTMPFSLEKDNKNLMDFKPSEHDGIAQMMNEMQIQALFPSGNDVDETAYFKMVTVGLMSELPPDDKIKREMRSDDFAYISDSTYKLMKSAQDQCEACGSLTAKLSPEGRAVLAPHGLYHDGAAYEKSITPPPPPPMNGNGVQMPPPIDGKVSPPPPVDENGKPLPPPMPSLQAKLAAMAPKQGLMSRLRAQTREKPVAPAKNAVAREMKRKGNSR

Foldseek 3Di:
DDPPPQCLQWAALDDDPLRIAGEPDGSVFNVQVNLLSPQLSLFPLSSVVQVVDGSVLAAYEYEDADPDPDQWAADPVRRYTYGHVVQGGHLSSNLVSQLRSLLSQLVVQHDLAPPLAWLLQSLLLVLLLNLLSNVSSLVSLVRCCVPPRSVVVNVVCCVPQQLSVQLVVCVVVVHALQNSSLRSSLSNQQDLVVQVVVSCVRLCLLNPPDPVNVCLLVDDLVVDDLVVLVVSLVSLVVSTRHDDHDQQLVSNCSSNPPSHPDHDDSVVSVPSSQDLSRSAHEPVLLVSLVSSQVSCVSSVDDPPRSDQFQHWYQYPVGIDRTSVSVVVVPDDDPQADADPVRDRDDDDDPDDDDDDADAPPVRHHDDPDDDDPVVVVVVVDDDPDDVVVVVVVPDDDDDDDDDDDDPPDDDDDDDDD